Protein 3HRS (pdb70)

Foldseek 3Di:
DDDLLNLLLVLVVVCLVPAACDLVNSCVVVVDDSVVSVVSVVVCVVVQQWDQDDGHRIDGDLVVQLSNLLLVLLLQLLQQCCCVPVVDDLVRCVVPSVVVSVPDDPVVSVVSCVVSVNDQGHQQLAGRDDNRDGRDRPFDAFQVNDDDWFKKAQRHFDSDSVLVVVCVVVVHGHGFMKTWPDQDPPVQWTWIQGPNDIDTDHPVNSRGITIDHD/DVQLLVVVVVVLVQDADDCVVSCVVVVHDSVVVVVVVVVCVVVQQWDADPRRGIDGDLNVQLVNLQLVQLLQLLQQCCCVPVVDDLVRCVPPRVPVSVVDDPVNSVVSCVVVPNDQGHQFLAGHDDRSGGGDRPFSAFLLNDDDWFKKAFRGFASDSVLVCVCVVVPRGRGFIKTWPDQDPPVQWTWIQGPNDIDTDHDVNRRGITIGHD

Structure (mmCIF, N/CA/C/O backbone):
data_3HRS
#
_entry.id   3HRS
#
_cell.length_a   70.600
_cell.length_b   70.600
_cell.length_c   301.500
_cell.angle_alpha   90.000
_cell.angle_beta   90.000
_cell.angle_gamma   90.000
#
_symmetry.space_group_name_H-M   'P 41 21 2'
#
loop_
_entity.id
_entity.type
_entity.pdbx_description
1 polymer 'Metalloregulator ScaR'
2 non-polymer 'SULFATE ION'
3 water water
#
loop_
_atom_site.group_PDB
_atom_site.id
_atom_site.type_symbol
_atom_site.label_atom_id
_atom_site.label_alt_id
_atom_site.label_comp_id
_atom_site.label_asym_id
_atom_site.label_entity_id
_atom_site.label_seq_id
_atom_site.pdbx_PDB_ins_code
_atom_site.Cartn_x
_atom_site.Cartn_y
_atom_site.Cartn_z
_atom_site.occupancy
_atom_site.B_iso_or_equiv
_atom_site.auth_seq_id
_atom_site.auth_comp_id
_atom_site.auth_asym_id
_atom_site.auth_atom_id
_atom_site.pdbx_PDB_model_num
ATOM 1 N N . THR A 1 1 ? 31.485 71.854 40.563 1.00 137.34 2 THR A N 1
ATOM 2 C CA . THR A 1 1 ? 32.503 70.805 40.546 1.00 137.28 2 THR A CA 1
ATOM 3 C C . THR A 1 1 ? 33.769 71.183 39.758 1.00 132.53 2 THR A C 1
ATOM 4 O O . THR A 1 1 ? 34.868 71.142 40.318 1.00 130.37 2 THR A O 1
ATOM 8 N N . PRO A 1 2 ? 33.622 71.561 38.466 1.00 126.98 3 PRO A N 1
ATOM 9 C CA . PRO A 1 2 ? 34.773 71.958 37.639 1.00 114.91 3 PRO A CA 1
ATOM 10 C C . PRO A 1 2 ? 35.465 73.232 38.145 1.00 109.78 3 PRO A C 1
ATOM 11 O O . PRO A 1 2 ? 34.906 74.332 38.072 1.00 104.04 3 PRO A O 1
ATOM 15 N N . ASN A 1 3 ? 36.678 73.063 38.662 1.00 105.54 4 ASN A N 1
ATOM 16 C CA . ASN A 1 3 ? 37.514 74.171 39.085 1.00 101.49 4 ASN A CA 1
ATOM 17 C C . ASN A 1 3 ? 38.355 74.666 37.920 1.00 102.95 4 ASN A C 1
ATOM 18 O O . ASN A 1 3 ? 38.369 74.056 36.848 1.00 102.66 4 ASN A O 1
ATOM 23 N N . LYS A 1 4 ? 39.068 75.767 38.128 1.00 102.72 5 LYS A N 1
ATOM 24 C CA . LYS A 1 4 ? 39.833 76.366 37.039 1.00 99.82 5 LYS A CA 1
ATOM 25 C C . LYS A 1 4 ? 40.904 75.411 36.517 1.00 97.68 5 LYS A C 1
ATOM 26 O O . LYS A 1 4 ? 41.345 75.520 35.375 1.00 95.31 5 LYS A O 1
ATOM 32 N N . GLU A 1 5 ? 41.315 74.465 37.347 1.00 96.30 6 GLU A N 1
ATOM 33 C CA . GLU A 1 5 ? 42.339 73.535 36.916 1.00 97.25 6 GLU A CA 1
ATOM 34 C C . GLU A 1 5 ? 41.773 72.605 35.845 1.00 96.49 6 GLU A C 1
ATOM 35 O O . GLU A 1 5 ? 42.481 72.217 34.915 1.00 95.90 6 GLU A O 1
ATOM 41 N N . ASP A 1 6 ? 40.486 72.281 35.951 1.00 97.24 7 ASP A N 1
ATOM 42 C CA . ASP A 1 6 ? 39.846 71.379 34.992 1.00 90.76 7 ASP A CA 1
ATOM 43 C C . ASP A 1 6 ? 39.624 72.087 33.680 1.00 83.53 7 ASP A C 1
ATOM 44 O O . ASP A 1 6 ? 39.546 71.469 32.631 1.00 81.41 7 ASP A O 1
ATOM 49 N N . TYR A 1 7 ? 39.501 73.398 33.744 1.00 83.83 8 TYR A N 1
ATOM 50 C CA . TYR A 1 7 ? 39.346 74.167 32.531 1.00 84.16 8 TYR A CA 1
ATOM 51 C C . TYR A 1 7 ? 40.682 74.260 31.799 1.00 82.56 8 TYR A C 1
ATOM 52 O O . TYR A 1 7 ? 40.749 74.037 30.595 1.00 90.97 8 TYR A O 1
ATOM 61 N N . LEU A 1 8 ? 41.743 74.592 32.532 1.00 76.11 9 LEU A N 1
ATOM 62 C CA . LEU A 1 8 ? 43.064 74.771 31.937 1.00 65.44 9 LEU A CA 1
ATOM 63 C C . LEU A 1 8 ? 43.513 73.489 31.289 1.00 69.95 9 LEU A C 1
ATOM 64 O O . LEU A 1 8 ? 44.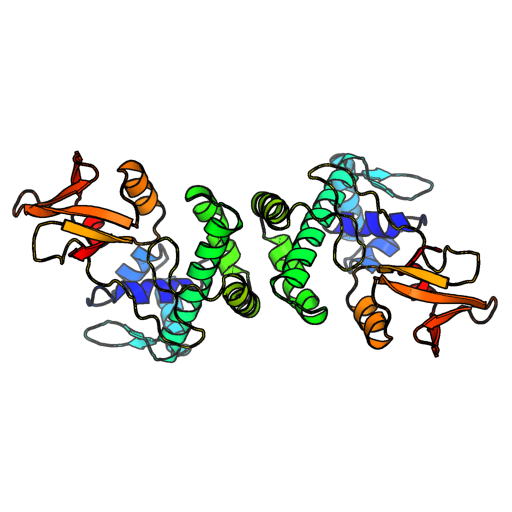134 73.531 30.228 1.00 75.62 9 LEU A O 1
ATOM 69 N N . LYS A 1 9 ? 43.222 72.350 31.924 1.00 63.91 10 LYS A N 1
ATOM 70 C CA . LYS A 1 9 ? 43.583 71.073 31.318 1.00 64.45 10 LYS A CA 1
ATOM 71 C C . LYS A 1 9 ? 42.888 71.021 29.961 1.00 76.44 10 LYS A C 1
ATOM 72 O O . LYS A 1 9 ? 43.541 70.903 28.922 1.00 78.57 10 LYS A O 1
ATOM 78 N N . CYS A 1 10 ? 41.562 71.140 29.985 1.00 77.67 11 CYS A N 1
ATOM 79 C CA . CYS A 1 10 ? 40.757 71.155 28.772 1.00 80.04 11 CYS A CA 1
ATOM 80 C C . CYS A 1 10 ? 41.357 72.074 27.693 1.00 77.29 11 CYS A C 1
ATOM 81 O O . CYS A 1 10 ? 41.858 71.616 26.673 1.00 88.06 11 CYS A O 1
ATOM 84 N N . LEU A 1 11 ? 41.314 73.370 27.935 1.00 63.64 12 LEU A N 1
ATOM 85 C CA . LEU A 1 11 ? 41.890 74.342 27.026 1.00 70.31 12 LEU A CA 1
ATOM 86 C C . LEU A 1 11 ? 43.260 73.930 26.537 1.00 66.72 12 LEU A C 1
ATOM 87 O O . LEU A 1 11 ? 43.638 74.217 25.403 1.00 65.32 12 LEU A O 1
ATOM 92 N N . TYR A 1 12 ? 44.024 73.301 27.417 1.00 64.36 13 TYR A N 1
ATOM 93 C CA . TYR A 1 12 ? 45.393 72.968 27.095 1.00 66.28 13 TYR A CA 1
ATOM 94 C C . TYR A 1 12 ? 45.397 71.937 25.994 1.00 81.01 13 TYR A C 1
ATOM 95 O O . TYR A 1 12 ? 46.026 72.141 24.961 1.00 91.12 13 TYR A O 1
ATOM 104 N N . GLU A 1 13 ? 44.687 70.833 26.219 1.00 83.03 14 GLU A N 1
ATOM 105 C CA . GLU A 1 13 ? 44.565 69.791 25.211 1.00 91.09 14 GLU A CA 1
ATOM 106 C C . GLU A 1 13 ? 43.737 70.264 24.022 1.00 92.33 14 GLU A C 1
ATOM 107 O O . GLU A 1 13 ? 43.915 69.781 22.902 1.00 93.26 14 GLU A O 1
ATOM 113 N N . LEU A 1 14 ? 42.850 71.221 24.263 1.00 87.36 15 LEU A N 1
ATOM 114 C CA . LEU A 1 14 ? 41.993 71.741 23.202 1.00 88.39 15 LEU A CA 1
ATOM 115 C C . LEU A 1 14 ? 42.799 72.537 22.187 1.00 92.97 15 LEU A C 1
ATOM 116 O O . LEU A 1 14 ? 42.270 72.985 21.173 1.00 96.96 15 LEU A O 1
ATOM 121 N N . GLY A 1 15 ? 44.088 72.699 22.461 1.00 92.43 16 GLY A N 1
ATOM 122 C CA . GLY A 1 15 ? 44.962 73.466 21.597 1.00 90.19 16 GLY A CA 1
ATOM 123 C C . GLY A 1 15 ? 46.147 72.674 21.095 1.00 100.84 16 GLY A C 1
ATOM 124 O O . GLY A 1 15 ? 47.021 73.231 20.432 1.00 103.88 16 GLY A O 1
ATOM 125 N N . THR A 1 16 ? 46.199 71.384 21.425 1.00 110.96 17 THR A N 1
ATOM 126 C CA . THR A 1 16 ? 47.165 70.494 20.792 1.00 119.96 17 THR A CA 1
ATOM 127 C C . THR A 1 16 ? 46.611 70.169 19.421 1.00 134.60 17 THR A C 1
ATOM 128 O O . THR A 1 16 ? 47.316 69.650 18.558 1.00 141.01 17 THR A O 1
ATOM 132 N N . ARG A 1 17 ? 45.329 70.476 19.239 1.00 142.94 18 ARG A N 1
ATOM 133 C CA . ARG A 1 17 ? 44.684 70.437 17.930 1.00 149.50 18 ARG A CA 1
ATOM 134 C C . ARG A 1 17 ? 44.525 71.883 17.427 1.00 152.55 18 ARG A C 1
ATOM 135 O O . ARG A 1 17 ? 43.402 72.396 17.329 1.00 149.15 18 ARG A O 1
ATOM 143 N N . HIS A 1 18 ? 45.667 72.515 17.120 1.00 156.21 19 HIS A N 1
ATOM 144 C CA . HIS A 1 18 ? 45.781 73.947 16.773 1.00 154.85 19 HIS A CA 1
ATOM 145 C C . HIS A 1 18 ? 44.660 74.484 15.885 1.00 149.29 19 HIS A C 1
ATOM 146 O O . HIS A 1 18 ? 44.875 74.800 14.708 1.00 144.30 19 HIS A O 1
ATOM 153 N N . ASN A 1 19 ? 43.469 74.582 16.455 1.00 144.90 20 ASN A N 1
ATOM 154 C CA . ASN A 1 19 ? 42.361 75.246 15.806 1.00 139.62 20 ASN A CA 1
ATOM 155 C C . ASN A 1 19 ? 42.096 76.435 16.709 1.00 127.57 20 ASN A C 1
ATOM 156 O O . ASN A 1 19 ? 42.852 76.671 17.653 1.00 118.65 20 ASN A O 1
ATOM 161 N N . LYS A 1 20 ? 41.038 77.185 16.428 1.00 124.40 21 LYS A N 1
ATOM 162 C CA . LYS A 1 20 ? 40.559 78.159 17.389 1.00 117.87 21 LYS A CA 1
ATOM 163 C C . LYS A 1 20 ? 40.122 77.414 18.650 1.00 112.02 21 LYS A C 1
ATOM 164 O O . LYS A 1 20 ? 40.475 76.255 18.861 1.00 104.73 21 LYS A O 1
ATOM 170 N N . ILE A 1 21 ? 39.371 78.108 19.491 1.00 108.77 22 ILE A N 1
ATOM 171 C CA . ILE A 1 21 ? 38.828 77.554 20.706 1.00 95.09 22 ILE A CA 1
ATOM 172 C C . ILE A 1 21 ? 37.560 78.333 20.926 1.00 101.03 22 ILE A C 1
ATOM 173 O O . ILE A 1 21 ? 37.580 79.420 21.490 1.00 100.26 22 ILE A O 1
ATOM 178 N N . THR A 1 22 ? 36.453 77.806 20.430 1.00 111.34 23 THR A N 1
ATOM 179 C CA . THR A 1 22 ? 35.176 78.465 20.627 1.00 120.28 23 THR A CA 1
ATOM 180 C C . THR A 1 22 ? 34.863 78.362 22.118 1.00 119.08 23 THR A C 1
ATOM 181 O O . THR A 1 22 ? 35.515 77.604 22.834 1.00 115.07 23 THR A O 1
ATOM 185 N N . ASN A 1 23 ? 33.893 79.128 22.602 1.00 119.36 24 ASN A N 1
ATOM 186 C CA . ASN A 1 23 ? 33.375 78.873 23.940 1.00 121.15 24 ASN A CA 1
ATOM 187 C C . ASN A 1 23 ? 32.341 77.761 23.852 1.00 126.32 24 ASN A C 1
ATOM 188 O O . ASN A 1 23 ? 32.129 77.022 24.812 1.00 127.04 24 ASN A O 1
ATOM 193 N N . LYS A 1 24 ? 31.708 77.655 22.683 1.00 130.31 25 LYS A N 1
ATOM 194 C CA . LYS A 1 24 ? 30.809 76.547 22.371 1.00 131.44 25 LYS A CA 1
ATOM 195 C C . LYS A 1 24 ? 31.562 75.252 22.680 1.00 127.79 25 LYS A C 1
ATOM 196 O O . LYS A 1 24 ? 31.063 74.387 23.404 1.00 133.18 25 LYS A O 1
ATOM 202 N N . GLU A 1 25 ? 32.780 75.147 22.153 1.00 117.98 26 GLU A N 1
ATOM 203 C CA . GLU A 1 25 ? 33.609 73.963 22.332 1.00 113.77 26 GLU A CA 1
ATOM 204 C C . GLU A 1 25 ? 33.981 73.757 23.788 1.00 109.92 26 GLU A C 1
ATOM 205 O O . GLU A 1 25 ? 33.920 72.636 24.300 1.00 111.65 26 GLU A O 1
ATOM 211 N N . ILE A 1 26 ? 34.364 74.841 24.452 1.00 100.99 27 ILE A N 1
ATOM 212 C CA . ILE A 1 26 ? 34.637 74.780 25.875 1.00 102.53 27 ILE A CA 1
ATOM 213 C C . ILE A 1 26 ? 33.387 74.348 26.628 1.00 108.14 27 ILE A C 1
ATOM 214 O O . ILE A 1 26 ? 33.457 73.543 27.547 1.00 112.03 27 ILE A O 1
ATOM 219 N N . ALA A 1 27 ? 32.241 74.882 26.235 1.00 107.61 28 ALA A N 1
ATOM 220 C CA . ALA A 1 27 ? 30.996 74.507 26.882 1.00 109.32 28 ALA A CA 1
ATOM 221 C C . ALA A 1 27 ? 30.711 73.035 26.617 1.00 105.56 28 ALA A C 1
ATOM 222 O O . ALA A 1 27 ? 30.202 72.325 27.482 1.00 101.30 28 ALA A O 1
ATOM 224 N N . GLN A 1 28 ? 31.065 72.587 25.417 1.00 107.67 29 GLN A N 1
ATOM 225 C CA . GLN A 1 28 ? 30.855 71.207 25.014 1.00 121.80 29 GLN A CA 1
ATOM 226 C C . GLN A 1 28 ? 31.724 70.243 25.811 1.00 123.93 29 GLN A C 1
ATOM 227 O O . GLN A 1 28 ? 31.223 69.287 26.408 1.00 126.84 29 GLN A O 1
ATOM 233 N N . LEU A 1 29 ? 33.029 70.490 25.808 1.00 120.28 30 LEU A N 1
ATOM 234 C CA . LEU A 1 29 ? 33.972 69.588 26.452 1.00 120.44 30 LEU A CA 1
ATOM 235 C C . LEU A 1 29 ? 33.738 69.525 27.954 1.00 123.75 30 LEU A C 1
ATOM 236 O O . LEU A 1 29 ? 33.903 68.471 28.568 1.00 128.06 30 LEU A O 1
ATOM 241 N N . MET A 1 30 ? 33.352 70.655 28.538 1.00 121.50 31 MET A N 1
ATOM 242 C CA . MET A 1 30 ? 33.225 70.768 29.986 1.00 124.52 31 MET A CA 1
ATOM 243 C C . MET A 1 30 ? 31.827 70.402 30.471 1.00 129.06 31 MET A C 1
ATOM 244 O O . MET A 1 30 ? 31.612 70.179 31.666 1.00 128.80 31 MET A O 1
ATOM 249 N N . GLN A 1 31 ? 30.884 70.342 29.534 1.00 133.37 32 GLN A N 1
ATOM 250 C CA . GLN A 1 31 ? 29.471 70.132 29.850 1.00 133.27 32 GLN A CA 1
ATOM 251 C C . GLN A 1 31 ? 28.992 71.172 30.859 1.00 131.44 32 GLN A C 1
ATOM 252 O O . GLN A 1 31 ? 28.558 70.825 31.959 1.00 134.45 32 GLN A O 1
ATOM 258 N N . VAL A 1 32 ? 29.085 72.445 30.483 1.00 124.83 33 VAL A N 1
ATOM 259 C CA . VAL A 1 32 ? 28.629 73.527 31.354 1.00 125.38 33 VAL A CA 1
ATOM 260 C C . VAL A 1 32 ? 27.788 74.597 30.652 1.00 120.71 33 VAL A C 1
ATOM 261 O O . VAL A 1 32 ? 27.674 74.630 29.424 1.00 111.90 33 VAL A O 1
ATOM 265 N N . SER A 1 33 ? 27.202 75.462 31.474 1.00 126.58 34 SER A N 1
ATOM 266 C CA . SER A 1 33 ? 26.381 76.584 31.038 1.00 133.13 34 SER A CA 1
ATOM 267 C C . SER A 1 33 ? 27.263 77.680 30.446 1.00 131.25 34 SER A C 1
ATOM 268 O O . SER A 1 33 ? 28.217 78.112 31.086 1.00 136.29 34 SER A O 1
ATOM 271 N N . PRO A 1 34 ? 26.957 78.131 29.217 1.00 122.69 35 PRO A N 1
ATOM 272 C CA . PRO A 1 34 ? 27.791 79.140 28.554 1.00 117.79 35 PRO A CA 1
ATOM 273 C C . PRO A 1 34 ? 28.102 80.376 29.410 1.00 118.70 35 PRO A C 1
ATOM 274 O O . PRO A 1 34 ? 29.225 80.873 29.314 1.00 113.36 35 PRO A O 1
ATOM 278 N N . PRO A 1 35 ? 27.138 80.866 30.219 1.00 125.80 36 PRO A N 1
ATOM 279 C CA . PRO A 1 35 ? 27.467 81.924 31.184 1.00 126.13 36 PRO A CA 1
ATOM 280 C C . PRO A 1 35 ? 28.464 81.469 32.254 1.00 128.94 36 PRO A C 1
ATOM 281 O O . PRO A 1 35 ? 29.119 82.319 32.860 1.00 132.46 36 PRO A O 1
ATOM 285 N N . ALA A 1 36 ? 28.570 80.162 32.488 1.00 126.20 37 ALA A N 1
ATOM 286 C CA . ALA A 1 36 ? 29.591 79.621 33.390 1.00 122.66 37 ALA A CA 1
ATOM 287 C C . ALA A 1 36 ? 30.974 79.693 32.740 1.00 120.05 37 ALA A C 1
ATOM 288 O O . ALA A 1 36 ? 31.953 80.076 33.383 1.00 116.78 37 ALA A O 1
ATOM 290 N N . VAL A 1 37 ? 31.043 79.312 31.467 1.00 119.53 38 VAL A N 1
ATOM 291 C CA . VAL A 1 37 ? 32.242 79.502 30.660 1.00 116.94 38 VAL A CA 1
ATOM 292 C C . VAL A 1 37 ? 32.690 80.961 30.715 1.00 114.44 38 VAL A C 1
ATOM 293 O O . VAL A 1 37 ? 33.799 81.267 31.152 1.00 109.73 38 VAL A O 1
ATOM 297 N N . THR A 1 38 ? 31.813 81.855 30.262 1.00 114.89 39 THR A N 1
ATOM 298 C CA . THR A 1 38 ? 32.112 83.280 30.211 1.00 109.47 39 THR A CA 1
ATOM 299 C C . THR A 1 38 ? 32.641 83.751 31.555 1.00 102.91 39 THR A C 1
ATOM 300 O O . THR A 1 38 ? 33.499 84.630 31.630 1.00 99.27 39 THR A O 1
ATOM 304 N N . GLU A 1 39 ? 32.138 83.140 32.617 1.00 103.04 40 GLU A N 1
ATOM 305 C CA . GLU A 1 39 ? 32.563 83.490 33.963 1.00 106.25 40 GLU A CA 1
ATOM 306 C C . GLU A 1 39 ? 33.937 82.930 34.323 1.00 99.60 40 GLU A C 1
ATOM 307 O O . GLU A 1 39 ? 34.697 83.557 35.058 1.00 96.89 40 GLU A O 1
ATOM 313 N N . MET A 1 40 ? 34.250 81.754 33.799 1.00 97.38 41 MET A N 1
ATOM 314 C CA . MET A 1 40 ? 35.504 81.083 34.115 1.00 91.67 41 MET A CA 1
ATOM 315 C C . MET A 1 40 ? 36.657 81.728 33.351 1.00 90.19 41 MET A C 1
ATOM 316 O O . MET A 1 40 ? 37.688 82.058 33.925 1.00 89.72 41 MET A O 1
ATOM 321 N N . MET A 1 41 ? 36.476 81.916 32.051 1.00 93.37 42 MET A N 1
ATOM 322 C CA . MET A 1 41 ? 37.474 82.614 31.258 1.00 92.76 42 MET A CA 1
ATOM 323 C C . MET A 1 41 ? 37.805 83.979 31.874 1.00 99.47 42 MET A C 1
ATOM 324 O O . MET A 1 41 ? 38.979 84.330 31.999 1.00 102.52 42 MET A O 1
ATOM 329 N N . LYS A 1 42 ? 36.786 84.747 32.261 1.00 101.00 43 LYS A N 1
ATOM 330 C CA . LYS A 1 42 ? 37.029 86.029 32.926 1.00 100.29 43 LYS A CA 1
ATOM 331 C C . LYS A 1 42 ? 38.071 85.850 34.029 1.00 89.62 43 LYS A C 1
ATOM 332 O O . LYS A 1 42 ? 39.062 86.602 34.090 1.00 84.08 43 LYS A O 1
ATOM 338 N N . LYS A 1 43 ? 37.842 84.844 34.879 1.00 79.36 44 LYS A N 1
ATOM 339 C CA . LYS A 1 43 ? 38.722 84.534 36.007 1.00 75.24 44 LYS A CA 1
ATOM 340 C C . LYS A 1 43 ? 40.102 84.101 35.508 1.00 75.60 44 LYS A C 1
ATOM 341 O O . LYS A 1 43 ? 41.136 84.622 35.972 1.00 70.59 44 LYS A O 1
ATOM 347 N N . LEU A 1 44 ? 40.100 83.151 34.564 1.00 72.20 45 LEU A N 1
ATOM 348 C CA . LEU A 1 44 ? 41.315 82.687 33.891 1.00 64.38 45 LEU A CA 1
ATOM 349 C C . LEU A 1 44 ? 42.079 83.844 33.238 1.00 62.61 45 LEU A C 1
ATOM 350 O O . LEU A 1 44 ? 43.301 83.933 33.372 1.00 62.20 45 LEU A O 1
ATOM 355 N N . LEU A 1 45 ? 41.384 84.741 32.546 1.00 64.63 46 LEU A N 1
ATOM 356 C CA . LEU A 1 45 ? 42.067 85.943 32.055 1.00 64.20 46 LEU A CA 1
ATOM 357 C C . LEU A 1 45 ? 42.662 86.735 33.214 1.00 64.25 46 LEU A C 1
ATOM 358 O O . LEU A 1 45 ? 43.829 87.104 33.185 1.00 65.28 46 LEU A O 1
ATOM 363 N N . ALA A 1 46 ? 41.849 87.001 34.231 1.00 64.88 47 ALA A N 1
ATOM 364 C CA . ALA A 1 46 ? 42.278 87.863 35.325 1.00 63.44 47 ALA A CA 1
ATOM 365 C C . ALA A 1 46 ? 43.478 87.294 36.059 1.00 67.55 47 ALA A C 1
ATOM 366 O O . ALA A 1 46 ? 44.314 88.049 36.551 1.00 55.74 47 ALA A O 1
ATOM 368 N N . GLU A 1 47 ? 43.564 85.965 36.142 1.00 74.63 48 GLU A N 1
ATOM 369 C CA . GLU A 1 47 ? 44.703 85.343 36.815 1.00 71.32 48 GLU A CA 1
ATOM 370 C C . GLU A 1 47 ? 45.913 85.232 35.884 1.00 73.06 48 GLU A C 1
ATOM 371 O O . GLU A 1 47 ? 46.943 84.650 36.223 1.00 70.54 48 GLU A O 1
ATOM 377 N N . GLU A 1 48 ? 45.786 85.825 34.708 1.00 68.86 49 GLU A N 1
ATOM 378 C CA . GLU A 1 48 ? 46.884 85.854 33.763 1.00 67.32 49 GLU A CA 1
ATOM 379 C C . GLU A 1 48 ? 47.399 84.437 33.453 1.00 67.02 49 GLU A C 1
ATOM 380 O O . GLU A 1 48 ? 48.579 84.251 33.164 1.00 67.80 49 GLU A O 1
ATOM 386 N N . LEU A 1 49 ? 46.497 83.454 33.504 1.00 61.09 50 LEU A N 1
ATOM 387 C CA . LEU A 1 49 ? 46.776 82.092 33.027 1.00 69.27 50 LEU A CA 1
ATOM 388 C C . LEU A 1 49 ? 46.709 81.994 31.496 1.00 75.08 50 LEU A C 1
ATOM 389 O O . LEU A 1 49 ? 47.468 81.251 30.886 1.00 81.45 50 LEU A O 1
ATOM 394 N N . LEU A 1 50 ? 45.793 82.733 30.877 1.00 70.30 51 LEU A N 1
ATOM 395 C CA . LEU A 1 50 ? 45.777 82.829 29.423 1.00 71.08 51 LEU A CA 1
ATOM 396 C C . LEU A 1 50 ? 45.460 84.245 28.955 1.00 75.01 51 LEU A C 1
ATOM 397 O O . LEU A 1 50 ? 44.995 85.067 29.745 1.00 83.29 51 LEU A O 1
ATOM 402 N N . ILE A 1 51 ? 45.744 84.533 27.684 1.00 68.23 52 ILE A N 1
ATOM 403 C CA . ILE A 1 51 ? 45.319 85.780 27.035 1.00 56.77 52 ILE A CA 1
ATOM 404 C C . ILE A 1 51 ? 44.507 85.483 25.761 1.00 67.00 52 ILE A C 1
ATOM 405 O O . ILE A 1 51 ? 44.669 84.421 25.147 1.00 74.01 52 ILE A O 1
ATOM 410 N N . LYS A 1 52 ? 43.635 86.402 25.357 1.00 70.32 53 LYS A N 1
ATOM 411 C CA . LYS A 1 52 ? 42.901 86.229 24.097 1.00 73.12 53 LYS A CA 1
ATOM 412 C C . LYS A 1 52 ? 43.869 86.276 22.914 1.00 69.45 53 LYS A C 1
ATOM 413 O O . LYS A 1 52 ? 44.895 86.940 22.969 1.00 68.86 53 LYS A O 1
ATOM 419 N N . ASP A 1 53 ? 43.555 85.562 21.846 1.00 73.01 54 ASP A N 1
ATOM 420 C CA . ASP A 1 53 ? 44.357 85.666 20.632 1.00 79.81 54 ASP A CA 1
ATOM 421 C C . ASP A 1 53 ? 43.482 85.378 19.413 1.00 79.70 54 ASP A C 1
ATOM 422 O O . ASP A 1 53 ? 42.542 84.591 19.514 1.00 78.98 54 ASP A O 1
ATOM 427 N N . LYS A 1 54 ? 43.768 86.027 18.281 1.00 85.25 55 LYS A N 1
ATOM 428 C CA . LYS A 1 54 ? 42.925 85.871 17.085 1.00 95.09 55 LYS A CA 1
ATOM 429 C C . LYS A 1 54 ? 42.870 84.427 16.555 1.00 96.62 55 LYS A C 1
ATOM 430 O O . LYS A 1 54 ? 41.811 83.785 16.593 1.00 94.56 55 LYS A O 1
ATOM 436 N N . LYS A 1 55 ? 44.004 83.909 16.079 1.00 98.80 56 LYS A N 1
ATOM 437 C CA . LYS A 1 55 ? 44.034 82.596 15.417 1.00 99.03 56 LYS A CA 1
ATOM 438 C C . LYS A 1 55 ? 43.722 81.442 16.384 1.00 96.63 56 LYS A C 1
ATOM 439 O O . LYS A 1 55 ? 43.077 80.457 16.009 1.00 103.69 56 LYS A O 1
ATOM 445 N N . ALA A 1 56 ? 44.171 81.552 17.630 1.00 83.01 57 ALA A N 1
ATOM 446 C CA . ALA A 1 56 ? 44.029 80.426 18.549 1.00 69.63 57 ALA A CA 1
ATOM 447 C C . ALA A 1 56 ? 42.890 80.565 19.571 1.00 69.86 57 ALA A C 1
ATOM 448 O O . ALA A 1 56 ? 42.540 79.590 20.264 1.00 67.09 57 ALA A O 1
ATOM 450 N N . GLY A 1 57 ? 42.326 81.765 19.682 1.00 66.03 58 GLY A N 1
ATOM 451 C CA . GLY A 1 57 ? 41.264 81.980 20.647 1.00 74.43 58 GLY A CA 1
ATOM 452 C C . GLY A 1 57 ? 41.831 82.349 21.999 1.00 79.50 58 GLY A C 1
ATOM 453 O O . GLY A 1 57 ? 41.633 83.475 22.478 1.00 86.02 58 GLY A O 1
ATOM 454 N N . TYR A 1 58 ? 42.529 81.400 22.619 1.00 70.80 59 TYR A N 1
ATOM 455 C CA . TYR A 1 58 ? 43.339 81.717 23.789 1.00 69.14 59 TYR A CA 1
ATOM 456 C C . TYR A 1 58 ? 44.717 81.103 23.654 1.00 63.99 59 TYR A C 1
ATOM 457 O O . TYR A 1 58 ? 44.871 80.046 23.044 1.00 73.33 59 TYR A O 1
ATOM 466 N N . LEU A 1 59 ? 45.712 81.779 24.211 1.00 52.82 60 LEU A N 1
ATOM 467 C CA . LEU A 1 59 ? 47.060 81.238 24.343 1.00 57.91 60 LEU A CA 1
ATOM 468 C C . LEU A 1 59 ? 47.357 81.177 25.817 1.00 62.71 60 LEU A C 1
ATOM 469 O O . LEU A 1 59 ? 46.926 82.042 26.573 1.00 72.61 60 LEU A O 1
ATOM 474 N N . LEU A 1 60 ? 48.108 80.176 26.238 1.00 64.16 61 LEU A N 1
ATOM 475 C CA . LEU A 1 60 ? 48.481 80.102 27.643 1.00 60.80 61 LEU A CA 1
ATOM 476 C C . LEU A 1 60 ? 49.756 80.886 27.926 1.00 61.69 61 LEU A C 1
ATOM 477 O O . LEU A 1 60 ? 50.691 80.947 27.102 1.00 60.27 61 LEU A O 1
ATOM 482 N N . THR A 1 61 ? 49.774 81.488 29.107 1.00 49.68 62 THR A N 1
ATOM 483 C CA . THR A 1 61 ? 50.909 82.251 29.556 1.00 56.87 62 THR A CA 1
ATOM 484 C C . THR A 1 61 ? 51.880 81.294 30.208 1.00 61.38 62 THR A C 1
ATOM 485 O O . THR A 1 61 ? 51.511 80.152 30.480 1.00 70.61 62 THR A O 1
ATOM 489 N N . ASP A 1 62 ? 53.109 81.738 30.465 1.00 55.21 63 ASP A N 1
ATOM 490 C CA . ASP A 1 62 ? 54.008 80.901 31.229 1.00 59.19 63 ASP A CA 1
ATOM 491 C C . ASP A 1 62 ? 53.351 80.467 32.557 1.00 57.90 63 ASP A C 1
ATOM 492 O O . ASP A 1 62 ? 53.377 79.287 32.921 1.00 54.70 63 ASP A O 1
ATOM 497 N N . LEU A 1 63 ? 52.728 81.385 33.272 1.00 52.96 64 LEU A N 1
ATOM 498 C CA . LEU A 1 63 ? 52.067 80.954 34.514 1.00 52.36 64 LEU A CA 1
ATOM 499 C C . LEU A 1 63 ? 51.036 79.849 34.226 1.00 59.22 64 LEU A C 1
ATOM 500 O O . LEU A 1 63 ? 50.952 78.865 34.976 1.00 61.89 64 LEU A O 1
ATOM 505 N N . GLY A 1 64 ? 50.282 79.989 33.132 1.00 51.27 65 GLY A N 1
ATOM 506 C CA . GLY A 1 64 ? 49.359 78.941 32.710 1.00 59.45 65 GLY A CA 1
ATOM 507 C C . GLY A 1 64 ? 49.982 77.546 32.517 1.00 62.46 65 GLY A C 1
ATOM 508 O O . GLY A 1 64 ? 49.587 76.584 33.175 1.00 57.92 65 GLY A O 1
ATOM 509 N N . LEU A 1 65 ? 50.946 77.443 31.605 1.00 53.13 66 LEU A N 1
ATOM 510 C CA . LEU A 1 65 ? 51.704 76.226 31.404 1.00 45.29 66 LEU A CA 1
ATOM 511 C C . LEU A 1 65 ? 52.296 75.676 32.701 1.00 58.37 66 LEU A C 1
ATOM 512 O O . LEU A 1 65 ? 52.269 74.466 32.957 1.00 64.10 66 LEU A O 1
ATOM 517 N N . LYS A 1 66 ? 52.840 76.549 33.527 1.00 54.01 67 LYS A N 1
ATOM 518 C CA . LYS A 1 66 ? 53.436 76.055 34.738 1.00 58.09 67 LYS A CA 1
ATOM 519 C C . LYS A 1 66 ? 52.361 75.355 35.585 1.00 66.07 67 LYS A C 1
ATOM 520 O O . LYS A 1 66 ? 52.645 74.348 36.257 1.00 65.59 67 LYS A O 1
ATOM 526 N N . LEU A 1 67 ? 51.125 75.857 35.520 1.00 59.37 68 LEU A N 1
ATOM 527 C CA . LEU A 1 67 ? 50.023 75.261 36.278 1.00 45.20 68 LEU A CA 1
ATOM 528 C C . LEU A 1 67 ? 49.604 73.949 35.670 1.00 55.91 68 LEU A C 1
ATOM 529 O O . LEU A 1 67 ? 49.402 72.964 36.386 1.00 68.82 68 LEU A O 1
ATOM 534 N N . VAL A 1 68 ? 49.424 73.960 34.352 1.00 51.09 69 VAL A N 1
ATOM 535 C CA . VAL A 1 68 ? 49.035 72.768 33.612 1.00 58.93 69 VAL A CA 1
ATOM 536 C C . VAL A 1 68 ? 49.977 71.649 33.992 1.00 63.44 69 VAL A C 1
ATOM 537 O O . VAL A 1 68 ? 49.546 70.546 34.276 1.00 61.02 69 VAL A O 1
ATOM 541 N N . SER A 1 69 ? 51.267 71.968 34.010 1.00 65.23 70 SER A N 1
ATOM 542 C CA . SER A 1 69 ? 52.315 71.029 34.380 1.00 61.90 70 SER A CA 1
ATOM 543 C C . SER A 1 69 ? 52.058 70.412 35.759 1.00 66.19 70 SER A C 1
ATOM 544 O O . SER A 1 69 ? 52.006 69.190 35.896 1.00 62.71 70 SER A O 1
ATOM 547 N N . ASP A 1 70 ? 51.868 71.239 36.780 1.00 69.86 71 ASP A N 1
ATOM 548 C CA . ASP A 1 70 ? 51.466 70.695 38.085 1.00 66.06 71 ASP A CA 1
ATOM 549 C C . ASP A 1 70 ? 50.298 69.723 38.044 1.00 55.67 71 ASP A C 1
ATOM 550 O O . ASP A 1 70 ? 50.343 68.682 38.694 1.00 53.84 71 ASP A O 1
ATOM 555 N N . LEU A 1 71 ? 49.232 70.100 37.342 1.00 53.10 72 LEU A N 1
ATOM 556 C CA . LEU A 1 71 ? 48.063 69.250 37.181 1.00 63.36 72 LEU A CA 1
ATOM 557 C C . LEU A 1 71 ? 48.457 67.865 36.658 1.00 65.62 72 LEU A C 1
ATOM 558 O O . LEU A 1 71 ? 47.964 66.828 37.111 1.00 52.38 72 LEU A O 1
ATOM 563 N N . TYR A 1 72 ? 49.344 67.866 35.677 1.00 61.27 73 TYR A N 1
ATOM 564 C CA . TYR A 1 72 ? 49.719 66.638 35.052 1.00 58.23 73 TYR A CA 1
ATOM 565 C C . TYR A 1 72 ? 50.640 65.849 35.985 1.00 60.23 73 TYR A C 1
ATOM 566 O O . TYR A 1 72 ? 50.504 64.608 36.084 1.00 64.60 73 TYR A O 1
ATOM 575 N N . ARG A 1 73 ? 51.540 66.547 36.694 1.00 43.50 74 ARG A N 1
ATOM 576 C CA . ARG A 1 73 ? 52.352 65.886 37.733 1.00 39.91 74 ARG A CA 1
ATOM 577 C C . ARG A 1 73 ? 51.465 65.169 38.727 1.00 50.29 74 ARG A C 1
ATOM 578 O O . ARG A 1 73 ? 51.598 63.948 38.930 1.00 62.66 74 ARG A O 1
ATOM 586 N N . LYS A 1 74 ? 50.547 65.927 39.321 1.00 43.75 75 LYS A N 1
ATOM 587 C CA . LYS A 1 74 ? 49.679 65.413 40.375 1.00 44.67 75 LYS A CA 1
ATOM 588 C C . LYS A 1 74 ? 48.955 64.175 39.877 1.00 50.82 75 LYS A C 1
ATOM 589 O O . LYS A 1 74 ? 49.064 63.083 40.463 1.00 52.96 75 LYS A O 1
ATOM 595 N N . HIS A 1 75 ? 48.266 64.345 38.753 1.00 52.39 76 HIS A N 1
ATOM 596 C CA . HIS A 1 75 ? 47.468 63.303 38.130 1.00 51.00 76 HIS A CA 1
ATOM 597 C C . HIS A 1 75 ? 48.247 62.051 37.691 1.00 57.51 76 HIS A C 1
ATOM 598 O O . HIS A 1 75 ? 47.810 60.926 37.940 1.00 48.79 76 HIS A O 1
ATOM 605 N N . ARG A 1 76 ? 49.389 62.247 37.029 1.00 52.19 77 ARG A N 1
ATOM 606 C CA . ARG A 1 76 ? 50.200 61.105 36.642 1.00 48.20 77 ARG A CA 1
ATOM 607 C C . ARG A 1 76 ? 50.972 60.458 37.810 1.00 53.41 77 ARG A C 1
ATOM 608 O O . ARG A 1 76 ? 51.148 59.256 37.830 1.00 52.32 77 ARG A O 1
ATOM 616 N N . LEU A 1 77 ? 51.448 61.219 38.786 1.00 53.97 78 LEU A N 1
ATOM 617 C CA . LEU A 1 77 ? 52.101 60.534 39.894 1.00 51.67 78 LEU A CA 1
ATOM 618 C C . LEU A 1 77 ? 51.082 59.738 40.751 1.00 57.67 78 LEU A C 1
ATOM 619 O O . LEU A 1 77 ? 51.355 58.623 41.156 1.00 57.86 78 LEU A O 1
ATOM 624 N N . ILE A 1 78 ? 49.898 60.290 40.980 1.00 56.14 79 ILE A N 1
ATOM 625 C CA . ILE A 1 78 ? 48.847 59.536 41.651 1.00 48.86 79 ILE A CA 1
ATOM 626 C C . ILE A 1 78 ? 48.515 58.298 40.811 1.00 60.13 79 ILE A C 1
ATOM 627 O O . ILE A 1 78 ? 48.311 57.203 41.330 1.00 58.76 79 ILE A O 1
ATOM 632 N N . GLU A 1 79 ? 48.459 58.463 39.501 1.00 69.71 80 GLU A N 1
ATOM 633 C CA . GLU A 1 79 ? 48.167 57.315 38.656 1.00 65.30 80 GLU A CA 1
ATOM 634 C C . GLU A 1 79 ? 49.207 56.243 38.932 1.00 55.65 80 GLU A C 1
ATOM 635 O O . GLU A 1 79 ? 48.848 55.149 39.336 1.00 51.90 80 GLU A O 1
ATOM 641 N N . VAL A 1 80 ? 50.488 56.575 38.723 1.00 50.08 81 VAL A N 1
ATO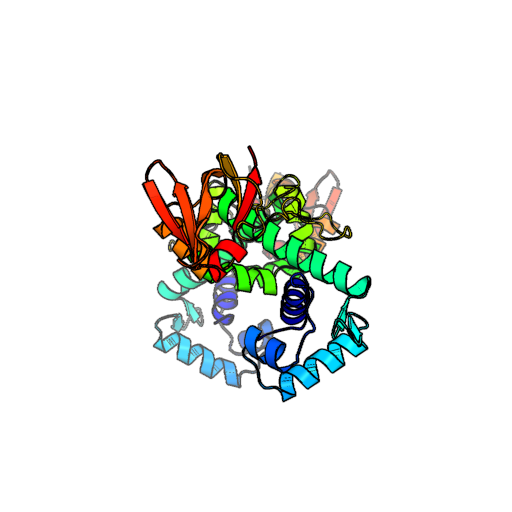M 642 C CA . VAL A 1 80 ? 51.599 55.667 38.989 1.00 42.67 81 VAL A CA 1
ATOM 643 C C . VAL A 1 80 ? 51.544 55.078 40.391 1.00 49.40 81 VAL A C 1
ATOM 644 O O . VAL A 1 80 ? 51.803 53.908 40.565 1.00 53.26 81 VAL A O 1
ATOM 648 N N . PHE A 1 81 ? 51.228 55.877 41.399 1.00 46.57 82 PHE A N 1
ATOM 649 C CA . PHE A 1 81 ? 51.172 55.318 42.745 1.00 52.56 82 PHE A CA 1
ATOM 650 C C . PHE A 1 81 ? 50.052 54.278 42.855 1.00 53.58 82 PHE A C 1
ATOM 651 O O . PHE A 1 81 ? 50.279 53.189 43.326 1.00 51.93 82 PHE A O 1
ATOM 659 N N . LEU A 1 82 ? 48.850 54.622 42.413 1.00 54.71 83 LEU A N 1
ATOM 660 C CA . LEU A 1 82 ? 47.701 53.749 42.590 1.00 53.94 83 LEU A CA 1
ATOM 661 C C . LEU A 1 82 ? 47.862 52.399 41.923 1.00 67.68 83 LEU A C 1
ATOM 662 O O . LEU A 1 82 ? 47.542 51.356 42.525 1.00 72.04 83 LEU A O 1
ATOM 667 N N . VAL A 1 83 ? 48.354 52.396 40.687 1.00 58.51 84 VAL A N 1
ATOM 668 C CA . VAL A 1 83 ? 48.441 51.125 39.989 1.00 49.80 84 VAL A CA 1
ATOM 669 C C . VAL A 1 83 ? 49.658 50.304 40.391 1.00 57.15 84 VAL A C 1
ATOM 670 O O . VAL A 1 83 ? 49.524 49.114 40.663 1.00 75.09 84 VAL A O 1
ATOM 674 N N . HIS A 1 84 ? 50.828 50.918 40.473 1.00 49.51 85 HIS A N 1
ATOM 675 C CA . HIS A 1 84 ? 52.019 50.173 40.904 1.00 51.78 85 HIS A CA 1
ATOM 676 C C . HIS A 1 84 ? 52.128 49.786 42.386 1.00 55.97 85 HIS A C 1
ATOM 677 O O . HIS A 1 84 ? 52.678 48.737 42.739 1.00 66.43 85 HIS A O 1
ATOM 684 N N . HIS A 1 85 ? 51.633 50.622 43.266 1.00 54.53 86 HIS A N 1
ATOM 685 C CA . HIS A 1 85 ? 51.853 50.348 44.679 1.00 52.41 86 HIS A CA 1
ATOM 686 C C . HIS A 1 85 ? 50.640 49.660 45.233 1.00 49.53 86 HIS A C 1
ATOM 687 O O . HIS A 1 85 ? 50.789 48.700 45.977 1.00 61.72 86 HIS A O 1
ATOM 694 N N . LEU A 1 86 ? 49.447 50.115 44.845 1.00 44.63 87 LEU A N 1
ATOM 695 C CA . LEU A 1 86 ? 48.213 49.588 45.435 1.00 45.90 87 LEU A CA 1
ATOM 696 C C . LEU A 1 86 ? 47.457 48.608 44.542 1.00 52.23 87 LEU A C 1
ATOM 697 O O . LEU A 1 86 ? 46.371 48.162 44.892 1.00 55.57 87 LEU A O 1
ATOM 702 N N . GLY A 1 87 ? 48.033 48.280 43.387 1.00 53.39 88 GLY A N 1
ATOM 703 C CA . GLY A 1 87 ? 47.398 47.418 42.405 1.00 46.37 88 GLY A CA 1
ATOM 704 C C . GLY A 1 87 ? 46.005 47.808 41.920 1.00 52.89 88 GLY A C 1
ATOM 705 O O . GLY A 1 87 ? 45.195 46.937 41.591 1.00 65.76 88 GLY A O 1
ATOM 706 N N . TYR A 1 88 ? 45.725 49.102 41.845 1.00 54.88 89 TYR A N 1
ATOM 707 C CA . TYR A 1 88 ? 44.442 49.584 41.317 1.00 60.52 89 TYR A CA 1
ATOM 708 C C . TYR A 1 88 ? 44.147 49.122 39.890 1.00 59.49 89 TYR A C 1
ATOM 709 O O . TYR A 1 88 ? 45.053 48.980 39.060 1.00 54.30 89 TYR A O 1
ATOM 718 N N . THR A 1 89 ? 42.869 48.879 39.614 1.00 62.49 90 THR A N 1
ATOM 719 C CA . THR A 1 89 ? 42.429 48.546 38.266 1.00 66.00 90 THR A CA 1
ATOM 720 C C . THR A 1 89 ? 41.852 49.775 37.627 1.00 69.70 90 THR A C 1
ATOM 721 O O . THR A 1 89 ? 41.369 50.680 38.303 1.00 76.64 90 THR A O 1
ATOM 725 N N . THR A 1 90 ? 41.876 49.779 36.309 1.00 69.14 91 THR A N 1
ATOM 726 C CA . THR A 1 90 ? 41.278 50.834 35.538 1.00 68.29 91 THR A CA 1
ATOM 727 C C . THR A 1 90 ? 39.966 51.351 36.115 1.00 70.20 91 THR A C 1
ATOM 728 O O . THR A 1 90 ? 39.768 52.574 36.248 1.00 72.61 91 THR A O 1
ATOM 732 N N . GLU A 1 91 ? 39.074 50.435 36.459 1.00 74.88 92 GLU A N 1
ATOM 733 C CA . GLU A 1 91 ? 37.792 50.832 37.032 1.00 87.26 92 GLU A CA 1
ATOM 734 C C . GLU A 1 91 ? 37.979 51.502 38.392 1.00 84.32 92 GLU A C 1
ATOM 735 O O . GLU A 1 91 ? 37.411 52.552 38.663 1.00 84.04 92 GLU A O 1
ATOM 741 N N . GLU A 1 92 ? 38.783 50.886 39.247 1.00 82.47 93 GLU A N 1
ATOM 742 C CA . GLU A 1 92 ? 39.064 51.455 40.554 1.00 77.65 93 GLU A CA 1
ATOM 743 C C . GLU A 1 92 ? 39.603 52.876 40.400 1.00 73.27 93 GLU A C 1
ATOM 744 O O . GLU A 1 92 ? 39.167 53.808 41.087 1.00 78.28 93 GLU A O 1
ATOM 750 N N . ILE A 1 93 ? 40.548 53.043 39.490 1.00 62.76 94 ILE A N 1
ATOM 751 C CA . ILE A 1 93 ? 41.163 54.346 39.288 1.00 68.58 94 ILE A CA 1
ATOM 752 C C . ILE A 1 93 ? 40.137 55.370 38.845 1.00 68.09 94 ILE A C 1
ATOM 753 O O . ILE A 1 93 ? 40.123 56.494 39.327 1.00 66.77 94 ILE A O 1
ATOM 758 N N . HIS A 1 94 ? 39.261 54.956 37.945 1.00 73.13 95 HIS A N 1
ATOM 759 C CA . HIS A 1 94 ? 38.144 55.783 37.505 1.00 75.69 95 HIS A CA 1
ATOM 760 C C . HIS A 1 94 ? 37.204 56.216 38.635 1.00 72.94 95 HIS A C 1
ATOM 761 O O . HIS A 1 94 ? 36.596 57.276 38.574 1.00 76.01 95 HIS A O 1
ATOM 768 N N . GLU A 1 95 ? 37.069 55.390 39.661 1.00 76.96 96 GLU A N 1
ATOM 769 C CA . GLU A 1 95 ? 36.155 55.695 40.752 1.00 84.36 96 GLU A CA 1
ATOM 770 C C . GLU A 1 95 ? 36.806 56.562 41.822 1.00 79.32 96 GLU A C 1
ATOM 771 O O . GLU A 1 95 ? 36.110 57.240 42.567 1.00 80.11 96 GLU A O 1
ATOM 777 N N . GLU A 1 96 ? 38.135 56.550 41.891 1.00 76.89 97 GLU A N 1
ATOM 778 C CA . GLU A 1 96 ? 38.834 57.147 43.031 1.00 73.50 97 GLU A CA 1
ATOM 779 C C . GLU A 1 96 ? 39.826 58.263 42.717 1.00 78.73 97 GLU A C 1
ATOM 780 O O . GLU A 1 96 ? 39.905 59.250 43.455 1.00 87.73 97 GLU A O 1
ATOM 786 N N . ALA A 1 97 ? 40.578 58.107 41.631 1.00 76.22 98 ALA A N 1
ATOM 787 C CA . ALA A 1 97 ? 41.662 59.035 41.308 1.00 78.31 98 ALA A CA 1
ATOM 788 C C . ALA A 1 97 ? 41.275 60.513 41.412 1.00 87.71 98 ALA A C 1
ATOM 789 O O . ALA A 1 97 ? 42.040 61.330 41.931 1.00 89.95 98 ALA A O 1
ATOM 791 N N . GLU A 1 98 ? 40.090 60.851 40.920 1.00 89.60 99 GLU A N 1
ATOM 792 C CA . GLU A 1 98 ? 39.730 62.248 40.761 1.00 92.80 99 GLU A CA 1
ATOM 793 C C . GLU A 1 98 ? 39.622 62.932 42.110 1.00 87.56 99 GLU A C 1
ATOM 794 O O . GLU A 1 98 ? 40.052 64.075 42.270 1.00 83.75 99 GLU A O 1
ATOM 800 N N . VAL A 1 99 ? 39.052 62.249 43.093 1.00 83.13 100 VAL A N 1
ATOM 801 C CA . VAL A 1 99 ? 38.886 62.915 44.380 1.00 81.55 100 VAL A CA 1
ATOM 802 C C . VAL A 1 99 ? 40.224 63.082 45.081 1.00 74.28 100 VAL A C 1
ATOM 803 O O . VAL A 1 99 ? 40.407 64.024 45.840 1.00 82.58 100 VAL A O 1
ATOM 807 N N . LEU A 1 100 ? 41.170 62.185 44.830 1.00 69.74 101 LEU A N 1
ATOM 808 C CA . LEU A 1 100 ? 42.477 62.336 45.458 1.00 70.56 101 LEU A CA 1
ATOM 809 C C . LEU A 1 100 ? 43.188 63.510 44.817 1.00 73.79 101 LEU A C 1
ATOM 810 O O . LEU A 1 100 ? 43.799 64.322 45.520 1.00 73.82 101 LEU A O 1
ATOM 815 N N . GLU A 1 101 ? 43.090 63.607 43.491 1.00 69.83 102 GLU A N 1
ATOM 816 C CA . GLU A 1 101 ? 43.642 64.750 42.765 1.00 74.36 102 GLU A CA 1
ATOM 817 C C . GLU A 1 101 ? 43.114 66.083 43.298 1.00 82.11 102 GLU A C 1
ATOM 818 O O . GLU A 1 101 ? 43.842 67.071 43.357 1.00 90.33 102 GLU A O 1
ATOM 824 N N . HIS A 1 102 ? 41.843 66.112 43.674 1.00 84.55 103 HIS A N 1
ATOM 825 C CA . HIS A 1 102 ? 41.209 67.354 44.109 1.00 91.00 103 HIS A CA 1
ATOM 826 C C . HIS A 1 102 ? 41.447 67.653 45.593 1.00 88.74 103 HIS A C 1
ATOM 827 O O . HIS A 1 102 ? 40.894 68.605 46.147 1.00 92.59 103 HIS A O 1
ATOM 834 N N . THR A 1 103 ? 42.316 66.863 46.208 1.00 79.82 104 THR A N 1
ATOM 835 C CA . THR A 1 103 ? 42.420 66.824 47.645 1.00 72.67 104 THR A CA 1
ATOM 836 C C . THR A 1 103 ? 43.854 66.873 48.140 1.00 74.15 104 THR A C 1
ATOM 837 O O . THR A 1 103 ? 44.188 67.689 48.993 1.00 80.06 104 THR A O 1
ATOM 841 N N . VAL A 1 104 ? 44.710 65.996 47.633 1.00 74.67 105 VAL A N 1
ATOM 842 C CA . VAL A 1 104 ? 46.076 65.979 48.128 1.00 68.23 105 VAL A CA 1
ATOM 843 C C . VAL A 1 104 ? 46.760 67.287 47.800 1.00 70.17 105 VAL A C 1
ATOM 844 O O . VAL A 1 104 ? 46.474 67.922 46.768 1.00 71.44 105 VAL A O 1
ATOM 848 N N . SER A 1 105 ? 47.655 67.674 48.707 1.00 69.61 106 SER A N 1
ATOM 849 C CA . SER A 1 105 ? 48.446 68.888 48.601 1.00 66.52 106 SER A CA 1
ATOM 850 C C . SER A 1 105 ? 49.637 68.727 47.670 1.00 71.31 106 SER A C 1
ATOM 851 O O . SER A 1 105 ? 50.083 67.611 47.397 1.00 75.63 106 SER A O 1
ATOM 854 N N . ASP A 1 106 ? 50.176 69.844 47.201 1.00 69.74 107 ASP A N 1
ATOM 855 C CA . ASP A 1 106 ? 51.412 69.784 46.434 1.00 82.62 107 ASP A CA 1
ATOM 856 C C . ASP A 1 106 ? 52.601 69.162 47.191 1.00 86.80 107 ASP A C 1
ATOM 857 O O . ASP A 1 106 ? 53.488 68.568 46.586 1.00 94.61 107 ASP A O 1
ATOM 862 N N . HIS A 1 107 ? 52.605 69.261 48.509 1.00 75.31 108 HIS A N 1
ATOM 863 C CA . HIS A 1 107 ? 53.680 68.659 49.284 1.00 69.98 108 HIS A CA 1
ATOM 864 C C . HIS A 1 107 ? 53.537 67.124 49.291 1.00 70.13 108 HIS A C 1
ATOM 865 O O . HIS A 1 107 ? 54.536 66.388 49.315 1.00 63.02 108 HIS A O 1
ATOM 872 N N . PHE A 1 108 ? 52.296 66.648 49.289 1.00 69.09 109 PHE A N 1
ATOM 873 C CA . PHE A 1 108 ? 52.046 65.223 49.157 1.00 71.79 109 PHE A CA 1
ATOM 874 C C . PHE A 1 108 ? 52.641 64.794 47.816 1.00 69.80 109 PHE A C 1
ATOM 875 O O . PHE A 1 108 ? 53.393 63.841 47.726 1.00 63.80 109 PHE A O 1
ATOM 883 N N . VAL A 1 109 ? 52.319 65.536 46.772 1.00 68.13 110 VAL A N 1
ATOM 884 C CA . VAL A 1 109 ? 52.751 65.150 45.454 1.00 61.01 110 VAL A CA 1
ATOM 885 C 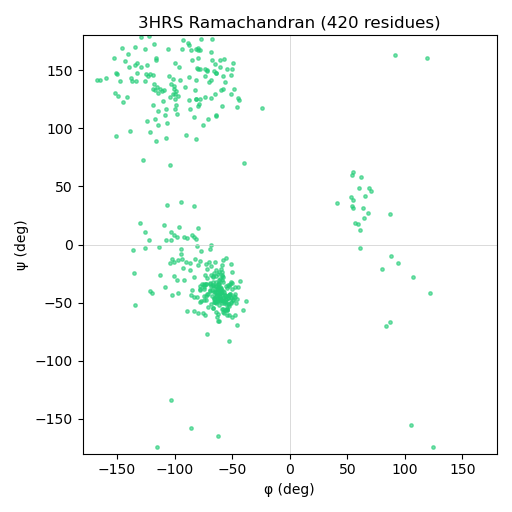C . VAL A 1 109 ? 54.266 65.151 45.368 1.00 60.88 110 VAL A C 1
ATOM 886 O O . VAL A 1 109 ? 54.854 64.259 44.780 1.00 64.54 110 VAL A O 1
ATOM 890 N N . GLU A 1 110 ? 54.914 66.109 46.001 1.00 70.82 111 GLU A N 1
ATOM 891 C CA . GLU A 1 110 ? 56.372 66.116 45.964 1.00 70.49 111 GLU A CA 1
ATOM 892 C C . GLU A 1 110 ? 56.959 64.918 46.696 1.00 59.90 111 GLU A C 1
ATOM 893 O O . GLU A 1 110 ? 57.852 64.259 46.178 1.00 58.32 111 GLU A O 1
ATOM 899 N N . ARG A 1 111 ? 56.458 64.618 47.886 1.00 53.18 112 ARG A N 1
ATOM 900 C CA . ARG A 1 111 ? 56.981 63.454 48.607 1.00 59.91 112 ARG A CA 1
ATOM 901 C C . ARG A 1 111 ? 56.725 62.158 47.804 1.00 61.29 112 ARG A C 1
ATOM 902 O O . ARG A 1 111 ? 57.628 61.331 47.628 1.00 57.80 112 ARG A O 1
ATOM 910 N N . LEU A 1 112 ? 55.488 62.020 47.320 1.00 55.27 113 LEU A N 1
ATOM 911 C CA . LEU A 1 112 ? 55.065 60.932 46.469 1.00 50.22 113 LEU A CA 1
ATOM 912 C C . LEU A 1 112 ? 56.071 60.693 45.370 1.00 54.80 113 LEU A C 1
ATOM 913 O O . LEU A 1 112 ? 56.434 59.564 45.095 1.00 54.29 113 LEU A O 1
ATOM 918 N N . ASP A 1 113 ? 56.500 61.771 44.729 1.00 61.89 114 ASP A N 1
ATOM 919 C CA . ASP A 1 113 ? 57.416 61.680 43.596 1.00 66.39 114 ASP A CA 1
ATOM 920 C C . ASP A 1 113 ? 58.669 60.964 44.037 1.00 64.23 114 ASP A C 1
ATOM 921 O O . ASP A 1 113 ? 59.150 60.065 43.371 1.00 70.90 114 ASP A O 1
ATOM 926 N N . GLN A 1 114 ? 59.188 61.378 45.178 1.00 64.18 115 GLN A N 1
ATOM 927 C CA . GLN A 1 114 ? 60.387 60.792 45.723 1.00 61.31 115 GLN A CA 1
ATOM 928 C C . GLN A 1 114 ? 60.153 59.318 46.054 1.00 58.60 115 GLN A C 1
ATOM 929 O O . GLN A 1 114 ? 61.001 58.461 45.779 1.00 58.02 115 GLN A O 1
ATOM 935 N N . LEU A 1 115 ? 59.009 59.027 46.663 1.00 47.12 116 LEU A N 1
ATOM 936 C CA . LEU A 1 115 ? 58.684 57.657 47.040 1.00 51.60 116 LEU A CA 1
ATOM 937 C C . LEU A 1 115 ? 58.690 56.736 45.817 1.00 55.73 116 LEU A C 1
ATOM 938 O O . LEU A 1 115 ? 59.146 55.594 45.893 1.00 66.22 116 LEU A O 1
ATOM 943 N N . LEU A 1 116 ? 58.172 57.251 44.704 1.00 46.72 117 LEU A N 1
ATOM 944 C CA . LEU A 1 116 ? 58.054 56.506 43.471 1.00 49.50 117 LEU A CA 1
ATOM 945 C C . LEU A 1 116 ? 59.377 56.481 42.716 1.00 54.68 117 LEU A C 1
ATOM 946 O O . LEU A 1 116 ? 59.481 55.861 41.658 1.00 51.79 117 LEU A O 1
ATOM 951 N N . ASP A 1 117 ? 60.386 57.143 43.269 1.00 52.68 118 ASP A N 1
ATOM 952 C CA . ASP A 1 117 ? 61.715 57.172 42.664 1.00 50.44 118 ASP A CA 1
ATOM 953 C C . ASP A 1 117 ? 61.736 57.894 41.329 1.00 57.52 118 ASP A C 1
ATOM 954 O O . ASP A 1 117 ? 62.388 57.443 40.382 1.00 68.73 118 ASP A O 1
ATOM 959 N N . TYR A 1 118 ? 61.016 59.010 41.265 1.00 55.75 119 TYR A N 1
ATOM 960 C CA . TYR A 1 118 ? 61.066 59.938 40.130 1.00 58.60 119 TYR A CA 1
ATOM 961 C C . TYR A 1 118 ? 60.778 59.317 38.768 1.00 57.47 119 TYR A C 1
ATOM 962 O O . TYR A 1 118 ? 61.641 59.321 37.885 1.00 56.75 119 TYR A O 1
ATOM 971 N N . PRO A 1 119 ? 59.551 58.789 38.596 1.00 53.30 120 PRO A N 1
ATOM 972 C CA . PRO A 1 119 ? 59.125 58.203 37.311 1.00 52.59 120 PRO A CA 1
ATOM 973 C C . PRO A 1 119 ? 58.980 59.265 36.215 1.00 55.76 120 PRO A C 1
ATOM 974 O O . PRO A 1 119 ? 58.261 60.249 36.384 1.00 60.47 120 PRO A O 1
ATOM 978 N N . LYS A 1 120 ? 59.645 59.051 35.091 1.00 55.72 121 LYS A N 1
ATOM 979 C CA . LYS A 1 120 ? 59.534 59.950 33.962 1.00 63.24 121 LYS A CA 1
ATOM 980 C C . LYS A 1 120 ? 58.275 59.688 33.119 1.00 66.89 121 LYS A C 1
ATOM 981 O O . LYS A 1 120 ? 58.072 60.332 32.088 1.00 75.44 121 LYS A O 1
ATOM 987 N N . ALA A 1 121 ? 57.417 58.773 33.561 1.00 54.38 122 ALA A N 1
ATOM 988 C CA . ALA A 1 121 ? 56.201 58.470 32.813 1.00 55.35 122 ALA A CA 1
ATOM 989 C C . ALA A 1 121 ? 55.197 57.641 33.609 1.00 53.16 122 ALA A C 1
ATOM 990 O O . ALA A 1 121 ? 55.602 56.748 34.354 1.00 63.39 122 ALA A O 1
ATOM 992 N N . CYS A 1 122 ? 53.898 57.937 33.453 1.00 40.18 123 CYS A N 1
ATOM 993 C CA . CYS A 1 122 ? 52.846 57.127 34.078 1.00 47.11 123 CYS A CA 1
ATOM 994 C C . CYS A 1 122 ? 52.572 55.870 33.221 1.00 65.09 123 CYS A C 1
ATOM 995 O O . CYS A 1 122 ? 53.037 55.775 32.076 1.00 65.65 123 CYS A O 1
ATOM 998 N N . PRO A 1 123 ? 51.810 54.902 33.762 1.00 71.68 124 PRO A N 1
ATOM 999 C CA . PRO A 1 123 ? 51.659 53.635 33.022 1.00 74.06 124 PRO A CA 1
ATOM 1000 C C . PRO A 1 123 ? 51.049 53.774 31.612 1.00 77.05 124 PRO A C 1
ATOM 1001 O O . PRO A 1 123 ? 51.201 52.846 30.823 1.00 85.24 124 PRO A O 1
ATOM 1005 N N . HIS A 1 124 ? 50.394 54.883 31.278 1.00 71.03 125 HIS A N 1
ATOM 1006 C CA . HIS A 1 124 ? 49.868 55.003 29.917 1.00 61.93 125 HIS A CA 1
ATOM 1007 C C . HIS A 1 124 ? 50.770 55.754 28.964 1.00 67.36 125 HIS A C 1
ATOM 1008 O O . HIS A 1 124 ? 50.322 56.166 27.892 1.00 75.90 125 HIS A O 1
ATOM 1015 N N . GLY A 1 125 ? 52.029 55.941 29.348 1.00 64.34 126 GLY A N 1
ATOM 1016 C CA . GLY A 1 125 ? 53.011 56.529 28.456 1.00 59.28 126 GLY A CA 1
ATOM 1017 C C . GLY A 1 125 ? 53.048 58.047 28.512 1.00 59.32 126 GLY A C 1
ATOM 1018 O O . GLY A 1 125 ? 53.935 58.707 27.929 1.00 51.06 126 GLY A O 1
ATOM 1019 N N . GLY A 1 126 ? 52.062 58.608 29.204 1.00 57.44 127 GLY A N 1
ATOM 1020 C CA . GLY A 1 126 ? 52.078 60.025 29.492 1.00 53.33 127 GLY A CA 1
ATOM 1021 C C . GLY A 1 126 ? 53.347 60.360 30.245 1.00 51.58 127 GLY A C 1
ATOM 1022 O O . GLY A 1 126 ? 53.730 59.669 31.224 1.00 52.96 127 GLY A O 1
ATOM 1023 N N . THR A 1 127 ? 53.994 61.430 29.806 1.00 48.91 128 THR A N 1
ATOM 1024 C CA . THR A 1 127 ? 55.231 61.882 30.429 1.00 63.45 128 THR A CA 1
ATOM 1025 C C . THR A 1 127 ? 54.978 62.683 31.718 1.00 58.28 128 THR A C 1
ATOM 1026 O O . THR A 1 127 ? 53.927 63.300 31.869 1.00 53.80 128 THR A O 1
ATOM 1030 N N . ILE A 1 128 ? 55.936 62.638 32.648 1.00 54.53 129 ILE A N 1
ATOM 1031 C CA . ILE A 1 128 ? 55.787 63.267 33.960 1.00 49.05 129 ILE A CA 1
ATOM 1032 C C . ILE A 1 128 ? 56.848 64.311 34.251 1.00 51.93 129 ILE A C 1
ATOM 1033 O O . ILE A 1 128 ? 57.937 64.005 34.728 1.00 60.33 129 ILE A O 1
ATOM 1038 N N . PRO A 1 129 ? 56.517 65.564 34.010 1.00 52.09 130 PRO A N 1
ATOM 1039 C CA . PRO A 1 129 ? 57.450 66.683 34.152 1.00 53.40 130 PRO A CA 1
ATOM 1040 C C . PRO A 1 129 ? 57.922 66.900 35.596 1.00 59.75 130 PRO A C 1
ATOM 1041 O O . PRO A 1 129 ? 57.170 66.668 36.529 1.00 64.75 130 PRO A O 1
ATOM 1045 N N . ALA A 1 130 ? 59.151 67.368 35.763 1.00 61.83 131 ALA A N 1
ATOM 1046 C CA . ALA A 1 130 ? 59.686 67.708 37.075 1.00 65.57 131 ALA A CA 1
ATOM 1047 C C . ALA A 1 130 ? 58.928 68.869 37.704 1.00 64.66 131 ALA A C 1
ATOM 1048 O O . ALA A 1 130 ? 58.355 69.689 36.978 1.00 66.83 131 ALA A O 1
ATOM 1050 N N . LYS A 1 131 ? 58.939 68.985 39.034 1.00 62.98 132 LYS A N 1
ATOM 1051 C CA . LYS A 1 131 ? 58.392 70.226 39.625 1.00 66.87 132 LYS A CA 1
ATOM 1052 C C . LYS A 1 131 ? 58.904 71.450 38.848 1.00 64.00 132 LYS A C 1
ATOM 1053 O O . LYS A 1 131 ? 60.117 71.599 38.661 1.00 65.51 132 LYS A O 1
ATOM 1059 N N . GLY A 1 132 ? 57.996 72.305 38.381 1.00 53.74 133 GLY A N 1
ATOM 1060 C CA . GLY A 1 132 ? 58.399 73.532 37.710 1.00 66.38 133 GLY A CA 1
ATOM 1061 C C . GLY A 1 132 ? 58.837 73.482 36.238 1.00 72.83 133 GLY A C 1
ATOM 1062 O O . GLY A 1 132 ? 58.828 74.488 35.556 1.00 79.24 133 GLY A O 1
ATOM 1063 N N . GLU A 1 133 ? 59.246 72.329 35.741 1.00 74.07 134 GLU A N 1
ATOM 1064 C CA . GLU A 1 133 ? 59.564 72.209 34.329 1.00 78.27 134 GLU A CA 1
ATOM 1065 C C . GLU A 1 133 ? 58.251 72.061 33.536 1.00 83.16 134 GLU A C 1
ATOM 1066 O O . GLU A 1 133 ? 57.180 71.846 34.108 1.00 78.78 134 GLU A O 1
ATOM 1072 N N . LEU A 1 134 ? 58.321 72.202 32.220 1.00 87.24 135 LEU A N 1
ATOM 1073 C CA . LEU A 1 134 ? 57.101 72.290 31.438 1.00 82.45 135 LEU A CA 1
ATOM 1074 C C . LEU A 1 134 ? 56.745 70.987 30.758 1.00 75.65 135 LEU A C 1
ATOM 1075 O O . LEU A 1 134 ? 57.591 70.338 30.140 1.00 68.81 135 LEU A O 1
ATOM 1080 N N . LEU A 1 135 ? 55.478 70.612 30.863 1.00 68.29 136 LEU A N 1
ATOM 1081 C CA . LEU A 1 135 ? 55.008 69.438 30.152 1.00 56.15 136 LEU A CA 1
ATOM 1082 C C . LEU A 1 135 ? 55.494 69.439 28.703 1.00 61.75 136 LEU A C 1
ATOM 1083 O O . LEU A 1 135 ? 55.159 70.342 27.917 1.00 59.48 136 LEU A O 1
ATOM 1088 N N . VAL A 1 136 ? 56.280 68.415 28.372 1.00 63.05 137 VAL A N 1
ATOM 1089 C CA . VAL A 1 136 ? 56.756 68.183 27.015 1.00 65.83 137 VAL A CA 1
ATOM 1090 C C . VAL A 1 136 ? 56.654 66.694 26.768 1.00 65.08 137 VAL A C 1
ATOM 1091 O O . VAL A 1 136 ? 57.538 65.928 27.167 1.00 61.79 137 VAL A O 1
ATOM 1095 N N . GLU A 1 137 ? 55.580 66.277 26.112 1.00 63.57 138 GLU A N 1
ATOM 1096 C CA . GLU A 1 137 ? 55.322 64.852 25.945 1.00 57.22 138 GLU A CA 1
ATOM 1097 C C . GLU A 1 137 ? 56.410 64.090 25.195 1.00 59.01 138 GLU A C 1
ATOM 1098 O O . GLU A 1 137 ? 56.869 64.531 24.168 1.00 60.20 138 GLU A O 1
ATOM 1104 N N . LYS A 1 138 ? 56.825 62.944 25.733 1.00 71.86 139 LYS A N 1
ATOM 1105 C CA . LYS A 1 138 ? 57.807 62.109 25.051 1.00 68.43 139 LYS A CA 1
ATOM 1106 C C . LYS A 1 138 ? 57.205 61.637 23.749 1.00 64.55 139 LYS A C 1
ATOM 1107 O O . LYS A 1 138 ? 57.894 61.577 22.739 1.00 65.26 139 LYS A O 1
ATOM 1113 N N . HIS A 1 139 ? 55.914 61.320 23.775 1.00 63.22 140 HIS A N 1
ATOM 1114 C CA . HIS A 1 139 ? 55.250 60.731 22.615 1.00 64.97 140 HIS A CA 1
ATOM 1115 C C . HIS A 1 139 ? 54.181 61.607 21.991 1.00 69.06 140 HIS A C 1
ATOM 1116 O O . HIS A 1 139 ? 53.044 61.662 22.487 1.00 65.06 140 HIS A O 1
ATOM 1123 N N . LYS A 1 140 ? 54.529 62.236 20.869 1.00 86.99 141 LYS A N 1
ATOM 1124 C CA . LYS A 1 140 ? 53.588 63.086 20.170 1.00 85.39 141 LYS A CA 1
ATOM 1125 C C . LYS A 1 140 ? 52.928 62.440 18.949 1.00 88.76 141 LYS A C 1
ATOM 1126 O O . LYS A 1 140 ? 51.806 62.799 18.600 1.00 98.05 141 LYS A O 1
ATOM 1132 N N . LEU A 1 141 ? 53.600 61.483 18.315 1.00 83.12 142 LEU A N 1
ATOM 1133 C CA . LEU A 1 141 ? 53.122 60.933 17.040 1.00 83.97 142 LEU A CA 1
ATOM 1134 C C . LEU A 1 141 ? 51.867 60.058 17.172 1.00 84.13 142 LEU A C 1
ATOM 1135 O O . LEU A 1 141 ? 51.913 58.934 17.683 1.00 77.86 142 LEU A O 1
ATOM 1140 N N . THR A 1 142 ? 50.743 60.593 16.698 1.00 90.88 143 THR A N 1
ATOM 1141 C CA . THR A 1 142 ? 49.447 59.920 16.803 1.00 92.50 143 THR A CA 1
ATOM 1142 C C . THR A 1 142 ? 49.236 58.932 15.651 1.00 90.57 143 THR A C 1
ATOM 1143 O O . THR A 1 142 ? 49.880 59.039 14.613 1.00 95.07 143 THR A O 1
ATOM 1147 N N . LEU A 1 143 ? 48.349 57.961 15.836 1.00 84.65 144 LEU A N 1
ATOM 1148 C CA . LEU A 1 143 ? 48.145 56.956 14.807 1.00 86.32 144 LEU A CA 1
ATOM 1149 C C . LEU A 1 143 ? 47.666 57.623 13.521 1.00 96.05 144 LEU A C 1
ATOM 1150 O O . LEU A 1 143 ? 48.178 57.339 12.433 1.00 102.92 144 LEU A O 1
ATOM 1155 N N . GLU A 1 144 ? 46.691 58.514 13.640 1.00 98.41 145 GLU A N 1
ATOM 1156 C CA . GLU A 1 144 ? 46.131 59.133 12.448 1.00 114.10 145 GLU A CA 1
ATOM 1157 C C . GLU A 1 144 ? 47.181 59.904 11.643 1.00 122.20 145 GLU A C 1
ATOM 1158 O O . GLU A 1 144 ? 47.154 59.886 10.407 1.00 126.12 145 GLU A O 1
ATOM 1164 N N . GLU A 1 145 ? 48.104 60.572 12.329 1.00 116.96 146 GLU A N 1
ATOM 1165 C CA . GLU A 1 145 ? 49.152 61.288 11.615 1.00 118.73 146 GLU A CA 1
ATOM 1166 C C . GLU A 1 145 ? 50.418 60.440 11.475 1.00 116.77 146 GLU A C 1
ATOM 1167 O O . GLU A 1 145 ? 51.535 60.950 11.525 1.00 119.63 146 GLU A O 1
ATOM 1173 N N . ALA A 1 146 ? 50.226 59.139 11.278 1.00 112.59 147 ALA A N 1
ATOM 1174 C CA . ALA A 1 146 ? 51.339 58.223 11.065 1.00 113.19 147 ALA A CA 1
ATOM 1175 C C . ALA A 1 146 ? 51.511 57.935 9.578 1.00 127.85 147 ALA A C 1
ATOM 1176 O O . ALA A 1 146 ? 50.620 57.362 8.939 1.00 129.26 147 ALA A O 1
ATOM 1178 N N . LYS A 1 147 ? 52.659 58.331 9.031 1.00 138.91 148 LYS A N 1
ATOM 1179 C CA . LYS A 1 147 ? 52.923 58.210 7.588 1.00 145.72 148 LYS A CA 1
ATOM 1180 C C . LYS A 1 147 ? 53.156 56.762 7.140 1.00 142.32 148 LYS A C 1
ATOM 1181 O O . LYS A 1 147 ? 52.270 56.130 6.564 1.00 136.19 148 LYS A O 1
ATOM 1187 N N . GLU A 1 148 ? 54.351 56.248 7.420 1.00 145.48 149 GLU A N 1
ATOM 1188 C CA . GLU A 1 148 ? 54.770 54.912 6.989 1.00 148.65 149 GLU A CA 1
ATOM 1189 C C . GLU A 1 148 ? 53.899 53.777 7.536 1.00 139.21 149 GLU A C 1
ATOM 1190 O O . GLU A 1 148 ? 53.310 53.893 8.608 1.00 135.98 149 GLU A O 1
ATOM 1196 N N . LYS A 1 149 ? 53.838 52.673 6.796 1.00 136.23 150 LYS A N 1
ATOM 1197 C CA . LYS A 1 149 ? 53.171 51.465 7.273 1.00 129.47 150 LYS A CA 1
ATOM 1198 C C . LYS A 1 149 ? 54.180 50.541 7.964 1.00 126.68 150 LYS A C 1
ATOM 1199 O O . LYS A 1 149 ? 55.379 50.828 7.991 1.00 122.26 150 LYS A O 1
ATOM 1205 N N . GLY A 1 150 ? 53.690 49.436 8.524 1.00 128.93 151 GLY A N 1
ATOM 1206 C CA . GLY A 1 150 ? 54.545 48.469 9.194 1.00 136.25 151 GLY A CA 1
ATOM 1207 C C . GLY A 1 150 ? 54.485 48.459 10.720 1.00 136.39 151 GLY A C 1
ATOM 1208 O O . GLY A 1 150 ? 53.492 48.864 11.332 1.00 134.88 151 GLY A O 1
ATOM 1209 N N . ASP A 1 151 ? 55.568 47.993 11.335 1.00 133.12 152 ASP A N 1
ATOM 1210 C CA . ASP A 1 151 ? 55.607 47.774 12.772 1.00 128.26 152 ASP A CA 1
ATOM 1211 C C . ASP A 1 151 ? 55.692 49.082 13.555 1.00 124.86 152 ASP A C 1
ATOM 1212 O O . ASP A 1 151 ? 56.323 50.041 13.109 1.00 133.42 152 ASP A O 1
ATOM 1217 N N . TYR A 1 152 ? 55.041 49.103 14.718 1.00 112.60 153 TYR A N 1
ATOM 1218 C CA . TYR A 1 152 ? 54.970 50.283 15.580 1.00 103.91 153 TYR A CA 1
ATOM 1219 C C . TYR A 1 152 ? 54.854 49.879 17.061 1.00 102.93 153 TYR A C 1
ATOM 1220 O O . TYR A 1 152 ? 54.255 48.850 17.385 1.00 107.19 153 TYR A O 1
ATOM 1229 N N . ILE A 1 153 ? 55.424 50.677 17.963 1.00 95.76 154 ILE A N 1
ATOM 1230 C CA . ILE A 1 153 ? 55.138 50.499 19.385 1.00 95.73 154 ILE A CA 1
ATOM 1231 C C . ILE A 1 153 ? 53.947 51.356 19.783 1.00 84.18 154 ILE A C 1
ATOM 1232 O O . ILE A 1 153 ? 53.852 52.525 19.397 1.00 76.12 154 ILE A O 1
ATOM 1237 N N . LEU A 1 154 ? 53.037 50.779 20.554 1.00 81.75 155 LEU A N 1
ATOM 1238 C CA . LEU A 1 154 ? 51.931 51.551 21.105 1.00 78.12 155 LEU A CA 1
ATOM 1239 C C . LEU A 1 154 ? 52.423 52.281 22.340 1.00 75.77 155 LEU A C 1
ATOM 1240 O O . LEU A 1 154 ? 52.354 51.755 23.448 1.00 73.39 155 LEU A O 1
ATOM 1245 N N . ALA A 1 155 ? 52.910 53.504 22.153 1.00 76.60 156 ALA A N 1
ATOM 1246 C CA . ALA A 1 155 ? 53.672 54.176 23.205 1.00 66.78 156 ALA A CA 1
ATOM 1247 C C . ALA A 1 155 ? 52.841 54.920 24.239 1.00 71.68 156 ALA A C 1
ATOM 1248 O O . ALA A 1 155 ? 53.172 54.884 25.422 1.00 83.86 156 ALA A O 1
ATOM 1250 N N . ARG A 1 156 ? 51.775 55.593 23.813 1.00 65.45 157 ARG A N 1
ATOM 1251 C CA . ARG A 1 156 ? 50.884 56.249 24.776 1.00 61.76 157 ARG A CA 1
ATOM 1252 C C . ARG A 1 156 ? 49.423 56.165 24.352 1.00 59.37 157 ARG A C 1
ATOM 1253 O O . ARG A 1 156 ? 49.118 55.946 23.194 1.00 66.91 157 ARG A O 1
ATOM 1261 N N . VAL A 1 157 ? 48.524 56.309 25.311 1.00 63.76 158 VAL A N 1
ATOM 1262 C CA . VAL A 1 157 ? 47.101 56.377 25.030 1.00 66.19 158 VAL A CA 1
ATOM 1263 C C . VAL A 1 157 ? 46.569 57.443 25.963 1.00 66.32 158 VAL A C 1
ATOM 1264 O O . VAL A 1 157 ? 47.143 57.688 27.014 1.00 66.60 158 VAL A O 1
ATOM 1268 N N . HIS A 1 158 ? 45.487 58.097 25.577 1.00 70.88 159 HIS A N 1
ATOM 1269 C CA . HIS A 1 158 ? 44.916 59.118 26.432 1.00 81.24 159 HIS A CA 1
ATOM 1270 C C . HIS A 1 158 ? 44.259 58.444 27.611 1.00 77.74 159 HIS A C 1
ATOM 1271 O O . HIS A 1 158 ? 43.789 57.333 27.495 1.00 73.23 159 HIS A O 1
ATOM 1278 N N . ASP A 1 159 ? 44.224 59.131 28.742 1.00 91.68 160 ASP A N 1
ATOM 1279 C CA . ASP A 1 159 ? 43.761 58.549 29.997 1.00 97.82 160 ASP A CA 1
ATOM 1280 C C . ASP A 1 159 ? 42.280 58.140 30.011 1.00 96.65 160 ASP A C 1
ATOM 1281 O O . ASP A 1 159 ? 41.892 57.255 30.759 1.00 96.81 160 ASP A O 1
ATOM 1286 N N . ASN A 1 160 ? 41.466 58.805 29.197 1.00 94.81 161 ASN A N 1
ATOM 1287 C CA . ASN A 1 160 ? 40.031 58.528 29.052 1.00 96.20 161 ASN A CA 1
ATOM 1288 C C . ASN A 1 160 ? 39.499 57.097 29.413 1.00 83.54 161 ASN A C 1
ATOM 1289 O O . ASN A 1 160 ? 39.841 56.082 28.771 1.00 76.93 161 ASN A O 1
ATOM 1294 N N . PHE A 1 161 ? 38.626 57.035 30.417 1.00 82.20 162 PHE A N 1
ATOM 1295 C CA . PHE A 1 161 ? 38.127 55.764 30.935 1.00 84.73 162 PHE A CA 1
ATOM 1296 C C . PHE A 1 161 ? 37.364 54.947 29.896 1.00 88.18 162 PHE A C 1
ATOM 1297 O O . PHE A 1 161 ? 37.329 53.701 29.952 1.00 75.32 162 PHE A O 1
ATOM 1305 N N . ASP A 1 162 ? 36.726 55.644 28.965 1.00 91.49 163 ASP A N 1
ATOM 1306 C CA . ASP A 1 162 ? 35.975 54.945 27.943 1.00 100.15 163 ASP A CA 1
ATOM 1307 C C . ASP A 1 162 ? 36.951 54.419 26.906 1.00 94.82 163 ASP A C 1
ATOM 1308 O O . ASP A 1 162 ? 36.815 53.299 26.413 1.00 99.47 163 ASP A O 1
ATOM 1313 N N . LEU A 1 163 ? 37.963 55.219 26.607 1.00 82.03 164 LEU A N 1
ATOM 1314 C CA . LEU A 1 163 ? 38.988 54.794 25.675 1.00 71.36 164 LEU A CA 1
ATOM 1315 C C . LEU A 1 163 ? 39.720 53.591 26.234 1.00 75.09 164 LEU A C 1
ATOM 1316 O O . LEU A 1 163 ? 39.897 52.604 25.525 1.00 82.33 164 LEU A O 1
ATOM 1321 N N . LEU A 1 164 ? 40.140 53.662 27.500 1.00 65.49 165 LEU A N 1
ATOM 1322 C CA . LEU A 1 164 ? 40.864 52.544 28.083 1.00 62.57 165 LEU A CA 1
ATOM 1323 C C . LEU A 1 164 ? 40.024 51.284 27.960 1.00 81.70 165 LEU A C 1
ATOM 1324 O O . LEU A 1 164 ? 40.511 50.240 27.504 1.00 87.05 165 LEU A O 1
ATOM 1329 N N . THR A 1 165 ? 38.759 51.389 28.360 1.00 90.72 166 THR A N 1
ATOM 1330 C CA . THR A 1 165 ? 37.845 50.247 28.325 1.00 98.84 166 THR A CA 1
ATOM 1331 C C . THR A 1 165 ? 37.775 49.663 26.911 1.00 98.12 166 THR A C 1
ATOM 1332 O O . THR A 1 165 ? 37.841 48.451 26.718 1.00 94.17 166 THR A O 1
ATOM 1336 N N . TYR A 1 166 ? 37.680 50.540 25.925 1.00 99.23 167 TYR A N 1
ATOM 1337 C CA . TYR A 1 166 ? 37.703 50.130 24.528 1.00 103.13 167 TYR A CA 1
ATOM 1338 C C . TYR A 1 166 ? 38.994 49.401 24.169 1.00 96.72 167 TYR A C 1
ATOM 1339 O O . TYR A 1 166 ? 38.980 48.436 23.412 1.00 98.68 167 TYR A O 1
ATOM 1348 N N . LEU A 1 167 ? 40.112 49.873 24.703 1.00 87.86 168 LEU A N 1
ATOM 1349 C CA . LEU A 1 167 ? 41.400 49.295 24.358 1.00 83.12 168 LEU A CA 1
ATOM 1350 C C . LEU A 1 167 ? 41.620 47.935 25.019 1.00 89.41 168 LEU A C 1
ATOM 1351 O O . LEU A 1 167 ? 42.091 47.009 24.357 1.00 89.13 168 LEU A O 1
ATOM 1356 N N . GLU A 1 168 ? 41.282 47.807 26.308 1.00 95.19 169 GLU A N 1
ATOM 1357 C CA . GLU A 1 168 ? 41.423 46.526 27.015 1.00 103.61 169 GLU A CA 1
ATOM 1358 C C . GLU A 1 168 ? 40.489 45.518 26.382 1.00 107.54 169 GLU A C 1
ATOM 1359 O O . GLU A 1 168 ? 40.790 44.333 26.311 1.00 105.37 169 GLU A O 1
ATOM 1365 N N . ARG A 1 169 ? 39.361 46.021 25.893 1.00 112.93 170 ARG A N 1
ATOM 1366 C CA . ARG A 1 169 ? 38.339 45.207 25.242 1.00 114.23 170 ARG A CA 1
ATOM 1367 C C . ARG A 1 169 ? 38.723 44.815 23.815 1.00 114.11 170 ARG A C 1
ATOM 1368 O O . ARG A 1 169 ? 38.030 44.034 23.174 1.00 124.77 170 ARG A O 1
ATOM 1376 N N . ASN A 1 170 ? 39.838 45.346 23.328 1.00 105.32 171 ASN A N 1
ATOM 1377 C CA . ASN A 1 170 ? 40.383 44.938 22.035 1.00 99.81 171 ASN A CA 1
ATOM 1378 C C . ASN A 1 170 ? 41.864 44.611 22.191 1.00 90.94 171 ASN A C 1
ATOM 1379 O O . ASN A 1 170 ? 42.623 44.604 21.216 1.00 78.36 171 ASN A O 1
ATOM 1384 N N . GLY A 1 171 ? 42.269 44.370 23.438 1.00 95.03 172 GLY A N 1
ATOM 1385 C CA . GLY A 1 171 ? 43.633 43.983 23.762 1.00 99.52 172 GLY A CA 1
ATOM 1386 C C . GLY A 1 171 ? 44.699 44.913 23.218 1.00 102.95 172 GLY A C 1
ATOM 1387 O O . GLY A 1 171 ? 45.740 44.473 22.729 1.00 108.02 172 GLY A O 1
ATOM 1388 N N . LEU A 1 172 ? 44.428 46.210 23.295 1.00 96.23 173 LEU A N 1
ATOM 1389 C CA . LEU A 1 172 ? 45.404 47.213 22.922 1.00 88.11 173 LEU A CA 1
ATOM 1390 C C . LEU A 1 172 ? 45.950 47.792 24.194 1.00 88.77 173 LEU A C 1
ATOM 1391 O O . LEU A 1 172 ? 45.196 48.220 25.057 1.00 93.86 173 LEU A O 1
ATOM 1396 N N . GLN A 1 173 ? 47.267 47.787 24.319 1.00 89.53 174 GLN A N 1
ATOM 1397 C CA . GLN A 1 173 ? 47.897 48.058 25.600 1.00 89.64 174 GLN A CA 1
ATOM 1398 C C . GLN A 1 173 ? 49.219 48.764 25.384 1.00 78.19 174 GLN A C 1
ATOM 1399 O O . GLN A 1 173 ? 49.970 48.459 24.460 1.00 75.91 174 GLN A O 1
ATOM 1405 N N . VAL A 1 174 ? 49.497 49.729 26.240 1.00 65.69 175 VAL A N 1
ATOM 1406 C CA . VAL A 1 174 ? 50.736 50.451 26.108 1.00 75.53 175 VAL A CA 1
ATOM 1407 C C . VAL A 1 174 ? 51.860 49.448 26.218 1.00 76.27 175 VAL A C 1
ATOM 1408 O O . VAL A 1 174 ? 51.995 48.781 27.244 1.00 80.90 175 VAL A O 1
ATOM 1412 N N . GLY A 1 175 ? 52.661 49.340 25.168 1.00 73.67 176 GLY A N 1
ATOM 1413 C CA . GLY A 1 175 ? 53.791 48.436 25.177 1.00 89.40 176 GLY A CA 1
ATOM 1414 C C . GLY A 1 175 ? 53.743 47.406 24.065 1.00 110.13 176 GLY A C 1
ATOM 1415 O O . GLY A 1 175 ? 54.768 47.120 23.448 1.00 116.28 176 GLY A O 1
ATOM 1416 N N . LYS A 1 176 ? 52.564 46.845 23.802 1.00 117.07 177 LYS A N 1
ATOM 1417 C CA . LYS A 1 176 ? 52.429 45.854 22.734 1.00 123.37 177 LYS A CA 1
ATOM 1418 C C . LYS A 1 176 ? 52.887 46.412 21.400 1.00 121.27 177 LYS A C 1
ATOM 1419 O O . LYS A 1 176 ? 52.967 47.625 21.211 1.00 120.06 177 LYS A O 1
ATOM 1425 N N . THR A 1 177 ? 53.197 45.512 20.477 1.00 124.38 178 THR A N 1
ATOM 1426 C CA . THR A 1 177 ? 53.651 45.914 19.160 1.00 124.36 178 THR A CA 1
ATOM 1427 C C . THR A 1 177 ? 52.462 45.904 18.206 1.00 119.68 178 THR A C 1
ATOM 1428 O O . THR A 1 177 ? 51.495 45.163 18.395 1.00 115.72 178 THR A O 1
ATOM 1432 N N . ILE A 1 178 ? 52.547 46.732 17.175 1.00 115.15 179 ILE A N 1
ATOM 1433 C CA . ILE A 1 178 ? 51.388 47.075 16.379 1.00 110.18 179 ILE A CA 1
ATOM 1434 C C . ILE A 1 178 ? 51.790 47.159 14.917 1.00 117.56 179 ILE A C 1
ATOM 1435 O O . ILE A 1 178 ? 52.754 47.847 14.579 1.00 122.48 179 ILE A O 1
ATOM 1440 N N . ARG A 1 179 ? 51.077 46.432 14.056 1.00 114.50 180 ARG A N 1
ATOM 1441 C CA . ARG A 1 179 ? 51.277 46.563 12.624 1.00 121.72 180 ARG A CA 1
ATOM 1442 C C . ARG A 1 179 ? 50.221 47.491 12.035 1.00 113.27 180 ARG A C 1
ATOM 1443 O O . ARG A 1 179 ? 49.034 47.157 12.008 1.00 109.88 180 ARG A O 1
ATOM 1451 N N . PHE A 1 180 ? 50.662 48.656 11.570 1.00 110.43 181 PHE A N 1
ATOM 1452 C CA . PHE A 1 180 ? 49.803 49.596 10.861 1.00 110.53 181 PHE A CA 1
ATOM 1453 C C . PHE A 1 180 ? 49.675 49.164 9.408 1.00 121.76 181 PHE A C 1
ATOM 1454 O O . PHE A 1 180 ? 50.684 48.990 8.728 1.00 131.20 181 PHE A O 1
ATOM 1462 N N . LEU A 1 181 ? 48.446 48.991 8.927 1.00 122.09 182 LEU A N 1
ATOM 1463 C CA . LEU A 1 181 ? 48.228 48.615 7.528 1.00 128.86 182 LEU A CA 1
ATOM 1464 C C . LEU A 1 181 ? 47.774 49.807 6.696 1.00 130.38 182 LEU A C 1
ATOM 1465 O O . LEU A 1 181 ? 47.338 49.645 5.565 1.00 131.25 182 LEU A O 1
ATOM 1470 N N . GLY A 1 182 ? 47.867 51.002 7.271 1.00 129.65 183 GLY A N 1
ATOM 1471 C CA . GLY A 1 182 ? 47.531 52.222 6.561 1.00 124.82 183 GLY A CA 1
ATOM 1472 C C . GLY A 1 182 ? 46.087 52.656 6.715 1.00 120.87 183 GLY A C 1
ATOM 1473 O O . GLY A 1 182 ? 45.218 51.886 7.128 1.00 119.50 183 GLY A O 1
ATOM 1474 N N . TYR A 1 183 ? 45.837 53.916 6.394 1.00 120.65 184 TYR A N 1
ATOM 1475 C CA . TYR A 1 183 ? 44.481 54.422 6.292 1.00 124.29 184 TYR A CA 1
ATOM 1476 C C . TYR A 1 183 ? 43.891 53.961 4.956 1.00 127.20 184 TYR A C 1
ATOM 1477 O O . TYR A 1 183 ? 44.490 54.192 3.907 1.00 126.32 184 TYR A O 1
ATOM 1486 N N . ASP A 1 184 ? 42.739 53.293 4.987 1.00 131.54 185 ASP A N 1
ATOM 1487 C CA . ASP A 1 184 ? 41.999 53.022 3.750 1.00 139.91 185 ASP A CA 1
ATOM 1488 C C . ASP A 1 184 ? 41.234 54.284 3.366 1.00 137.30 185 ASP A C 1
ATOM 1489 O O . ASP A 1 184 ? 40.394 54.758 4.128 1.00 134.14 185 ASP A O 1
ATOM 1494 N N . ASP A 1 185 ? 41.534 54.822 2.187 1.00 137.74 186 ASP A N 1
ATOM 1495 C CA . ASP A 1 185 ? 41.116 56.178 1.817 1.00 141.15 186 ASP A CA 1
ATOM 1496 C C . ASP A 1 185 ? 39.612 56.460 1.846 1.00 138.64 186 ASP A C 1
ATOM 1497 O O . ASP A 1 185 ? 39.197 57.587 2.133 1.00 128.12 186 ASP A O 1
ATOM 1502 N N . PHE A 1 186 ? 38.794 55.457 1.543 1.00 150.56 187 PHE A N 1
ATOM 1503 C CA . PHE A 1 186 ? 37.350 55.649 1.644 1.00 164.38 187 PHE A CA 1
ATOM 1504 C C . PHE A 1 186 ? 36.714 54.905 2.816 1.00 163.88 187 PHE A C 1
ATOM 1505 O O . PHE A 1 186 ? 35.770 55.409 3.431 1.00 166.20 187 PHE A O 1
ATOM 1513 N N . SER A 1 187 ? 37.224 53.709 3.110 1.00 155.43 188 SER A N 1
ATOM 1514 C CA . SER A 1 187 ? 36.817 52.947 4.291 1.00 137.68 188 SER A CA 1
ATOM 1515 C C . SER A 1 187 ? 36.722 53.896 5.485 1.00 129.25 188 SER A C 1
ATOM 1516 O O . SER A 1 187 ? 35.897 53.719 6.381 1.00 120.91 188 SER A O 1
ATOM 1519 N N . HIS A 1 188 ? 37.574 54.916 5.467 1.00 131.86 189 HIS A N 1
ATOM 1520 C CA . HIS A 1 188 ? 37.702 55.856 6.570 1.00 129.72 189 HIS A CA 1
ATOM 1521 C C . HIS A 1 188 ? 38.213 55.146 7.814 1.00 121.24 189 HIS A C 1
ATOM 1522 O O . HIS A 1 188 ? 38.016 55.619 8.930 1.00 121.42 189 HIS A O 1
ATOM 1529 N N . LEU A 1 189 ? 38.881 54.014 7.617 1.00 116.26 190 LEU A N 1
ATOM 1530 C CA . LEU A 1 189 ? 39.363 53.214 8.738 1.00 111.31 190 LEU A CA 1
ATOM 1531 C C . LEU A 1 189 ? 40.879 53.093 8.813 1.00 114.03 190 LEU A C 1
ATOM 1532 O O . LEU A 1 189 ? 41.598 53.313 7.836 1.00 116.41 190 LEU A O 1
ATOM 1537 N N . TYR A 1 190 ? 41.354 52.741 10.000 1.00 112.96 191 TYR A N 1
ATOM 1538 C CA . TYR A 1 190 ? 42.748 52.396 10.190 1.00 107.79 191 TYR A CA 1
ATOM 1539 C C . TYR A 1 190 ? 42.832 50.908 10.483 1.00 109.19 191 TYR A C 1
ATOM 1540 O O . TYR A 1 190 ? 42.080 50.376 11.300 1.00 107.81 191 TYR A O 1
ATOM 1549 N N . SER A 1 191 ? 43.741 50.234 9.793 1.00 112.25 192 SER A N 1
ATOM 1550 C CA . SER A 1 191 ? 43.902 48.799 9.951 1.00 113.07 192 SER A CA 1
ATOM 1551 C C . SER A 1 191 ? 45.110 48.485 10.829 1.00 111.30 192 SER A C 1
ATOM 1552 O O . SER A 1 191 ? 46.210 48.992 10.603 1.00 110.20 192 SER A O 1
ATOM 1555 N N . LEU A 1 192 ? 44.902 47.653 11.840 1.00 110.09 193 LEU A N 1
ATOM 1556 C CA . LEU A 1 192 ? 45.992 47.281 12.730 1.00 111.04 193 LEU A CA 1
ATOM 1557 C C . LEU A 1 192 ? 46.081 45.773 12.890 1.00 115.24 193 LEU A C 1
ATOM 1558 O O . LEU A 1 192 ? 45.079 45.066 12.779 1.00 107.47 193 LEU A O 1
ATOM 1563 N N . GLU A 1 193 ? 47.291 45.299 13.170 1.00 126.51 194 GLU A N 1
ATOM 1564 C CA . GLU A 1 193 ? 47.544 43.890 13.430 1.00 140.34 194 GLU A CA 1
ATOM 1565 C C . GLU A 1 193 ? 48.040 43.706 14.863 1.00 136.34 194 GLU A C 1
ATOM 1566 O O . GLU A 1 193 ? 49.246 43.737 15.132 1.00 134.29 194 GLU A O 1
ATOM 1572 N N . VAL A 1 194 ? 47.096 43.521 15.779 1.00 135.65 195 VAL A N 1
ATOM 1573 C CA . VAL A 1 194 ? 47.414 43.383 17.197 1.00 133.43 195 VAL A CA 1
ATOM 1574 C C . VAL A 1 194 ? 47.253 41.941 17.648 1.00 130.82 195 VAL A C 1
ATOM 1575 O O . VAL A 1 194 ? 46.135 41.459 17.835 1.00 127.48 195 VAL A O 1
ATOM 1579 N N . ASP A 1 195 ? 48.379 41.259 17.828 1.00 131.65 196 ASP A N 1
ATOM 1580 C CA . ASP A 1 195 ? 48.360 39.845 18.172 1.00 137.16 196 ASP A CA 1
ATOM 1581 C C . ASP A 1 195 ? 47.901 39.034 16.967 1.00 139.50 196 ASP A C 1
ATOM 1582 O O . ASP A 1 195 ? 47.044 38.157 17.085 1.00 136.42 196 ASP A O 1
ATOM 1587 N N . GLY A 1 196 ? 48.470 39.349 15.806 1.00 143.47 197 GLY A N 1
ATOM 1588 C CA . GLY A 1 196 ? 48.157 38.647 14.575 1.00 150.58 197 GLY A CA 1
ATOM 1589 C C . GLY A 1 196 ? 46.701 38.750 14.164 1.00 157.84 197 GLY A C 1
ATOM 1590 O O . GLY A 1 196 ? 46.310 38.248 13.108 1.00 165.30 197 GLY A O 1
ATOM 1591 N N . GLN A 1 197 ? 45.896 39.405 14.996 1.00 158.65 198 GLN A N 1
ATOM 1592 C CA . GLN A 1 197 ? 44.468 39.561 14.731 1.00 160.95 198 GLN A CA 1
ATOM 1593 C C . GLN A 1 197 ? 44.176 40.949 14.161 1.00 154.03 198 GLN A C 1
ATOM 1594 O O . GLN A 1 197 ? 44.713 41.953 14.642 1.00 147.69 198 GLN A O 1
ATOM 1600 N N . GLU A 1 198 ? 43.331 40.999 13.133 1.00 152.19 199 GLU A N 1
ATOM 1601 C CA . GLU A 1 198 ? 43.016 42.255 12.461 1.00 147.20 199 GLU A CA 1
ATOM 1602 C C . GLU A 1 198 ? 41.982 43.038 13.256 1.00 141.83 199 GLU A C 1
ATOM 1603 O O . GLU A 1 198 ? 41.165 42.459 13.972 1.00 145.10 199 GLU A O 1
ATOM 1609 N N . ILE A 1 199 ? 42.024 44.358 13.128 1.00 129.39 200 ILE A N 1
ATOM 1610 C CA . ILE A 1 199 ? 41.153 45.217 13.904 1.00 114.29 200 ILE A CA 1
ATOM 1611 C C . ILE A 1 199 ? 41.043 46.576 13.211 1.00 107.15 200 ILE A C 1
ATOM 1612 O O . ILE A 1 199 ? 42.016 47.064 12.633 1.00 103.16 200 ILE A O 1
ATOM 1617 N N . GLN A 1 200 ? 39.857 47.180 13.254 1.00 104.12 201 GLN A N 1
ATOM 1618 C CA . GLN A 1 200 ? 39.626 48.436 12.542 1.00 106.75 201 GLN A CA 1
ATOM 1619 C C . GLN A 1 200 ? 39.255 49.597 13.475 1.00 100.42 201 GLN A C 1
ATOM 1620 O O . GLN A 1 200 ? 38.245 49.539 14.174 1.00 101.13 201 GLN A O 1
ATOM 1626 N N . LEU A 1 201 ? 40.059 50.657 13.487 1.00 96.09 202 LEU A N 1
ATOM 1627 C CA . LEU A 1 201 ? 39.734 51.821 14.311 1.00 94.68 202 LEU A CA 1
ATOM 1628 C C . LEU A 1 201 ? 39.218 52.968 13.459 1.00 98.27 202 LEU A C 1
ATOM 1629 O O . LEU A 1 201 ? 39.662 53.180 12.329 1.00 100.75 202 LEU A O 1
ATOM 1634 N N . ALA A 1 202 ? 38.284 53.720 14.022 1.00 93.79 203 ALA A N 1
ATOM 1635 C CA . ALA A 1 202 ? 37.805 54.931 13.389 1.00 90.63 203 ALA A CA 1
ATOM 1636 C C . ALA A 1 202 ? 38.782 56.077 13.631 1.00 94.65 203 ALA A C 1
ATOM 1637 O O . ALA A 1 202 ? 39.699 55.971 14.444 1.00 93.47 203 ALA A O 1
ATOM 1639 N N . GLN A 1 203 ? 38.575 57.178 12.924 1.00 100.87 204 GLN A N 1
ATOM 1640 C CA . GLN A 1 203 ? 39.411 58.359 13.088 1.00 106.66 204 GLN A CA 1
ATOM 1641 C C . GLN A 1 203 ? 39.475 58.869 14.539 1.00 102.59 204 GLN A C 1
ATOM 1642 O O . GLN A 1 203 ? 40.556 59.115 15.061 1.00 100.44 204 GLN A O 1
ATOM 1648 N N . PRO A 1 204 ? 38.318 59.035 15.196 1.00 105.99 205 PRO A N 1
ATOM 1649 C CA . PRO A 1 204 ? 38.325 59.600 16.553 1.00 107.57 205 PRO A CA 1
ATOM 1650 C C . PRO A 1 204 ? 39.165 58.792 17.553 1.00 102.68 205 PRO A C 1
ATOM 1651 O O . PRO A 1 204 ? 39.674 59.372 18.513 1.00 100.07 205 PRO A O 1
ATOM 1655 N N . ILE A 1 205 ? 39.308 57.487 17.326 1.00 95.10 206 ILE A N 1
ATOM 1656 C CA . ILE A 1 205 ? 40.142 56.649 18.179 1.00 84.70 206 ILE A CA 1
ATOM 1657 C C . ILE A 1 205 ? 41.609 56.676 17.744 1.00 79.41 206 ILE A C 1
ATOM 1658 O O . ILE A 1 205 ? 42.504 56.772 18.576 1.00 76.22 206 ILE A O 1
ATOM 1663 N N . ALA A 1 206 ? 41.862 56.583 16.443 1.00 78.67 207 ALA A N 1
ATOM 1664 C CA . ALA A 1 206 ? 43.240 56.593 15.951 1.00 81.15 207 ALA A CA 1
ATOM 1665 C C . ALA A 1 206 ? 43.934 57.877 16.378 1.00 81.98 207 ALA A C 1
ATOM 1666 O O . ALA A 1 206 ? 45.158 57.945 16.487 1.00 84.71 207 ALA A O 1
ATOM 1668 N N . GLN A 1 207 ? 43.114 58.885 16.624 1.00 81.89 208 GLN A N 1
ATOM 1669 C CA . GLN A 1 207 ? 43.542 60.219 16.985 1.00 88.73 208 GLN A CA 1
ATOM 1670 C C . GLN A 1 207 ? 44.086 60.227 18.418 1.00 94.40 208 GLN A C 1
ATOM 1671 O O . GLN A 1 207 ? 44.859 61.111 18.807 1.00 93.27 208 GLN A O 1
ATOM 1677 N N . GLN A 1 208 ? 43.683 59.223 19.193 1.00 94.17 209 GLN A N 1
ATOM 1678 C CA . GLN A 1 208 ? 43.923 59.185 20.634 1.00 87.38 209 GLN A CA 1
ATOM 1679 C C . GLN A 1 208 ? 44.986 58.177 21.048 1.00 88.98 209 GLN A C 1
ATOM 1680 O O . GLN A 1 208 ? 45.225 57.964 22.228 1.00 94.57 209 GLN A O 1
ATOM 1686 N N . ILE A 1 209 ? 45.597 57.537 20.070 1.00 86.97 210 ILE A N 1
ATOM 1687 C CA . ILE A 1 209 ? 46.555 56.483 20.315 1.00 78.89 210 ILE A CA 1
ATOM 1688 C C . ILE A 1 209 ? 47.885 56.959 19.762 1.00 79.14 210 ILE A C 1
ATOM 1689 O O . ILE A 1 209 ? 47.957 57.466 18.634 1.00 83.26 210 ILE A O 1
ATOM 1694 N N . TYR A 1 210 ? 48.944 56.818 20.541 1.00 71.23 211 TYR A N 1
ATOM 1695 C CA . TYR A 1 210 ? 50.217 57.374 20.124 1.00 75.59 211 TYR A CA 1
ATOM 1696 C C . TYR A 1 210 ? 51.225 56.274 19.862 1.00 78.91 211 TYR A C 1
ATOM 1697 O O . TYR A 1 210 ? 51.411 55.391 20.712 1.00 81.37 211 TYR A O 1
ATOM 1706 N N . VAL A 1 211 ? 51.883 56.332 18.704 1.00 79.16 212 VAL A N 1
ATOM 1707 C CA . VAL A 1 211 ? 52.843 55.296 18.329 1.00 84.97 212 VAL A CA 1
ATOM 1708 C C . VAL A 1 211 ? 54.232 55.812 17.959 1.00 93.55 212 VAL A C 1
ATOM 1709 O O . VAL A 1 211 ? 54.444 57.011 17.780 1.00 99.62 212 VAL A O 1
ATOM 1713 N N . GLU A 1 212 ? 55.175 54.885 17.852 1.00 93.11 213 GLU A N 1
ATOM 1714 C CA . GLU A 1 212 ? 56.524 55.208 17.411 1.00 95.46 213 GLU A CA 1
ATOM 1715 C C . GLU A 1 212 ? 57.083 54.054 16.583 1.00 101.06 213 GLU A C 1
ATOM 1716 O O . GLU A 1 212 ? 57.151 52.920 17.059 1.00 97.85 213 GLU A O 1
ATOM 1722 N N . LYS A 1 213 ? 57.472 54.348 15.342 1.00 113.26 214 LYS A N 1
ATOM 1723 C CA . LYS A 1 213 ? 57.799 53.303 14.365 1.00 126.78 214 LYS A CA 1
ATOM 1724 C C . LYS A 1 213 ? 59.004 52.492 14.787 1.00 131.28 214 LYS A C 1
ATOM 1725 O O . LYS A 1 213 ? 60.126 52.997 14.806 1.00 135.01 214 LYS A O 1
ATOM 1731 N N . ILE A 1 214 ? 58.765 51.230 15.122 1.00 131.26 215 ILE A N 1
ATOM 1732 C CA . ILE A 1 214 ? 59.849 50.332 15.473 1.00 134.59 215 ILE A CA 1
ATOM 1733 C C . ILE A 1 214 ? 60.337 49.627 14.206 1.00 138.08 215 ILE A C 1
ATOM 1734 O O . ILE A 1 214 ? 61.541 49.553 13.943 1.00 138.98 215 ILE A O 1
ATOM 1740 N N . GLU B 1 5 ? 28.402 62.322 63.563 1.00 169.34 6 GLU B N 1
ATOM 1741 C CA . GLU B 1 5 ? 29.120 61.053 63.655 1.00 168.96 6 GLU B CA 1
ATOM 1742 C C . GLU B 1 5 ? 30.527 61.258 64.204 1.00 164.44 6 GLU B C 1
ATOM 1743 O O . GLU B 1 5 ? 31.064 60.398 64.899 1.00 159.53 6 GLU B O 1
ATOM 1749 N N . ASP B 1 6 ? 31.119 62.404 63.886 1.00 165.17 7 ASP B N 1
ATOM 1750 C CA . ASP B 1 6 ? 32.434 62.759 64.412 1.00 161.36 7 ASP B CA 1
ATOM 1751 C C . ASP B 1 6 ? 32.401 62.770 65.943 1.00 161.04 7 ASP B C 1
ATOM 1752 O O . ASP B 1 6 ? 33.441 62.812 66.602 1.00 161.18 7 ASP B O 1
ATOM 1757 N N . TYR B 1 7 ? 31.194 62.744 66.496 1.00 158.71 8 TYR B N 1
ATOM 1758 C CA . TYR B 1 7 ? 31.000 62.677 67.938 1.00 160.92 8 TYR B CA 1
ATOM 1759 C C . TYR B 1 7 ? 31.463 61.343 68.546 1.00 154.38 8 TYR B C 1
ATOM 1760 O O . TYR B 1 7 ? 32.112 61.320 69.598 1.00 151.91 8 TYR B O 1
ATOM 1769 N N . LEU B 1 8 ? 31.121 60.237 67.888 1.00 146.36 9 LEU B N 1
ATOM 1770 C CA . LEU B 1 8 ? 31.480 58.916 68.383 1.00 140.78 9 LEU B CA 1
ATOM 1771 C C . LEU B 1 8 ? 32.944 58.874 68.771 1.00 140.45 9 LEU B C 1
ATOM 1772 O O . LEU B 1 8 ? 33.322 58.230 69.747 1.00 144.50 9 LEU B O 1
ATOM 1777 N N . LYS B 1 9 ? 33.762 59.576 68.000 1.00 137.33 10 LYS B N 1
ATOM 1778 C CA . LYS B 1 9 ? 35.203 59.583 68.207 1.00 136.69 10 LYS B CA 1
ATOM 1779 C C . LYS B 1 9 ? 35.586 60.092 69.605 1.00 138.43 10 LYS B C 1
ATOM 1780 O O . LYS B 1 9 ? 36.481 59.543 70.248 1.00 138.58 10 LYS B O 1
ATOM 1786 N N . CYS B 1 10 ? 34.910 61.131 70.085 1.00 138.53 11 CYS B N 1
ATOM 1787 C CA . CYS B 1 10 ? 35.226 61.658 71.408 1.00 138.42 11 CYS B CA 1
ATOM 1788 C C . CYS B 1 10 ? 34.699 60.739 72.494 1.00 139.72 11 CYS B C 1
ATOM 1789 O O . CYS B 1 10 ? 35.303 60.611 73.565 1.00 140.72 11 CYS B O 1
ATOM 1792 N N . LEU B 1 11 ? 33.564 60.104 72.231 1.00 137.39 12 LEU B N 1
ATOM 1793 C CA . LEU B 1 11 ? 32.990 59.229 73.239 1.00 131.32 12 LEU B CA 1
ATOM 1794 C C . LEU B 1 11 ? 33.978 58.120 73.592 1.00 125.53 12 LEU B C 1
ATOM 1795 O O . LEU B 1 11 ? 34.252 57.886 74.766 1.00 131.92 12 LEU B O 1
ATOM 1800 N N . TYR B 1 12 ? 34.552 57.473 72.585 1.00 117.90 13 TYR B N 1
ATOM 1801 C CA . TYR B 1 12 ? 35.516 56.401 72.843 1.00 115.78 13 TYR B CA 1
ATOM 1802 C C . TYR B 1 12 ? 36.765 56.867 73.595 1.00 124.48 13 TYR B C 1
ATOM 1803 O O . TYR B 1 12 ? 37.309 56.135 74.425 1.00 122.56 13 TYR B O 1
ATOM 1812 N N . GLU B 1 13 ? 37.229 58.074 73.291 1.00 135.30 14 GLU B N 1
ATOM 1813 C CA . GLU B 1 13 ? 38.417 58.609 73.947 1.00 142.15 14 GLU B CA 1
ATOM 1814 C C . GLU B 1 13 ? 38.194 58.765 75.447 1.00 137.17 14 GLU B C 1
ATOM 1815 O O . GLU B 1 13 ? 38.901 58.156 76.252 1.00 137.50 14 GLU B O 1
ATOM 1821 N N . LEU B 1 14 ? 37.211 59.569 75.833 1.00 129.54 15 LEU B N 1
ATOM 1822 C CA . LEU B 1 14 ? 36.994 59.764 77.253 1.00 135.93 15 LEU B CA 1
ATOM 1823 C C . LEU B 1 14 ? 36.673 58.432 77.910 1.00 134.85 15 LEU B C 1
ATOM 1824 O O . LEU B 1 14 ? 37.007 58.220 79.068 1.00 137.41 15 LEU B O 1
ATOM 1829 N N . GLY B 1 15 ? 36.055 57.529 77.156 1.00 164.70 16 GLY B N 1
ATOM 1830 C CA . GLY B 1 15 ? 35.775 56.192 77.645 1.00 166.96 16 GLY B CA 1
ATOM 1831 C C . GLY B 1 15 ? 37.006 55.522 78.234 1.00 175.33 16 GLY B C 1
ATOM 1832 O O . GLY B 1 15 ? 36.901 54.724 79.169 1.00 173.97 16 GLY B O 1
ATOM 1833 N N . THR B 1 16 ? 38.177 55.846 77.689 1.00 185.06 17 THR B N 1
ATOM 1834 C CA . THR B 1 16 ? 39.436 55.277 78.176 1.00 190.62 17 THR B CA 1
ATOM 1835 C C . THR B 1 16 ? 39.954 56.049 79.395 1.00 195.47 17 THR B C 1
ATOM 1836 O O . THR B 1 16 ? 41.160 56.194 79.590 1.00 195.67 17 THR B O 1
ATOM 1840 N N . ARG B 1 17 ? 39.022 56.547 80.206 1.00 198.97 18 ARG B N 1
ATOM 1841 C CA . ARG B 1 17 ? 39.340 57.224 81.463 1.00 201.80 18 ARG B CA 1
ATOM 1842 C C . ARG B 1 17 ? 38.404 56.720 82.560 1.00 203.70 18 ARG B C 1
ATOM 1843 O O . ARG B 1 17 ? 38.727 56.779 83.749 1.00 204.97 18 ARG B O 1
ATOM 1851 N N . HIS B 1 18 ? 37.241 56.227 82.141 1.00 202.63 19 HIS B N 1
ATOM 1852 C CA . HIS B 1 18 ? 36.213 55.730 83.054 1.00 201.35 19 HIS B CA 1
ATOM 1853 C C . HIS B 1 18 ? 35.701 56.820 83.997 1.00 200.87 19 HIS B C 1
ATOM 1854 O O . HIS B 1 18 ? 35.775 56.695 85.221 1.00 199.63 19 HIS B O 1
ATOM 1861 N N . ASN B 1 19 ? 35.188 57.893 83.401 1.00 199.32 20 ASN B N 1
ATOM 1862 C CA . ASN B 1 19 ? 34.531 58.965 84.139 1.00 197.32 20 ASN B CA 1
ATOM 1863 C C . ASN B 1 19 ? 33.022 58.843 83.975 1.00 192.18 20 ASN B C 1
ATOM 1864 O O . ASN B 1 19 ? 32.460 57.755 84.100 1.00 190.63 20 ASN B O 1
ATOM 1869 N N . LYS B 1 20 ? 32.374 59.967 83.685 1.00 188.45 21 LYS B N 1
ATOM 1870 C CA . LYS B 1 20 ? 30.946 59.990 83.392 1.00 181.77 21 LYS B CA 1
ATOM 1871 C C . LYS B 1 20 ? 30.705 60.746 82.088 1.00 178.69 21 LYS B C 1
ATOM 1872 O O . LYS B 1 20 ? 31.647 61.251 81.476 1.00 178.49 21 LYS B O 1
ATOM 1878 N N . ILE B 1 21 ? 29.449 60.825 81.662 1.00 175.55 22 ILE B N 1
ATOM 1879 C CA . ILE B 1 21 ? 29.121 61.513 80.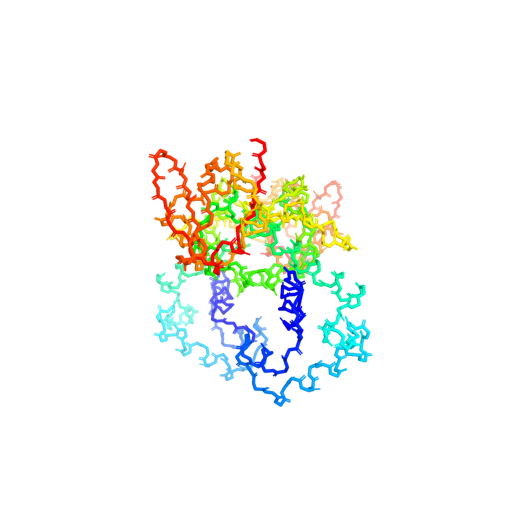415 1.00 173.55 22 ILE B CA 1
ATOM 1880 C C . ILE B 1 21 ? 28.217 62.722 80.628 1.00 175.71 22 ILE B C 1
ATOM 1881 O O . ILE B 1 21 ? 27.025 62.581 80.915 1.00 174.10 22 ILE B O 1
ATOM 1886 N N . THR B 1 22 ? 28.797 63.908 80.470 1.00 177.49 23 THR B N 1
ATOM 1887 C CA . THR B 1 22 ? 28.076 65.157 80.657 1.00 179.71 23 THR B CA 1
ATOM 1888 C C . THR B 1 22 ? 27.629 65.718 79.318 1.00 183.86 23 THR B C 1
ATOM 1889 O O . THR B 1 22 ? 28.424 65.801 78.380 1.00 184.43 23 THR B O 1
ATOM 1893 N N . ASN B 1 23 ? 26.361 66.108 79.227 1.00 186.74 24 ASN B N 1
ATOM 1894 C CA . ASN B 1 23 ? 25.889 66.858 78.066 1.00 187.00 24 ASN B CA 1
ATOM 1895 C C . ASN B 1 23 ? 26.526 68.252 78.060 1.00 190.51 24 ASN B C 1
ATOM 1896 O O . ASN B 1 23 ? 26.288 69.057 77.158 1.00 191.68 24 ASN B O 1
ATOM 1901 N N . LYS B 1 24 ? 27.343 68.511 79.082 1.00 191.50 25 LYS B N 1
ATOM 1902 C CA . LYS B 1 24 ? 28.106 69.752 79.219 1.00 194.70 25 LYS B CA 1
ATOM 1903 C C . LYS B 1 24 ? 29.540 69.546 78.723 1.00 196.03 25 LYS B C 1
ATOM 1904 O O . LYS B 1 24 ? 30.179 70.480 78.234 1.00 199.25 25 LYS B O 1
ATOM 1910 N N . GLU B 1 25 ? 30.040 68.319 78.859 1.00 192.07 26 GLU B N 1
ATOM 1911 C CA . GLU B 1 25 ? 31.349 67.948 78.321 1.00 188.04 26 GLU B CA 1
ATOM 1912 C C . GLU B 1 25 ? 31.260 67.663 76.828 1.00 186.88 26 GLU B C 1
ATOM 1913 O O . GLU B 1 25 ? 32.271 67.643 76.125 1.00 185.13 26 GLU B O 1
ATOM 1919 N N . ILE B 1 26 ? 30.039 67.436 76.356 1.00 186.69 27 ILE B N 1
ATOM 1920 C CA . ILE B 1 26 ? 29.792 67.193 74.944 1.00 186.73 27 ILE B CA 1
ATOM 1921 C C . ILE B 1 26 ? 29.877 68.499 74.155 1.00 190.85 27 ILE B C 1
ATOM 1922 O O . ILE B 1 26 ? 30.695 68.638 73.243 1.00 190.83 27 ILE B O 1
ATOM 1927 N N . ALA B 1 27 ? 29.036 69.460 74.524 1.00 193.24 28 ALA B N 1
ATOM 1928 C CA . ALA B 1 27 ? 29.027 70.762 73.870 1.00 194.98 28 ALA B CA 1
ATOM 1929 C C . ALA B 1 27 ? 30.374 71.470 74.001 1.00 200.41 28 ALA B C 1
ATOM 1930 O O . ALA B 1 27 ? 30.691 72.362 73.216 1.00 204.80 28 ALA B O 1
ATOM 1932 N N . GLN B 1 28 ? 31.163 71.066 74.993 1.00 201.32 29 GLN B N 1
ATOM 1933 C CA . GLN B 1 28 ? 32.447 71.711 75.272 1.00 204.36 29 GLN B CA 1
ATOM 1934 C C . GLN B 1 28 ? 33.593 71.195 74.402 1.00 204.16 29 GLN B C 1
ATOM 1935 O O . GLN B 1 28 ? 34.247 71.969 73.702 1.00 207.45 29 GLN B O 1
ATOM 1941 N N . LEU B 1 29 ? 33.837 69.889 74.458 1.00 199.28 30 LEU B N 1
ATOM 1942 C CA . LEU B 1 29 ? 34.964 69.292 73.750 1.00 195.26 30 LEU B CA 1
ATOM 1943 C C . LEU B 1 29 ? 34.682 69.079 72.268 1.00 193.20 30 LEU B C 1
ATOM 1944 O O . LEU B 1 29 ? 35.409 68.355 71.596 1.00 192.66 30 LEU B O 1
ATOM 1949 N N . MET B 1 30 ? 33.628 69.706 71.759 1.00 194.96 31 MET B N 1
ATOM 1950 C CA . MET B 1 30 ? 33.305 69.597 70.341 1.00 199.05 31 MET B CA 1
ATOM 1951 C C . MET B 1 30 ? 32.920 70.956 69.753 1.00 208.53 31 MET B C 1
ATOM 1952 O O . MET B 1 30 ? 32.699 71.083 68.546 1.00 208.47 31 MET B O 1
ATOM 1957 N N . GLN B 1 31 ? 32.853 71.966 70.619 1.00 215.59 32 GLN B N 1
ATOM 1958 C CA . GLN B 1 31 ? 32.541 73.342 70.221 1.00 219.00 32 GLN B CA 1
ATOM 1959 C C . GLN B 1 31 ? 31.236 73.498 69.437 1.00 220.09 32 GLN B C 1
ATOM 1960 O O . GLN B 1 31 ? 31.153 74.300 68.506 1.00 221.71 32 GLN B O 1
ATOM 1966 N N . VAL B 1 32 ? 30.222 72.733 69.828 1.00 219.28 33 VAL B N 1
ATOM 1967 C CA . VAL B 1 32 ? 28.885 72.862 69.255 1.00 220.59 33 VAL B CA 1
ATOM 1968 C C . VAL B 1 32 ? 27.829 72.804 70.352 1.00 224.56 33 VAL B C 1
ATOM 1969 O O . VAL B 1 32 ? 27.941 72.025 71.298 1.00 223.32 33 VAL B O 1
ATOM 1973 N N . SER B 1 33 ? 26.801 73.633 70.211 1.00 231.11 34 SER B N 1
ATOM 1974 C CA . SER B 1 33 ? 25.840 73.871 71.285 1.00 236.73 34 SER B CA 1
ATOM 1975 C C . SER B 1 33 ? 24.911 72.679 71.535 1.00 233.89 34 SER B C 1
ATOM 1976 O O . SER B 1 33 ? 24.599 71.926 70.610 1.00 230.29 34 SER B O 1
ATOM 1979 N N . PRO B 1 34 ? 24.469 72.513 72.797 1.00 235.06 35 PRO B N 1
ATOM 1980 C CA . PRO B 1 34 ? 23.568 71.459 73.288 1.00 233.84 35 PRO B CA 1
ATOM 1981 C C . PRO B 1 34 ? 22.249 71.230 72.519 1.00 237.36 35 PRO B C 1
ATOM 1982 O O . PRO B 1 34 ? 21.633 70.183 72.727 1.00 236.86 35 PRO B O 1
ATOM 1986 N N . PRO B 1 35 ? 21.804 72.184 71.678 1.00 240.38 36 PRO B N 1
ATOM 1987 C CA . PRO B 1 35 ? 20.669 71.840 70.809 1.00 238.48 36 PRO B CA 1
ATOM 1988 C C . PRO B 1 35 ? 21.012 70.744 69.795 1.00 234.99 36 PRO B C 1
ATOM 1989 O O . PRO B 1 35 ? 20.108 70.168 69.187 1.00 233.04 36 PRO B O 1
ATOM 1993 N N . ALA B 1 36 ? 22.301 70.469 69.616 1.00 232.97 37 ALA B N 1
ATOM 1994 C CA . ALA B 1 36 ? 22.744 69.394 68.734 1.00 226.56 37 ALA B CA 1
ATOM 1995 C C . ALA B 1 36 ? 23.107 68.145 69.540 1.00 222.12 37 ALA B C 1
ATOM 1996 O O . ALA B 1 36 ? 23.237 67.052 68.987 1.00 218.34 37 ALA B O 1
ATOM 1998 N N . VAL B 1 37 ? 23.274 68.319 70.848 1.00 221.81 38 VAL B N 1
ATOM 1999 C CA . VAL B 1 37 ? 23.555 67.204 71.743 1.00 216.76 38 VAL B CA 1
ATOM 2000 C C . VAL B 1 37 ? 22.375 66.246 71.754 1.00 215.04 38 VAL B C 1
ATOM 2001 O O . VAL B 1 37 ? 22.517 65.066 71.434 1.00 213.68 38 VAL B O 1
ATOM 2005 N N . THR B 1 38 ? 21.207 66.769 72.110 1.00 216.05 39 THR B N 1
ATOM 2006 C CA . THR B 1 38 ? 20.005 65.953 72.253 1.00 213.99 39 THR B CA 1
ATOM 2007 C C . THR B 1 38 ? 19.588 65.284 70.939 1.00 210.84 39 THR B C 1
ATOM 2008 O O . THR B 1 38 ? 18.933 64.239 70.948 1.00 208.78 39 THR B O 1
ATOM 2012 N N . GLU B 1 39 ? 19.976 65.882 69.814 1.00 208.96 40 GLU B N 1
ATOM 2013 C CA . GLU B 1 39 ? 19.609 65.356 68.497 1.00 203.25 40 GLU B CA 1
ATOM 2014 C C . GLU B 1 39 ? 20.666 64.404 67.932 1.00 197.55 40 GLU B C 1
ATOM 2015 O O . GLU B 1 39 ? 20.378 63.598 67.045 1.00 193.36 40 GLU B O 1
ATOM 2021 N N . MET B 1 40 ? 21.890 64.502 68.441 1.00 196.94 41 MET B N 1
ATOM 2022 C CA . MET B 1 40 ? 22.935 63.561 68.060 1.00 192.95 41 MET B CA 1
ATOM 2023 C C . MET B 1 40 ? 22.732 62.253 68.814 1.00 186.95 41 MET B C 1
ATOM 2024 O O . MET B 1 40 ? 22.727 61.175 68.219 1.00 184.24 41 MET B O 1
ATOM 2029 N N . MET B 1 41 ? 22.549 62.360 70.127 1.00 183.79 42 MET B N 1
ATOM 2030 C CA . MET B 1 41 ? 22.370 61.190 70.976 1.00 176.74 42 MET B CA 1
ATOM 2031 C C . MET B 1 41 ? 21.146 60.360 70.586 1.00 175.60 42 MET B C 1
ATOM 2032 O O . MET B 1 41 ? 21.181 59.129 70.654 1.00 174.51 42 MET B O 1
ATOM 2037 N N . LYS B 1 42 ? 20.070 61.022 70.168 1.00 174.55 43 LYS B N 1
ATOM 2038 C CA . LYS B 1 42 ? 18.878 60.298 69.728 1.00 170.74 43 LYS B CA 1
ATOM 2039 C C . LYS B 1 42 ? 19.141 59.477 68.461 1.00 168.19 43 LYS B C 1
ATOM 2040 O O . LYS B 1 42 ? 18.806 58.293 68.406 1.00 167.73 43 LYS B O 1
ATOM 2046 N N . LYS B 1 43 ? 19.742 60.097 67.449 1.00 165.43 44 LYS B N 1
ATOM 2047 C CA . LYS B 1 43 ? 20.091 59.373 66.229 1.00 157.88 44 LYS B CA 1
ATOM 2048 C C . LYS B 1 43 ? 20.907 58.144 66.629 1.00 146.43 44 LYS B C 1
ATOM 2049 O O . LYS B 1 43 ? 20.573 57.015 66.276 1.00 134.60 44 LYS B O 1
ATOM 2055 N N . LEU B 1 44 ? 21.957 58.378 67.406 1.00 150.57 45 LEU B N 1
ATOM 2056 C CA . LEU B 1 44 ? 22.833 57.307 67.867 1.00 154.42 45 LEU B CA 1
ATOM 2057 C C . LEU B 1 44 ? 22.080 56.159 68.547 1.00 161.37 45 LEU B C 1
ATOM 2058 O O . LEU B 1 44 ? 22.368 54.987 68.296 1.00 161.17 45 LEU B O 1
ATOM 2063 N N . LEU B 1 45 ? 21.120 56.495 69.404 1.00 166.89 46 LEU B N 1
ATOM 2064 C CA . LEU B 1 45 ? 20.383 55.479 70.156 1.00 167.77 46 LEU B CA 1
ATOM 2065 C C . LEU B 1 45 ? 19.493 54.614 69.261 1.00 170.97 46 LEU B C 1
ATOM 2066 O O . LEU B 1 45 ? 19.379 53.405 69.468 1.00 167.76 46 LEU B O 1
ATOM 2071 N N . ALA B 1 46 ? 18.867 55.238 68.267 1.00 168.39 47 ALA B N 1
ATOM 2072 C CA . ALA B 1 46 ? 17.932 54.541 67.384 1.00 169.72 47 ALA B CA 1
ATOM 2073 C C . ALA B 1 46 ? 18.629 53.783 66.247 1.00 169.44 47 ALA B C 1
ATOM 2074 O O . ALA B 1 46 ? 18.001 52.980 65.552 1.00 169.51 47 ALA B O 1
ATOM 2076 N N . GLU B 1 47 ? 19.919 54.045 66.052 1.00 166.34 48 GLU B N 1
ATOM 2077 C CA . GLU B 1 47 ? 20.719 53.260 65.115 1.00 161.18 48 GLU B CA 1
ATOM 2078 C C . GLU B 1 47 ? 21.665 52.336 65.875 1.00 154.51 48 GLU B C 1
ATOM 2079 O O . GLU B 1 47 ? 22.780 52.067 65.429 1.00 153.16 48 GLU B O 1
ATOM 2085 N N . GLU B 1 48 ? 21.204 51.862 67.029 1.00 148.85 49 GLU B N 1
ATOM 2086 C CA . GLU B 1 48 ? 21.954 50.907 67.837 1.00 139.88 49 GLU B CA 1
ATOM 2087 C C . GLU B 1 48 ? 23.448 51.203 67.908 1.00 134.38 49 GLU B C 1
ATOM 2088 O O . GLU B 1 48 ? 24.254 50.278 67.940 1.00 138.62 49 GLU B O 1
ATOM 2094 N N . LEU B 1 49 ? 23.825 52.476 67.939 1.00 126.28 50 LEU B N 1
ATOM 2095 C CA . LEU B 1 49 ? 25.243 52.816 67.987 1.00 125.19 50 LEU B CA 1
ATOM 2096 C C . LEU B 1 49 ? 25.729 52.970 69.419 1.00 117.53 50 LEU B C 1
ATOM 2097 O O . LEU B 1 49 ? 26.890 52.701 69.729 1.00 109.37 50 LEU B O 1
ATOM 2102 N N . LEU B 1 50 ? 24.835 53.394 70.299 1.00 124.26 51 LEU B N 1
ATOM 2103 C CA . LEU B 1 50 ? 25.163 53.450 71.720 1.00 127.21 51 LEU B CA 1
ATOM 2104 C C . LEU B 1 50 ? 23.958 53.128 72.603 1.00 119.61 51 LEU B C 1
ATOM 2105 O O . LEU B 1 50 ? 22.823 53.026 72.130 1.00 115.74 51 LEU B O 1
ATOM 2110 N N . ILE B 1 51 ? 24.221 52.943 73.888 1.00 117.77 52 ILE B N 1
ATOM 2111 C CA . ILE B 1 51 ? 23.152 52.793 74.854 1.00 120.23 52 ILE B CA 1
ATOM 2112 C C . ILE B 1 51 ? 23.462 53.692 76.024 1.00 122.01 52 ILE B C 1
ATOM 2113 O O . ILE B 1 51 ? 24.618 54.045 76.259 1.00 119.78 52 ILE B O 1
ATOM 2118 N N . LYS B 1 52 ? 22.419 54.064 76.753 1.00 125.76 53 LYS B N 1
ATOM 2119 C CA . LYS B 1 52 ? 22.561 54.928 77.911 1.00 127.56 53 LYS B CA 1
ATOM 2120 C C . LYS B 1 52 ? 22.853 54.089 79.151 1.00 120.62 53 LYS B C 1
ATOM 2121 O O . LYS B 1 52 ? 22.109 53.164 79.481 1.00 117.93 53 LYS B O 1
ATOM 2127 N N . ASP B 1 53 ? 23.948 54.407 79.829 1.00 118.07 54 ASP B N 1
ATOM 2128 C CA . ASP B 1 53 ? 24.276 53.749 81.080 1.00 120.63 54 ASP B CA 1
ATOM 2129 C C . ASP B 1 53 ? 24.152 54.774 82.190 1.00 129.87 54 ASP B C 1
ATOM 2130 O O . ASP B 1 53 ? 24.633 55.902 82.052 1.00 128.54 54 ASP B O 1
ATOM 2135 N N . LYS B 1 54 ? 23.499 54.390 83.283 1.00 136.05 55 LYS B N 1
ATOM 2136 C CA . LYS B 1 54 ? 23.359 55.279 84.429 1.00 140.53 55 LYS B CA 1
ATOM 2137 C C . LYS B 1 54 ? 24.732 55.605 85.000 1.00 140.79 55 LYS B C 1
ATOM 2138 O O . LYS B 1 54 ? 25.056 56.770 85.229 1.00 142.19 55 LYS B O 1
ATOM 2144 N N . LYS B 1 55 ? 25.542 54.571 85.207 1.00 139.67 56 LYS B N 1
ATOM 2145 C CA . LYS B 1 55 ? 26.856 54.736 85.819 1.00 141.71 56 LYS B CA 1
ATOM 2146 C C . LYS B 1 55 ? 27.835 55.495 84.934 1.00 144.44 56 LYS B C 1
ATOM 2147 O O . LYS B 1 55 ? 28.469 56.453 85.376 1.00 146.45 56 LYS B O 1
ATOM 2153 N N . ALA B 1 56 ? 27.959 55.056 83.685 1.00 143.32 57 ALA B N 1
ATOM 2154 C CA . ALA B 1 56 ? 28.964 55.597 82.779 1.00 142.72 57 ALA B CA 1
ATOM 2155 C C . ALA B 1 56 ? 28.430 56.728 81.893 1.00 143.32 57 ALA B C 1
ATOM 2156 O O . ALA B 1 56 ? 29.183 57.343 81.132 1.00 138.87 57 ALA B O 1
ATOM 2158 N N . GLY B 1 57 ? 27.132 57.002 81.999 1.00 145.09 58 GLY B N 1
ATOM 2159 C CA . GLY B 1 57 ? 26.506 58.042 81.203 1.00 147.97 58 GLY B CA 1
ATOM 2160 C C . GLY B 1 57 ? 26.135 57.533 79.824 1.00 150.25 58 GLY B C 1
ATOM 2161 O O . GLY B 1 57 ? 24.952 57.370 79.508 1.00 152.83 58 GLY B O 1
ATOM 2162 N N . TYR B 1 58 ? 27.154 57.289 79.002 1.00 148.06 59 TYR B N 1
ATOM 2163 C CA . TYR B 1 58 ? 26.973 56.641 77.703 1.00 145.72 59 TYR B CA 1
ATOM 2164 C C . TYR B 1 58 ? 27.997 55.520 77.472 1.00 132.82 59 TYR B C 1
ATOM 2165 O O . TYR B 1 58 ? 29.167 55.634 77.842 1.00 128.53 59 TYR B O 1
ATOM 2174 N N . LEU B 1 59 ? 27.534 54.428 76.875 1.00 124.40 60 LEU B N 1
ATOM 2175 C CA . LEU B 1 59 ? 28.411 53.356 76.423 1.00 112.78 60 LEU B CA 1
ATOM 2176 C C . LEU B 1 59 ? 28.134 53.108 74.941 1.00 106.73 60 LEU B C 1
ATOM 2177 O O . LEU B 1 59 ? 26.981 53.155 74.501 1.00 106.38 60 LEU B O 1
ATOM 2182 N N . LEU B 1 60 ? 29.186 52.857 74.170 1.00 97.65 61 LEU B N 1
ATOM 2183 C CA . LEU B 1 60 ? 29.019 52.502 72.773 1.00 101.50 61 LEU B CA 1
ATOM 2184 C C . LEU B 1 60 ? 28.679 51.029 72.638 1.00 109.12 61 LEU B C 1
ATOM 2185 O O . LEU B 1 60 ? 29.215 50.200 73.372 1.00 107.69 61 LEU B O 1
ATOM 2190 N N . THR B 1 61 ? 27.785 50.694 71.712 1.00 113.81 62 THR B N 1
ATOM 2191 C CA . THR B 1 61 ? 27.477 49.290 71.473 1.00 113.48 62 THR B CA 1
ATOM 2192 C C . THR B 1 61 ? 28.613 48.702 70.665 1.00 107.99 62 THR B C 1
ATOM 2193 O O . THR B 1 61 ? 29.542 49.415 70.282 1.00 98.97 62 THR B O 1
ATOM 2197 N N . ASP B 1 62 ? 28.538 47.402 70.406 1.00 110.68 63 ASP B N 1
ATOM 2198 C CA . ASP B 1 62 ? 29.581 46.742 69.647 1.00 109.59 63 ASP B CA 1
ATOM 2199 C C . ASP B 1 62 ? 29.647 47.365 68.266 1.00 109.07 63 ASP B C 1
ATOM 2200 O O . ASP B 1 62 ? 30.723 47.543 67.697 1.00 102.77 63 ASP B O 1
ATOM 2205 N N . LEU B 1 63 ? 28.476 47.696 67.740 1.00 111.43 64 LEU B N 1
ATOM 2206 C CA . LEU B 1 63 ? 28.367 48.327 66.438 1.00 113.11 64 LEU B CA 1
ATOM 2207 C C . LEU B 1 63 ? 29.139 49.644 66.430 1.00 116.89 64 LEU B C 1
ATOM 2208 O O . LEU B 1 63 ? 29.863 49.953 65.476 1.00 118.24 64 LEU B O 1
ATOM 2213 N N . GLY B 1 64 ? 28.982 50.412 67.504 1.00 113.89 65 GLY B N 1
ATOM 2214 C CA . GLY B 1 64 ? 29.711 51.655 67.665 1.00 114.22 65 GLY B CA 1
ATOM 2215 C C . GLY B 1 64 ? 31.216 51.467 67.804 1.00 116.69 65 GLY B C 1
ATOM 2216 O O . GLY B 1 64 ? 31.991 52.237 67.233 1.00 124.50 65 GLY B O 1
ATOM 2217 N N . LEU B 1 65 ? 31.640 50.455 68.559 1.00 108.38 66 LEU B N 1
ATOM 2218 C CA . LEU B 1 65 ? 33.070 50.201 68.750 1.00 103.07 66 LEU B CA 1
ATOM 2219 C C . LEU B 1 65 ? 33.754 49.718 67.473 1.00 103.14 66 LEU B C 1
ATOM 2220 O O . LEU B 1 65 ? 34.918 50.049 67.230 1.00 98.81 66 LEU B O 1
ATOM 2225 N N . LYS B 1 66 ? 33.029 48.930 66.677 1.00 102.85 67 LYS B N 1
ATOM 2226 C CA . LYS B 1 66 ? 33.496 48.485 65.368 1.00 106.25 67 LYS B CA 1
ATOM 2227 C C . LYS B 1 66 ? 33.638 49.680 64.425 1.00 119.51 67 LYS B C 1
ATOM 2228 O O . LYS B 1 66 ? 34.572 49.758 63.615 1.00 118.92 67 LYS B O 1
ATOM 2234 N N . LEU B 1 67 ? 32.685 50.599 64.521 1.00 124.87 68 LEU B N 1
ATOM 2235 C CA . LEU B 1 67 ? 32.717 51.809 63.721 1.00 125.74 68 LEU B CA 1
ATOM 2236 C C . LEU B 1 67 ? 33.947 52.614 64.117 1.00 119.53 68 LEU B C 1
ATOM 2237 O O . LEU B 1 67 ? 34.839 52.831 63.306 1.00 120.58 68 LEU B O 1
ATOM 2242 N N . VAL B 1 68 ? 33.997 53.032 65.378 1.00 115.58 69 VAL B N 1
ATOM 2243 C CA . VAL B 1 68 ? 35.132 53.790 65.906 1.00 113.58 69 VAL B CA 1
ATOM 2244 C C . VAL B 1 68 ? 36.482 53.102 65.666 1.00 115.93 69 VAL B C 1
ATOM 2245 O O . VAL B 1 68 ? 37.489 53.768 65.434 1.00 117.35 69 VAL B O 1
ATOM 2249 N N . SER B 1 69 ? 36.501 51.773 65.729 1.00 116.49 70 SER B N 1
ATOM 2250 C CA . SER B 1 69 ? 37.730 51.013 65.517 1.00 112.71 70 SER B CA 1
ATOM 2251 C C . SER B 1 69 ? 38.218 51.147 64.079 1.00 112.24 70 SER B C 1
ATOM 2252 O O . SER B 1 69 ? 39.419 51.165 63.814 1.00 109.40 70 SER B O 1
ATOM 2255 N N . ASP B 1 70 ? 37.273 51.235 63.153 1.00 116.43 71 ASP B N 1
ATOM 2256 C CA . ASP B 1 70 ? 37.591 51.338 61.734 1.00 117.19 71 ASP B CA 1
ATOM 2257 C C . ASP B 1 70 ? 38.222 52.680 61.462 1.00 110.65 71 ASP B C 1
ATOM 2258 O O . ASP B 1 70 ? 39.169 52.788 60.691 1.00 98.90 71 ASP B O 1
ATOM 2263 N N . LEU B 1 71 ? 37.673 53.697 62.115 1.00 82.66 72 LEU B N 1
ATOM 2264 C CA . LEU B 1 71 ? 38.183 55.055 62.050 1.00 90.58 72 LEU B CA 1
ATOM 2265 C C . LEU B 1 71 ? 39.647 55.127 62.474 1.00 91.64 72 LEU B C 1
ATOM 2266 O O . LEU B 1 71 ? 40.472 55.710 61.766 1.00 96.58 72 LEU B O 1
ATOM 2271 N N . TYR B 1 72 ? 39.969 54.548 63.626 1.00 87.21 73 TYR B N 1
ATOM 2272 C CA . TYR B 1 72 ? 41.352 54.519 64.106 1.00 84.90 73 TYR B CA 1
ATOM 2273 C C . TYR B 1 72 ? 42.299 53.806 63.145 1.00 80.82 73 TYR B C 1
ATOM 2274 O O . TYR B 1 72 ? 43.424 54.265 62.922 1.00 76.59 73 TYR B O 1
ATOM 2283 N N . ARG B 1 73 ? 41.838 52.681 62.598 1.00 75.97 74 ARG B N 1
ATOM 2284 C CA . ARG B 1 73 ? 42.591 51.906 61.625 1.00 72.71 74 ARG B CA 1
ATOM 2285 C C . ARG B 1 73 ? 42.960 52.778 60.433 1.00 77.99 74 ARG B C 1
ATOM 2286 O O . ARG B 1 73 ? 44.135 52.924 60.075 1.00 83.20 74 ARG B O 1
ATOM 2294 N N . LYS B 1 74 ? 41.943 53.369 59.819 1.00 76.83 75 LYS B N 1
ATOM 2295 C CA . LYS B 1 74 ? 42.159 54.295 58.713 1.00 75.56 75 LYS B CA 1
ATOM 2296 C C . LYS B 1 74 ? 43.198 55.344 59.135 1.00 75.58 75 LYS B C 1
ATOM 2297 O O . LYS B 1 74 ? 44.181 55.583 58.440 1.00 70.73 75 LYS B O 1
ATOM 2303 N N . HIS B 1 75 ? 43.000 55.940 60.305 1.00 79.40 76 HIS B N 1
ATOM 2304 C CA . HIS B 1 75 ? 43.884 57.004 60.758 1.00 79.10 76 HIS B CA 1
ATOM 2305 C C . HIS B 1 75 ? 45.297 56.536 61.059 1.00 80.05 76 HIS B C 1
ATOM 2306 O O . HIS B 1 75 ? 46.253 57.292 60.891 1.00 79.37 76 HIS B O 1
ATOM 2313 N N . ARG B 1 76 ? 45.445 55.300 61.515 1.00 79.43 77 ARG B N 1
ATOM 2314 C CA . ARG B 1 76 ? 46.772 54.858 61.913 1.00 75.50 77 ARG B CA 1
ATOM 2315 C C . ARG B 1 76 ? 47.622 54.384 60.739 1.00 78.97 77 ARG B C 1
ATOM 2316 O O . ARG B 1 76 ? 48.782 54.770 60.624 1.00 74.87 77 ARG B O 1
ATOM 2324 N N . LEU B 1 77 ? 47.044 53.583 59.848 1.00 80.77 78 LEU B N 1
ATOM 2325 C CA . LEU B 1 77 ? 47.743 53.233 58.621 1.00 73.19 78 LEU B CA 1
ATOM 2326 C C . LEU B 1 77 ? 48.231 54.504 57.883 1.00 75.78 78 LEU B C 1
ATOM 2327 O O . LEU B 1 77 ? 49.407 54.617 57.537 1.00 80.57 78 LEU B O 1
ATOM 2332 N N . ILE B 1 78 ? 47.341 55.466 57.665 1.00 66.73 79 ILE B N 1
ATOM 2333 C CA . ILE B 1 78 ? 47.729 56.721 57.028 1.00 64.74 79 ILE B CA 1
ATOM 2334 C C . ILE B 1 78 ? 48.952 57.360 57.706 1.00 68.67 79 ILE B C 1
ATOM 2335 O O . ILE B 1 78 ? 49.882 57.823 57.039 1.00 70.45 79 ILE B O 1
ATOM 2340 N N . GLU B 1 79 ? 48.941 57.391 59.033 1.00 76.75 80 GLU B N 1
ATOM 2341 C CA . GLU B 1 79 ? 50.086 57.869 59.801 1.00 80.24 80 GLU B CA 1
ATOM 2342 C C . GLU B 1 79 ? 51.379 57.141 59.407 1.00 69.61 80 GLU B C 1
ATOM 2343 O O . GLU B 1 79 ? 52.399 57.787 59.117 1.00 60.56 80 GLU B O 1
ATOM 2349 N N . VAL B 1 80 ? 51.334 55.804 59.408 1.00 59.46 81 VAL B N 1
ATOM 2350 C CA . VAL B 1 80 ? 52.493 54.983 59.056 1.00 56.95 81 VAL B CA 1
ATOM 2351 C C . VAL B 1 80 ? 52.996 55.371 57.679 1.00 72.63 81 VAL B C 1
ATOM 2352 O O . VAL B 1 80 ? 54.183 55.642 57.475 1.00 76.81 81 VAL B O 1
ATOM 2356 N N . PHE B 1 81 ? 52.074 55.404 56.728 1.00 80.05 82 PHE B N 1
ATOM 2357 C CA . PHE B 1 81 ? 52.431 55.770 55.372 1.00 79.02 82 PHE B CA 1
ATOM 2358 C C . PHE B 1 81 ? 53.066 57.158 55.304 1.00 71.11 82 PHE B C 1
ATOM 2359 O O . PHE B 1 81 ? 54.179 57.281 54.803 1.00 70.17 82 PHE B O 1
ATOM 2367 N N . LEU B 1 82 ? 52.381 58.187 55.810 1.00 69.59 83 LEU B N 1
ATOM 2368 C CA . LEU B 1 82 ? 52.933 59.562 55.782 1.00 70.77 83 LEU B CA 1
ATOM 2369 C C . LEU B 1 82 ? 54.257 59.704 56.536 1.00 79.15 83 LEU B C 1
ATOM 2370 O O . LEU B 1 82 ? 55.146 60.413 56.084 1.00 78.53 83 LEU B O 1
ATOM 2375 N N . VAL B 1 83 ? 54.399 59.022 57.675 1.00 83.55 84 VAL B N 1
ATOM 2376 C CA . VAL B 1 83 ? 55.607 59.174 58.485 1.00 76.51 84 VAL B CA 1
ATOM 2377 C C . VAL B 1 83 ? 56.754 58.362 57.936 1.00 73.82 84 VAL B C 1
ATOM 2378 O O . VAL B 1 83 ? 57.812 58.899 57.611 1.00 79.38 84 VAL B O 1
ATOM 2382 N N . HIS B 1 84 ? 56.534 57.059 57.847 1.00 70.70 85 HIS B N 1
ATOM 2383 C CA . HIS B 1 84 ? 57.537 56.137 57.342 1.00 79.70 85 HIS B CA 1
ATOM 2384 C C . HIS B 1 84 ? 57.923 56.357 55.885 1.00 76.66 85 HIS B C 1
ATOM 2385 O O . HIS B 1 84 ? 59.102 56.256 55.533 1.00 79.22 85 HIS B O 1
ATOM 2392 N N . HIS B 1 85 ? 56.943 56.640 55.032 1.00 67.94 86 HIS B N 1
ATOM 2393 C CA . HIS B 1 85 ? 57.232 56.664 53.607 1.00 65.68 86 HIS B CA 1
ATOM 2394 C C . HIS B 1 85 ? 57.179 57.992 52.842 1.00 67.97 86 HIS B C 1
ATOM 2395 O O . HIS B 1 85 ? 57.876 58.136 51.834 1.00 75.80 86 HIS B O 1
ATOM 2402 N N . LEU B 1 86 ? 56.398 58.965 53.299 1.00 60.28 87 LEU B N 1
ATOM 2403 C CA . LEU B 1 86 ? 56.501 60.288 52.677 1.00 58.93 87 LEU B CA 1
ATOM 2404 C C . LEU B 1 86 ? 57.337 61.213 53.553 1.00 67.68 87 LEU B C 1
ATOM 2405 O O . LEU B 1 86 ? 57.438 62.414 53.288 1.00 65.78 87 LEU B O 1
ATOM 2410 N N . GLY B 1 87 ? 57.947 60.646 54.595 1.00 74.11 88 GLY B N 1
ATOM 2411 C CA . GLY B 1 87 ? 58.843 61.415 55.454 1.00 77.47 88 GLY B CA 1
ATOM 2412 C C . GLY B 1 87 ? 58.252 62.634 56.155 1.00 73.02 88 GLY B C 1
ATOM 2413 O O . GLY B 1 87 ? 58.982 63.519 56.624 1.00 79.65 88 GLY B O 1
ATOM 2414 N N . TYR B 1 88 ? 56.925 62.680 56.219 1.00 70.87 89 TYR B N 1
ATOM 2415 C CA . TYR B 1 88 ? 56.201 63.721 56.947 1.00 78.81 89 TYR B CA 1
ATOM 2416 C C . TYR B 1 88 ? 56.702 63.896 58.375 1.00 82.33 89 TYR B C 1
ATOM 2417 O O . TYR B 1 88 ? 57.110 62.926 59.018 1.00 87.23 89 TYR B O 1
ATOM 2426 N N . THR B 1 89 ? 56.667 65.131 58.866 1.00 79.96 90 THR B N 1
ATOM 2427 C CA . THR B 1 89 ? 56.956 65.393 60.273 1.00 84.28 90 THR B CA 1
ATOM 2428 C C . THR B 1 89 ? 55.682 65.714 61.032 1.00 91.73 90 THR B C 1
ATOM 2429 O O . THR B 1 89 ? 54.641 65.978 60.428 1.00 98.52 90 THR B O 1
ATOM 2433 N N . THR B 1 90 ? 55.786 65.724 62.358 1.00 90.92 91 THR B N 1
ATOM 2434 C CA . THR B 1 90 ? 54.636 65.979 63.221 1.00 92.88 91 THR B CA 1
ATOM 2435 C C . THR B 1 90 ? 53.864 67.188 62.732 1.00 89.05 91 THR B C 1
ATOM 2436 O O . THR B 1 90 ? 52.635 67.164 62.665 1.00 90.19 91 THR B O 1
ATOM 2440 N N . GLU B 1 91 ? 54.587 68.248 62.393 1.00 85.15 92 GLU B N 1
ATOM 2441 C CA . GLU B 1 91 ? 53.945 69.451 61.897 1.00 93.43 92 GLU B CA 1
ATOM 2442 C C . GLU B 1 91 ? 53.160 69.171 60.602 1.00 92.70 92 GLU B C 1
ATOM 2443 O O . GLU B 1 91 ? 51.996 69.586 60.458 1.00 89.42 92 GLU B O 1
ATOM 2449 N N . GLU B 1 92 ? 53.785 68.443 59.677 1.00 88.11 93 GLU B N 1
ATOM 2450 C CA . GLU B 1 92 ? 53.177 68.186 58.373 1.00 79.30 93 GLU B CA 1
ATOM 2451 C C . GLU B 1 92 ? 51.930 67.330 58.512 1.00 74.14 93 GLU B C 1
ATOM 2452 O O . GLU B 1 92 ? 50.885 67.633 57.920 1.00 70.78 93 GLU B O 1
ATOM 2458 N N . ILE B 1 93 ? 52.042 66.255 59.288 1.00 73.36 94 ILE B N 1
ATOM 2459 C CA . ILE B 1 93 ? 50.879 65.466 59.651 1.00 74.79 94 ILE B CA 1
ATOM 2460 C C . ILE B 1 93 ? 49.802 66.354 60.265 1.00 77.52 94 ILE B C 1
ATOM 2461 O O . ILE B 1 93 ? 48.612 66.132 60.057 1.00 78.25 94 ILE B O 1
ATOM 2466 N N . HIS B 1 94 ? 50.206 67.377 61.010 1.00 87.29 95 HIS B N 1
ATOM 2467 C CA . HIS B 1 94 ? 49.206 68.276 61.568 1.00 96.20 95 HIS B CA 1
ATOM 2468 C C . HIS B 1 94 ? 48.381 68.951 60.475 1.00 96.77 95 HIS B C 1
ATOM 2469 O O . HIS B 1 94 ? 47.158 68.987 60.551 1.00 96.97 95 HIS B O 1
ATOM 2476 N N . GLU B 1 95 ? 49.041 69.472 59.451 1.00 99.88 96 GLU B N 1
ATOM 2477 C CA . GLU B 1 95 ? 48.311 70.022 58.307 1.00 102.64 96 GLU B CA 1
ATOM 2478 C C . GLU B 1 95 ? 47.437 68.990 57.527 1.00 108.91 96 GLU B C 1
ATOM 2479 O O . GLU B 1 95 ? 46.209 69.075 57.531 1.00 111.19 96 GLU B O 1
ATOM 2485 N N . GLU B 1 96 ? 48.037 68.003 56.877 1.00 102.07 97 GLU B N 1
ATOM 2486 C CA . GLU B 1 96 ? 47.252 67.239 55.904 1.00 102.64 97 GLU B CA 1
ATOM 2487 C C . GLU B 1 96 ? 46.636 65.925 56.360 1.00 112.32 97 GLU B C 1
ATOM 2488 O O . GLU B 1 96 ? 45.773 65.379 55.669 1.00 111.95 97 GLU B O 1
ATOM 2494 N N . ALA B 1 97 ? 47.065 65.416 57.508 1.00 118.01 98 ALA B N 1
ATOM 2495 C CA . ALA B 1 97 ? 46.659 64.071 57.910 1.00 112.13 98 ALA B CA 1
ATOM 2496 C C . ALA B 1 97 ? 45.162 63.860 57.749 1.00 109.36 98 ALA B C 1
ATOM 2497 O O . ALA B 1 97 ? 44.734 63.004 56.983 1.00 109.52 98 ALA B O 1
ATOM 2499 N N . GLU B 1 98 ? 44.362 64.654 58.449 1.00 107.39 99 GLU B N 1
ATOM 2500 C CA . GLU B 1 98 ? 42.951 64.324 58.557 1.00 104.40 99 GLU B CA 1
ATOM 2501 C C . GLU B 1 98 ? 42.128 64.541 57.287 1.00 92.23 99 GLU B C 1
ATOM 2502 O O . GLU B 1 98 ? 41.030 64.011 57.164 1.00 88.50 99 GLU B O 1
ATOM 2508 N N . VAL B 1 99 ? 42.635 65.297 56.328 1.00 90.01 100 VAL B N 1
ATOM 2509 C CA . VAL B 1 99 ? 41.828 65.487 55.136 1.00 90.90 100 VAL B CA 1
ATOM 2510 C C . VAL B 1 99 ? 41.842 64.209 54.323 1.00 90.31 100 VAL B C 1
ATOM 2511 O O . VAL B 1 99 ? 40.800 63.590 54.116 1.00 98.79 100 VAL B O 1
ATOM 2515 N N . LEU B 1 100 ? 43.014 63.777 53.890 1.00 80.87 101 LEU B N 1
ATOM 2516 C CA . LEU B 1 100 ? 43.022 62.632 53.008 1.00 90.81 101 LEU B CA 1
ATOM 2517 C C . LEU B 1 100 ? 42.589 61.402 53.791 1.00 88.19 101 LEU B C 1
ATOM 2518 O O . LEU B 1 100 ? 42.150 60.403 53.227 1.00 89.72 101 LEU B O 1
ATOM 2523 N N . GLU B 1 101 ? 42.676 61.508 55.104 1.00 89.04 102 GLU B N 1
ATOM 2524 C CA . GLU B 1 101 ? 42.171 60.467 55.990 1.00 91.65 102 GLU B CA 1
ATOM 2525 C C . GLU B 1 101 ? 40.648 60.369 55.911 1.00 89.26 102 GLU B C 1
ATOM 2526 O O . GLU B 1 101 ? 40.070 59.299 56.114 1.00 87.68 102 GLU B O 1
ATOM 2532 N N . HIS B 1 102 ? 40.018 61.495 55.592 1.00 92.24 103 HIS B N 1
ATOM 2533 C CA . HIS B 1 102 ? 38.573 61.593 55.466 1.00 102.38 103 HIS B CA 1
ATOM 2534 C C . HIS B 1 102 ? 38.106 61.481 54.015 1.00 103.85 103 HIS B C 1
ATOM 2535 O O . HIS B 1 102 ? 36.921 61.658 53.729 1.00 107.31 103 HIS B O 1
ATOM 2542 N N . THR B 1 103 ? 39.028 61.191 53.102 1.00 97.12 104 THR B N 1
ATOM 2543 C CA . THR B 1 103 ? 38.687 61.108 51.687 1.00 85.91 104 THR B CA 1
ATOM 2544 C C . THR B 1 103 ? 38.962 59.735 51.105 1.00 86.38 104 THR B C 1
ATOM 2545 O O . THR B 1 103 ? 38.178 59.213 50.315 1.00 86.74 104 THR B O 1
ATOM 2549 N N . VAL B 1 104 ? 40.095 59.160 51.486 1.00 86.92 105 VAL B N 1
ATOM 2550 C CA . VAL B 1 104 ? 40.479 57.852 50.989 1.00 79.77 105 VAL B CA 1
ATOM 2551 C C . VAL B 1 104 ? 39.392 56.846 51.285 1.00 76.84 105 VAL B C 1
ATOM 2552 O O . VAL B 1 104 ? 38.801 56.863 52.357 1.00 83.35 105 VAL B O 1
ATOM 2556 N N . SER B 1 105 ? 39.144 55.971 50.318 1.00 78.30 106 SER B N 1
ATOM 2557 C CA . SER B 1 105 ? 38.145 54.920 50.438 1.00 82.66 106 SER B CA 1
ATOM 2558 C C . SER B 1 105 ? 38.651 53.760 51.272 1.00 79.43 106 SER B C 1
ATOM 2559 O O . SER B 1 105 ? 39.833 53.654 51.544 1.00 81.98 106 SER B O 1
ATOM 2562 N N . ASP B 1 106 ? 37.748 52.876 51.666 1.00 90.55 107 ASP B N 1
ATOM 2563 C CA . ASP B 1 106 ? 38.141 51.677 52.397 1.00 94.21 107 ASP B CA 1
ATOM 2564 C C . ASP B 1 106 ? 39.064 50.809 51.538 1.00 83.83 107 ASP B C 1
ATOM 2565 O O . ASP B 1 106 ? 39.980 50.168 52.039 1.00 85.15 107 ASP B O 1
ATOM 2570 N N . HIS B 1 107 ? 38.826 50.807 50.237 1.00 72.89 108 HIS B N 1
ATOM 2571 C CA . HIS B 1 107 ? 39.712 50.124 49.310 1.00 72.53 108 HIS B CA 1
ATOM 2572 C C . HIS B 1 107 ? 41.160 50.609 49.475 1.00 74.29 108 HIS B C 1
ATOM 2573 O O . HIS B 1 107 ? 42.082 49.819 49.724 1.00 72.26 108 HIS B O 1
ATOM 2580 N N . PHE B 1 108 ? 41.346 51.918 49.344 1.00 72.54 109 PHE B N 1
ATOM 2581 C CA . PHE B 1 108 ? 42.662 52.528 49.458 1.00 66.09 109 PHE B CA 1
ATOM 2582 C C . PHE B 1 108 ? 43.307 51.988 50.722 1.00 65.96 109 PHE B C 1
ATOM 2583 O O . PHE B 1 108 ? 44.467 51.602 50.740 1.00 68.51 109 PHE B O 1
ATOM 2591 N N . VAL B 1 109 ? 42.529 51.935 51.783 1.00 69.75 110 VAL B N 1
ATOM 2592 C CA . VAL B 1 109 ? 43.093 51.643 53.079 1.00 71.34 110 VAL B CA 1
ATOM 2593 C C . VAL B 1 109 ? 43.449 50.177 53.182 1.00 76.39 110 VAL B C 1
ATOM 2594 O O . VAL B 1 109 ? 44.456 49.819 53.796 1.00 81.86 110 VAL B O 1
ATOM 2598 N N . GLU B 1 110 ? 42.629 49.327 52.579 1.00 76.72 111 GLU B N 1
ATOM 2599 C CA . GLU B 1 110 ? 42.964 47.914 52.508 1.00 78.41 111 GLU B CA 1
ATOM 2600 C C . GLU B 1 110 ? 44.310 47.776 51.803 1.00 74.79 111 GLU B C 1
ATOM 2601 O O . GLU B 1 110 ? 45.210 47.095 52.311 1.00 74.30 111 GLU B O 1
ATOM 2607 N N . ARG B 1 111 ? 44.457 48.446 50.652 1.00 55.45 112 ARG B N 1
ATOM 2608 C CA . ARG B 1 111 ? 45.636 48.251 49.825 1.00 51.27 112 ARG B CA 1
ATOM 2609 C C . ARG B 1 111 ? 46.869 48.833 50.498 1.00 63.40 112 ARG B C 1
ATOM 2610 O O . ARG B 1 111 ? 47.974 48.306 50.381 1.00 72.19 112 ARG B O 1
ATOM 2618 N N . LEU B 1 112 ? 46.666 49.918 51.226 1.00 64.05 113 LEU B N 1
ATOM 2619 C CA . LEU B 1 112 ? 47.745 50.561 51.943 1.00 62.40 113 LEU B CA 1
ATOM 2620 C C . LEU B 1 112 ? 48.263 49.575 52.968 1.00 63.99 113 LEU B C 1
ATOM 2621 O O . LEU B 1 112 ? 49.468 49.443 53.174 1.00 62.63 113 LEU B O 1
ATOM 2626 N N . ASP B 1 113 ? 47.330 48.873 53.604 1.00 69.04 114 ASP B N 1
ATOM 2627 C CA . ASP B 1 113 ? 47.657 47.826 54.562 1.00 69.42 114 ASP B CA 1
ATOM 2628 C C . ASP B 1 113 ? 48.574 46.780 53.958 1.00 68.23 114 ASP B C 1
ATOM 2629 O O . ASP B 1 113 ? 49.551 46.381 54.568 1.00 75.27 114 ASP B O 1
ATOM 2634 N N . GLN B 1 114 ? 48.264 46.314 52.760 1.00 68.31 115 GLN B N 1
ATOM 2635 C CA . GLN B 1 114 ? 49.153 45.342 52.139 1.00 68.48 115 GLN B CA 1
ATOM 2636 C C . GLN B 1 114 ? 50.512 45.983 51.836 1.00 61.11 115 GLN B C 1
ATOM 2637 O O . GLN B 1 114 ? 51.567 45.452 52.184 1.00 56.96 115 GLN B O 1
ATOM 2643 N N . LEU B 1 115 ? 50.498 47.143 51.200 1.00 58.10 116 LEU B N 1
ATOM 2644 C CA . LEU B 1 115 ? 51.759 47.732 50.779 1.00 58.65 116 LEU B CA 1
ATOM 2645 C C . LEU B 1 115 ? 52.694 47.885 51.977 1.00 71.71 116 LEU B C 1
ATOM 2646 O O . LEU B 1 115 ? 53.908 47.720 51.85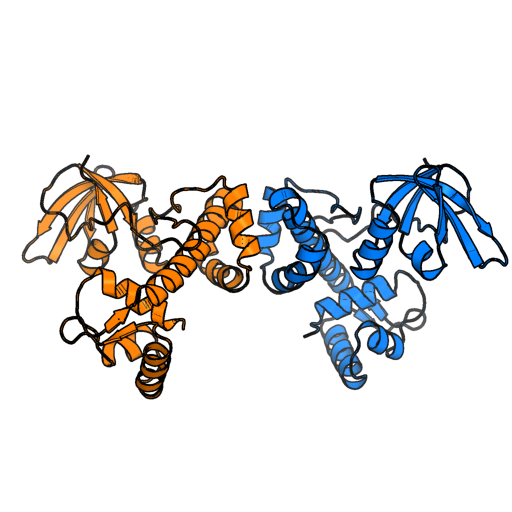3 1.00 75.87 116 LEU B O 1
ATOM 2651 N N . LEU B 1 116 ? 52.135 48.189 53.143 1.00 72.08 117 LEU B N 1
ATOM 2652 C CA . LEU B 1 116 ? 52.976 48.390 54.315 1.00 72.07 117 LEU B CA 1
ATOM 2653 C C . LEU B 1 116 ? 53.211 47.082 55.058 1.00 79.82 117 LEU B C 1
ATOM 2654 O O . LEU B 1 116 ? 53.809 47.068 56.129 1.00 90.25 117 LEU B O 1
ATOM 2659 N N . ASP B 1 117 ? 52.733 45.987 54.481 1.00 72.42 118 ASP B N 1
ATOM 2660 C CA . ASP B 1 117 ? 52.911 44.669 55.061 1.00 78.44 118 ASP B CA 1
ATOM 2661 C C . ASP B 1 117 ? 52.233 44.473 56.427 1.00 81.10 118 ASP B C 1
ATOM 2662 O O . ASP B 1 117 ? 52.706 43.700 57.272 1.00 78.91 118 ASP B O 1
ATOM 2667 N N . TYR B 1 118 ? 51.111 45.158 56.622 1.00 78.87 119 TYR B N 1
ATOM 2668 C CA . TYR B 1 118 ? 50.216 44.890 57.753 1.00 75.85 119 TYR B CA 1
ATOM 2669 C C . TYR B 1 118 ? 50.810 45.286 59.081 1.00 73.82 119 TYR B C 1
ATOM 2670 O O . TYR B 1 118 ? 50.759 44.515 60.021 1.00 81.62 119 TYR B O 1
ATOM 2679 N N . PRO B 1 119 ? 51.355 46.500 59.169 1.00 75.17 120 PRO B N 1
ATOM 2680 C CA . PRO B 1 119 ? 52.089 46.931 60.367 1.00 77.79 120 PRO B CA 1
ATOM 2681 C C . PRO B 1 119 ? 51.215 46.748 61.584 1.00 86.28 120 PRO B C 1
ATOM 2682 O O . PRO B 1 119 ? 49.992 46.849 61.454 1.00 87.15 120 PRO B O 1
ATOM 2686 N N . LYS B 1 120 ? 51.820 46.514 62.746 1.00 94.08 121 LYS B N 1
ATOM 2687 C CA . LYS B 1 120 ? 51.048 46.303 63.968 1.00 91.77 121 LYS B CA 1
ATOM 2688 C C . LYS B 1 120 ? 50.834 47.587 64.773 1.00 88.27 121 LYS B C 1
ATOM 2689 O O . LYS B 1 120 ? 49.998 47.621 65.678 1.00 92.60 121 LYS B O 1
ATOM 2695 N N . ALA B 1 121 ? 51.563 48.646 64.436 1.00 79.45 122 ALA B N 1
ATOM 2696 C CA . ALA B 1 121 ? 51.445 49.895 65.194 1.00 82.84 122 ALA B CA 1
ATOM 2697 C C . ALA B 1 121 ? 51.780 51.130 64.376 1.00 81.18 122 ALA B C 1
ATOM 2698 O O . ALA B 1 121 ? 52.437 51.041 63.343 1.00 81.27 122 ALA B O 1
ATOM 2700 N N . CYS B 1 122 ? 51.331 52.289 64.846 1.00 74.65 123 CYS B N 1
ATOM 2701 C CA . CYS B 1 122 ? 51.736 53.519 64.218 1.00 72.77 123 CYS B CA 1
ATOM 2702 C C . CYS B 1 122 ? 52.948 54.028 64.971 1.00 85.40 123 CYS B C 1
ATOM 2703 O O . CYS B 1 122 ? 53.291 53.509 66.038 1.00 85.20 123 CYS B O 1
ATOM 2706 N N . PRO B 1 123 ? 53.631 55.023 64.405 1.00 93.87 124 PRO B N 1
ATOM 2707 C CA . PRO B 1 123 ? 54.844 55.548 65.032 1.00 99.64 124 PRO B CA 1
ATOM 2708 C C . PRO B 1 123 ? 54.642 56.024 66.472 1.00 94.90 124 PRO B C 1
ATOM 2709 O O . PRO B 1 123 ? 55.645 56.279 67.142 1.00 90.61 124 PRO B O 1
ATOM 2713 N N . HIS B 1 124 ? 53.402 56.140 66.944 1.00 90.10 125 HIS B N 1
ATOM 2714 C CA . HIS B 1 124 ? 53.195 56.659 68.294 1.00 94.97 125 HIS B CA 1
ATOM 2715 C C . HIS B 1 124 ? 52.726 55.613 69.301 1.00 101.37 125 HIS B C 1
ATOM 2716 O O . HIS B 1 124 ? 52.237 55.945 70.385 1.00 110.20 125 HIS B O 1
ATOM 2723 N N . GLY B 1 125 ? 52.888 54.349 68.945 1.00 90.99 126 GLY B N 1
ATOM 2724 C CA . GLY B 1 125 ? 52.561 53.273 69.854 1.00 88.76 126 GLY B CA 1
ATOM 2725 C C . GLY B 1 125 ? 51.152 52.763 69.650 1.00 87.69 126 GLY B C 1
ATOM 2726 O O . GLY B 1 125 ? 50.806 51.684 70.125 1.00 89.75 126 GLY B O 1
ATOM 2727 N N . GLY B 1 126 ? 50.337 53.546 68.951 1.00 88.23 127 GLY B N 1
ATOM 2728 C CA . GLY B 1 126 ? 48.963 53.162 68.680 1.00 93.45 127 GLY B CA 1
ATOM 2729 C C . GLY B 1 126 ? 48.878 51.757 68.117 1.00 101.29 127 GLY B C 1
ATOM 2730 O O . GLY B 1 126 ? 49.812 51.293 67.464 1.00 112.48 127 GLY B O 1
ATOM 2731 N N . THR B 1 127 ? 47.768 51.071 68.373 1.00 95.46 128 THR B N 1
ATOM 2732 C CA . THR B 1 127 ? 47.572 49.724 67.841 1.00 92.76 128 THR B CA 1
ATOM 2733 C C . THR B 1 127 ? 46.656 49.765 66.632 1.00 85.56 128 THR B C 1
ATOM 2734 O O . THR B 1 127 ? 45.705 50.535 66.581 1.00 88.62 128 THR B O 1
ATOM 2738 N N . ILE B 1 128 ? 46.943 48.939 65.646 1.00 83.23 129 ILE B N 1
ATOM 2739 C CA . ILE B 1 128 ? 46.127 48.942 64.446 1.00 81.26 129 ILE B CA 1
ATOM 2740 C C . ILE B 1 128 ? 45.252 47.698 64.341 1.00 90.59 129 ILE B C 1
ATOM 2741 O O . ILE B 1 128 ? 45.755 46.594 64.123 1.00 99.90 129 ILE B O 1
ATOM 2746 N N . PRO B 1 129 ? 43.929 47.880 64.480 1.00 90.32 130 PRO B N 1
ATOM 2747 C CA . PRO B 1 129 ? 42.946 46.800 64.375 1.00 92.91 130 PRO B CA 1
ATOM 2748 C C . PRO B 1 129 ? 42.837 46.259 62.949 1.00 96.26 130 PRO B C 1
ATOM 2749 O O . PRO B 1 129 ? 42.907 47.012 61.968 1.00 100.97 130 PRO B O 1
ATOM 2753 N N . ALA B 1 130 ? 42.670 44.950 62.845 1.00 92.14 131 ALA B N 1
ATOM 2754 C CA . ALA B 1 130 ? 42.346 44.327 61.579 1.00 92.48 131 ALA B CA 1
ATOM 2755 C C . ALA B 1 130 ? 41.016 44.873 61.076 1.00 98.55 131 ALA B C 1
ATOM 2756 O O . ALA B 1 130 ? 40.221 45.397 61.863 1.00 99.84 131 ALA B O 1
ATOM 2758 N N . LYS B 1 131 ? 40.777 44.761 59.771 1.00 97.39 132 LYS B N 1
ATOM 2759 C CA . LYS B 1 131 ? 39.518 45.231 59.215 1.00 96.58 132 LYS B CA 1
ATOM 2760 C C . LYS B 1 131 ? 38.376 44.632 60.029 1.00 100.96 132 LYS B C 1
ATOM 2761 O O . LYS B 1 131 ? 38.362 43.421 60.287 1.00 99.02 132 LYS B O 1
ATOM 2767 N N . GLY B 1 132 ? 37.449 45.489 60.460 1.00 96.87 133 GLY B N 1
ATOM 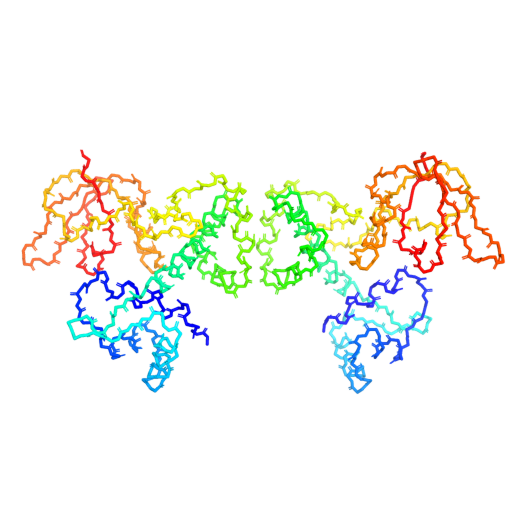2768 C CA . GLY B 1 132 ? 36.240 45.048 61.133 1.00 95.41 133 GLY B CA 1
ATOM 2769 C C . GLY B 1 132 ? 36.447 44.291 62.436 1.00 103.21 133 GLY B C 1
ATOM 2770 O O . GLY B 1 132 ? 35.519 43.672 62.962 1.00 103.74 133 GLY B O 1
ATOM 2771 N N . GLU B 1 133 ? 37.664 44.331 62.964 1.00 109.43 134 GLU B N 1
ATOM 2772 C CA . GLU B 1 133 ? 37.934 43.765 64.279 1.00 115.21 134 GLU B CA 1
ATOM 2773 C C . GLU B 1 133 ? 37.618 44.839 65.318 1.00 119.24 134 GLU B C 1
ATOM 2774 O O . GLU B 1 133 ? 36.858 45.764 65.042 1.00 124.47 134 GLU B O 1
ATOM 2780 N N . LEU B 1 134 ? 38.199 44.729 66.508 1.00 115.78 135 LEU B N 1
ATOM 2781 C CA . LEU B 1 134 ? 37.910 45.678 67.575 1.00 106.52 135 LEU B CA 1
ATOM 2782 C C . LEU B 1 134 ? 39.215 46.292 68.076 1.00 101.11 135 LEU B C 1
ATOM 2783 O O . LEU B 1 134 ? 40.267 45.641 68.082 1.00 101.34 135 LEU B O 1
ATOM 2788 N N . LEU B 1 135 ? 39.162 47.550 68.493 1.00 91.26 136 LEU B N 1
ATOM 2789 C CA . LEU B 1 135 ? 40.386 48.201 68.915 1.00 85.49 136 LEU B CA 1
ATOM 2790 C C . LEU B 1 135 ? 40.744 47.877 70.358 1.00 90.22 136 LEU B C 1
ATOM 2791 O O . LEU B 1 135 ? 40.069 48.316 71.300 1.00 92.39 136 LEU B O 1
ATOM 2796 N N . VAL B 1 136 ? 41.810 47.099 70.518 1.00 94.86 137 VAL B N 1
ATOM 2797 C CA . VAL B 1 136 ? 42.338 46.777 71.838 1.00 107.92 137 VAL B CA 1
ATOM 2798 C C . VAL B 1 136 ? 43.813 47.166 71.949 1.00 107.54 137 VAL B C 1
ATOM 2799 O O . VAL B 1 136 ? 44.682 46.497 71.392 1.00 110.67 137 VAL B O 1
ATOM 2803 N N . GLU B 1 137 ? 44.081 48.249 72.675 1.00 103.40 138 GLU B N 1
ATOM 2804 C CA . GLU B 1 137 ? 45.413 48.840 72.730 1.00 99.60 138 GLU B CA 1
ATOM 2805 C C . GLU B 1 137 ? 46.423 47.922 73.382 1.00 93.20 138 GLU B C 1
ATOM 2806 O O . GLU B 1 137 ? 46.184 47.440 74.479 1.00 98.22 138 GLU B O 1
ATOM 2812 N N . LYS B 1 138 ? 47.564 47.713 72.729 1.00 97.37 139 LYS B N 1
ATOM 2813 C CA . LYS B 1 138 ? 48.638 46.923 73.331 1.00 101.84 139 LYS B CA 1
ATOM 2814 C C . LYS B 1 138 ? 49.216 47.584 74.594 1.00 107.05 139 LYS B C 1
ATOM 2815 O O . LYS B 1 138 ? 49.429 46.911 75.605 1.00 111.88 139 LYS B O 1
ATOM 2821 N N . HIS B 1 139 ? 49.463 48.891 74.539 1.00 106.28 140 HIS B N 1
ATOM 2822 C CA . HIS B 1 139 ? 50.000 49.618 75.694 1.00 103.71 140 HIS B CA 1
ATOM 2823 C C . HIS B 1 139 ? 48.936 50.510 76.337 1.00 104.93 140 HIS B C 1
ATOM 2824 O O . HIS B 1 139 ? 48.447 51.456 75.701 1.00 95.56 140 HIS B O 1
ATOM 2831 N N . LYS B 1 140 ? 48.592 50.214 77.596 1.00 105.97 141 LYS B N 1
ATOM 2832 C CA . LYS B 1 140 ? 47.468 50.873 78.254 1.00 107.98 141 LYS B CA 1
ATOM 2833 C C . LYS B 1 140 ? 47.863 51.504 79.569 1.00 112.07 141 LYS B C 1
ATOM 2834 O O . LYS B 1 140 ? 47.040 52.143 80.230 1.00 114.16 141 LYS B O 1
ATOM 2840 N N . LEU B 1 141 ? 49.123 51.326 79.949 1.00 113.68 142 LEU B N 1
ATOM 2841 C CA . LEU B 1 141 ? 49.587 51.736 81.278 1.00 110.19 142 LEU B CA 1
ATOM 2842 C C . LEU B 1 141 ? 50.115 53.172 81.288 1.00 110.76 142 LEU B C 1
ATOM 2843 O O . LEU B 1 141 ? 51.281 53.415 80.980 1.00 111.41 142 LEU B O 1
ATOM 2848 N N . THR B 1 142 ? 49.258 54.125 81.641 1.00 109.98 143 THR B N 1
ATOM 2849 C CA . THR B 1 142 ? 49.674 55.524 81.667 1.00 106.48 143 THR B CA 1
ATOM 2850 C C . THR B 1 142 ? 50.704 55.756 82.771 1.00 99.48 143 THR B C 1
ATOM 2851 O O . THR B 1 142 ? 50.808 54.968 83.701 1.00 99.37 143 THR B O 1
ATOM 2855 N N . LEU B 1 143 ? 51.479 56.826 82.644 1.00 96.50 144 LEU B N 1
ATOM 2856 C CA . LEU B 1 143 ? 52.495 57.156 83.622 1.00 101.02 144 LEU B CA 1
ATOM 2857 C C . LEU B 1 143 ? 51.781 57.349 84.938 1.00 105.48 144 LEU B C 1
ATOM 2858 O O . LEU B 1 143 ? 52.184 56.801 85.962 1.00 102.62 144 LEU B O 1
ATOM 2863 N N . GLU B 1 144 ? 50.701 58.122 84.889 1.00 111.08 145 GLU B N 1
ATOM 2864 C CA . GLU B 1 144 ? 49.845 58.335 86.044 1.00 117.50 145 GLU B CA 1
ATOM 2865 C C . GLU B 1 144 ? 49.484 57.010 86.702 1.00 118.69 145 GLU B C 1
ATOM 2866 O O . GLU B 1 144 ? 49.588 56.851 87.916 1.00 115.66 145 GLU B O 1
ATOM 2872 N N . GLU B 1 145 ? 49.070 56.067 85.866 1.00 121.19 146 GLU B N 1
ATOM 2873 C CA . GLU B 1 145 ? 48.554 54.771 86.280 1.00 127.74 146 GLU B CA 1
ATOM 2874 C C . GLU B 1 145 ? 49.618 53.910 86.965 1.00 123.75 146 GLU B C 1
ATOM 2875 O O . GLU B 1 145 ? 49.290 53.012 87.743 1.00 123.77 146 GLU B O 1
ATOM 2881 N N . ALA B 1 146 ? 50.889 54.176 86.671 1.00 122.66 147 ALA B N 1
ATOM 2882 C CA . ALA B 1 146 ? 51.982 53.333 87.164 1.00 126.62 147 ALA B CA 1
ATOM 2883 C C . ALA B 1 146 ? 52.391 53.668 88.592 1.00 132.89 147 ALA B C 1
ATOM 2884 O O . ALA B 1 146 ? 52.584 54.837 88.941 1.00 128.98 147 ALA B O 1
ATOM 2886 N N . LYS B 1 147 ? 52.534 52.631 89.411 1.00 142.31 148 LYS B N 1
ATOM 2887 C CA . LYS B 1 147 ? 52.830 52.810 90.829 1.00 148.88 148 LYS B CA 1
ATOM 2888 C C . LYS B 1 147 ? 54.334 52.864 91.089 1.00 149.17 148 LYS B C 1
ATOM 2889 O O . LYS B 1 147 ? 54.845 53.838 91.645 1.00 145.06 148 LYS B O 1
ATOM 2895 N N . GLU B 1 148 ? 55.041 51.818 90.675 1.00 152.02 149 GLU B N 1
ATOM 2896 C CA . GLU B 1 148 ? 56.445 51.666 91.046 1.00 154.96 149 GLU B CA 1
ATOM 2897 C C . GLU B 1 148 ? 57.419 52.529 90.248 1.00 155.47 149 GLU B C 1
ATOM 2898 O O . GLU B 1 148 ? 57.177 52.868 89.090 1.00 155.76 149 GLU B O 1
ATOM 2904 N N . LYS B 1 149 ? 58.527 52.867 90.897 1.00 154.93 150 LYS B N 1
ATOM 2905 C CA . LYS B 1 149 ? 59.578 53.678 90.305 1.00 151.42 150 LYS B CA 1
ATOM 2906 C C . LYS B 1 149 ? 60.565 52.780 89.559 1.00 150.68 150 LYS B C 1
ATOM 2907 O O . LYS B 1 149 ? 60.480 51.553 89.639 1.00 150.53 150 LYS B O 1
ATOM 2913 N N . GLY B 1 150 ? 61.490 53.388 88.822 1.00 149.34 151 GLY B N 1
ATOM 2914 C CA . GLY B 1 150 ? 62.475 52.628 88.072 1.00 149.47 151 GLY B CA 1
ATOM 2915 C C . GLY B 1 150 ? 62.503 52.959 86.589 1.00 150.44 151 GLY B C 1
ATOM 2916 O O . GLY B 1 150 ? 61.825 53.873 86.118 1.00 151.07 151 GLY B O 1
ATOM 2917 N N . ASP B 1 151 ? 63.296 52.211 85.838 1.00 149.19 152 ASP B N 1
ATOM 2918 C CA . ASP B 1 151 ? 63.408 52.473 84.412 1.00 150.40 152 ASP B CA 1
ATOM 2919 C C . ASP B 1 151 ? 62.244 51.853 83.639 1.00 149.40 152 ASP B C 1
ATOM 2920 O O . ASP B 1 151 ? 61.969 50.656 83.751 1.00 152.05 152 ASP B O 1
ATOM 2925 N N . TYR B 1 152 ? 61.558 52.692 82.868 1.00 142.34 153 TYR B N 1
ATOM 2926 C CA . TYR B 1 152 ? 60.418 52.283 82.054 1.00 131.99 153 TYR B CA 1
ATOM 2927 C C . TYR B 1 152 ? 60.719 52.510 80.581 1.00 124.25 153 TYR B C 1
ATOM 2928 O O . TYR B 1 152 ? 61.735 53.110 80.237 1.00 126.89 153 TYR B O 1
ATOM 2937 N N . ILE B 1 153 ? 59.834 52.045 79.707 1.00 115.94 154 ILE B N 1
ATOM 2938 C CA . ILE B 1 153 ? 59.917 52.440 78.306 1.00 120.68 154 ILE B CA 1
ATOM 2939 C C . ILE B 1 153 ? 58.699 53.256 77.900 1.00 116.90 154 ILE B C 1
ATOM 2940 O O . ILE B 1 153 ? 57.569 52.925 78.249 1.00 119.37 154 ILE B O 1
ATOM 2945 N N . LEU B 1 154 ? 58.944 54.335 77.173 1.00 107.59 155 LEU B N 1
ATOM 2946 C CA . LEU B 1 154 ? 57.878 55.173 76.671 1.00 101.26 155 LEU B CA 1
ATOM 2947 C C . LEU B 1 154 ? 57.255 54.409 75.498 1.00 102.55 155 LEU B C 1
ATOM 2948 O O . LEU B 1 154 ? 57.826 54.365 74.408 1.00 106.16 155 LEU B O 1
ATOM 2953 N N . ALA B 1 155 ? 56.093 53.796 75.710 1.00 96.47 156 ALA B N 1
ATOM 2954 C CA . ALA B 1 155 ? 55.559 52.867 74.705 1.00 95.62 156 ALA B CA 1
ATOM 2955 C C . ALA B 1 155 ? 54.408 53.400 73.852 1.00 94.67 156 ALA B C 1
ATOM 2956 O O . ALA B 1 155 ? 54.074 52.818 72.814 1.00 95.69 156 ALA B O 1
ATOM 2958 N N . ARG B 1 156 ? 53.785 54.485 74.287 1.00 88.35 157 ARG B N 1
ATOM 2959 C CA . ARG B 1 156 ? 52.741 55.091 73.485 1.00 87.92 157 ARG B CA 1
ATOM 2960 C C . ARG B 1 156 ? 52.452 56.481 73.986 1.00 92.12 157 ARG B C 1
ATOM 2961 O O . ARG B 1 156 ? 52.462 56.724 75.186 1.00 100.92 157 ARG B O 1
ATOM 2969 N N . VAL B 1 157 ? 52.205 57.398 73.061 1.00 90.78 158 VAL B N 1
ATOM 2970 C CA . VAL B 1 157 ? 51.703 58.714 73.428 1.00 92.49 158 VAL B CA 1
ATOM 2971 C C . VAL B 1 157 ? 50.375 58.942 72.731 1.00 89.32 158 VAL B C 1
ATOM 2972 O O . VAL B 1 157 ? 50.161 58.449 71.621 1.00 80.58 158 VAL B O 1
ATOM 2976 N N . HIS B 1 158 ? 49.477 59.664 73.396 1.00 93.07 159 HIS B N 1
ATOM 2977 C CA . HIS B 1 158 ? 48.282 60.158 72.741 1.00 105.14 159 HIS B CA 1
ATOM 2978 C C . HIS B 1 158 ? 48.760 60.831 71.447 1.00 109.39 159 HIS B C 1
ATOM 2979 O O . HIS B 1 158 ? 49.920 61.238 71.352 1.00 105.86 159 HIS B O 1
ATOM 2986 N N . ASP B 1 159 ? 47.885 60.937 70.450 1.00 117.13 160 ASP B N 1
ATOM 2987 C CA . ASP B 1 159 ? 48.313 61.332 69.100 1.00 120.17 160 ASP B CA 1
ATOM 2988 C C . ASP B 1 159 ? 48.357 62.845 68.902 1.00 118.13 160 ASP B C 1
ATOM 2989 O O . ASP B 1 159 ? 48.980 63.331 67.957 1.00 109.56 160 ASP B O 1
ATOM 2994 N N . ASN B 1 160 ? 47.706 63.577 69.807 1.00 118.38 161 ASN B N 1
ATOM 2995 C CA . ASN B 1 160 ? 47.554 65.032 69.696 1.00 113.12 161 ASN B CA 1
ATOM 2996 C C . ASN B 1 160 ? 48.832 65.840 69.383 1.00 98.24 161 ASN B C 1
ATOM 2997 O O . ASN B 1 160 ? 49.887 65.633 69.989 1.00 88.55 161 ASN B O 1
ATOM 3002 N N . PHE B 1 161 ? 48.708 66.767 68.433 1.00 95.17 162 PHE B N 1
ATOM 3003 C CA . PHE B 1 161 ? 49.805 67.635 67.998 1.00 90.96 162 PHE B CA 1
ATOM 3004 C C . PHE B 1 161 ? 50.399 68.474 69.143 1.00 91.32 162 PHE B C 1
ATOM 3005 O O . PHE B 1 161 ? 51.623 68.573 69.295 1.00 83.40 162 PHE B O 1
ATOM 3013 N N . ASP B 1 162 ? 49.534 69.081 69.947 1.00 98.20 163 ASP B N 1
ATOM 3014 C CA . ASP B 1 162 ? 50.001 69.903 71.063 1.00 105.24 163 ASP B CA 1
ATOM 3015 C C . ASP B 1 162 ? 50.828 69.072 72.032 1.00 104.81 163 ASP B C 1
ATOM 3016 O O . ASP B 1 162 ? 51.869 69.516 72.524 1.00 103.40 163 ASP B O 1
ATOM 3021 N N . LEU B 1 163 ? 50.364 67.853 72.283 1.00 102.02 164 LEU B N 1
ATOM 3022 C CA . LEU B 1 163 ? 51.089 66.912 73.120 1.00 96.85 164 LEU B CA 1
ATOM 3023 C C . LEU B 1 163 ? 52.457 66.555 72.539 1.00 97.22 164 LEU B C 1
ATOM 3024 O O . LEU B 1 163 ? 53.474 66.650 73.231 1.00 96.77 164 LEU B O 1
ATOM 3029 N N . LEU B 1 164 ? 52.470 66.144 71.270 1.00 96.71 165 LEU B N 1
ATOM 3030 C CA . LEU B 1 164 ? 53.704 65.745 70.591 1.00 99.63 165 LEU B CA 1
ATOM 3031 C C . LEU B 1 164 ? 54.714 66.880 70.590 1.00 99.20 165 LEU B C 1
ATOM 3032 O O . LEU B 1 164 ? 55.851 66.715 71.032 1.00 99.20 165 LEU B O 1
ATOM 3037 N N . THR B 1 165 ? 54.290 68.028 70.076 1.00 96.62 166 THR B N 1
ATOM 3038 C CA . THR B 1 165 ? 55.059 69.253 70.196 1.00 97.67 166 THR B CA 1
ATOM 3039 C C . THR B 1 165 ? 55.651 69.340 71.597 1.00 96.43 166 THR B C 1
ATOM 3040 O O . THR B 1 165 ? 56.863 69.456 71.769 1.00 93.19 166 THR B O 1
ATOM 3044 N N . TYR B 1 166 ? 54.790 69.267 72.603 1.00 97.12 167 TYR B N 1
ATOM 3045 C CA . TYR B 1 166 ? 55.274 69.245 73.969 1.00 100.48 167 TYR B CA 1
ATOM 3046 C C . TYR B 1 166 ? 56.366 68.197 74.116 1.00 95.64 167 TYR B C 1
ATOM 3047 O O . TYR B 1 166 ? 57.509 68.522 74.423 1.00 93.12 167 TYR B O 1
ATOM 3056 N N . LEU B 1 167 ? 56.016 66.939 73.878 1.00 96.45 168 LEU B N 1
ATOM 3057 C CA . LEU B 1 167 ? 56.951 65.843 74.112 1.00 101.03 168 LEU B CA 1
ATOM 3058 C C . LEU B 1 167 ? 58.276 65.967 73.361 1.00 107.18 168 LEU B C 1
ATOM 3059 O O . LEU B 1 167 ? 59.336 65.704 73.921 1.00 111.27 168 LEU B O 1
ATOM 3064 N N . GLU B 1 168 ? 58.225 66.343 72.092 1.00 109.65 169 GLU B N 1
ATOM 3065 C CA . GLU B 1 168 ? 59.456 66.453 71.320 1.00 114.16 169 GLU B CA 1
ATOM 3066 C C . GLU B 1 168 ? 60.250 67.663 71.776 1.00 107.63 169 GLU B C 1
ATOM 3067 O O . GLU B 1 168 ? 61.465 67.595 71.940 1.00 105.88 169 GLU B O 1
ATOM 3073 N N . ARG B 1 169 ? 59.553 68.767 72.002 1.00 104.85 170 ARG B N 1
ATOM 3074 C CA . ARG B 1 169 ? 60.175 69.943 72.584 1.00 109.09 170 ARG B CA 1
ATOM 3075 C C . ARG B 1 169 ? 60.954 69.558 73.844 1.00 109.19 170 ARG B C 1
ATOM 3076 O O . ARG B 1 169 ? 61.895 70.249 74.231 1.00 105.79 170 ARG B O 1
ATOM 3084 N N . ASN B 1 170 ? 60.568 68.436 74.457 1.00 109.70 171 ASN B N 1
ATOM 3085 C CA . ASN B 1 170 ? 61.145 67.972 75.717 1.00 108.93 171 ASN B CA 1
ATOM 3086 C C . ASN B 1 170 ? 61.938 66.664 75.629 1.00 111.09 171 ASN B C 1
ATOM 3087 O O . ASN B 1 170 ? 62.475 66.195 76.632 1.00 110.39 171 ASN B O 1
ATOM 3092 N N . GLY B 1 171 ? 61.982 66.066 74.441 1.00 114.07 172 GLY B N 1
ATOM 3093 C CA . GLY B 1 171 ? 62.834 64.912 74.183 1.00 118.04 172 GLY B CA 1
ATOM 3094 C C . GLY B 1 171 ? 62.280 63.526 74.487 1.00 120.42 172 GLY B C 1
ATOM 3095 O O . GLY B 1 171 ? 63.040 62.588 74.745 1.00 124.21 172 GLY B O 1
ATOM 3096 N N . LEU B 1 172 ? 60.962 63.379 74.440 1.00 115.90 173 LEU B N 1
ATOM 3097 C CA . LEU B 1 172 ? 60.335 62.117 74.805 1.00 111.55 173 LEU B CA 1
ATOM 3098 C C . LEU B 1 172 ? 59.798 61.376 73.600 1.00 114.06 173 LEU B C 1
ATOM 3099 O O . LEU B 1 172 ? 58.655 61.582 73.201 1.00 118.67 173 LEU B O 1
ATOM 3104 N N . GLN B 1 173 ? 60.616 60.508 73.022 1.00 113.33 174 GLN B N 1
ATOM 3105 C CA . GLN B 1 173 ? 60.199 59.800 71.822 1.00 115.22 174 GLN B CA 1
ATOM 3106 C C . GLN B 1 173 ? 59.715 58.398 72.178 1.00 107.34 174 GLN B C 1
ATOM 3107 O O . GLN B 1 173 ? 60.392 57.661 72.897 1.00 103.23 174 GLN B O 1
ATOM 3113 N N . VAL B 1 174 ? 58.530 58.045 71.691 1.00 101.44 175 VAL B N 1
ATOM 3114 C CA . VAL B 1 174 ? 58.035 56.688 71.831 1.00 103.35 175 VAL B CA 1
ATOM 3115 C C . VAL B 1 174 ? 59.191 55.759 71.500 1.00 111.66 175 VAL B C 1
ATOM 3116 O O . VAL B 1 174 ? 59.785 55.871 70.434 1.00 114.20 175 VAL B O 1
ATOM 3120 N N . GLY B 1 175 ? 59.527 54.854 72.410 1.00 118.50 176 GLY B N 1
ATOM 3121 C CA . GLY B 1 175 ? 60.677 53.986 72.215 1.00 124.10 176 GLY B CA 1
ATOM 3122 C C . GLY B 1 175 ? 61.866 54.347 73.096 1.00 135.26 176 GLY B C 1
ATOM 3123 O O . GLY B 1 175 ? 62.670 53.476 73.441 1.00 140.13 176 GLY B O 1
ATOM 3124 N N . LYS B 1 176 ? 61.982 55.624 73.461 1.00 137.04 177 LYS B N 1
ATOM 3125 C CA . LYS B 1 176 ? 63.056 56.069 74.342 1.00 138.93 177 LYS B CA 1
ATOM 3126 C C . LYS B 1 176 ? 62.856 55.560 75.763 1.00 142.84 177 LYS B C 1
ATOM 3127 O O . LYS B 1 176 ? 61.738 55.533 76.278 1.00 144.21 177 LYS B O 1
ATOM 3133 N N . THR B 1 177 ? 63.950 55.158 76.395 1.00 143.38 178 THR B N 1
ATOM 3134 C CA . THR B 1 177 ? 63.900 54.701 77.775 1.00 139.51 178 THR B CA 1
ATOM 3135 C C . THR B 1 177 ? 63.706 55.886 78.707 1.00 130.48 178 THR B C 1
ATOM 3136 O O . THR B 1 177 ? 64.123 57.000 78.399 1.00 128.70 178 THR B O 1
ATOM 3140 N N . ILE B 1 178 ? 63.072 55.631 79.847 1.00 129.20 179 ILE B N 1
ATOM 3141 C CA . ILE B 1 178 ? 62.675 56.675 80.792 1.00 126.53 179 ILE B CA 1
ATOM 3142 C C . ILE B 1 178 ? 62.694 56.146 82.225 1.00 132.67 179 ILE B C 1
ATOM 3143 O O . ILE B 1 178 ? 62.088 55.116 82.510 1.00 136.59 179 ILE B O 1
ATOM 3148 N N . ARG B 1 179 ? 63.382 56.836 83.130 1.00 133.02 180 ARG B N 1
ATOM 3149 C CA . ARG B 1 179 ? 63.373 56.421 84.531 1.00 138.33 180 ARG B CA 1
ATOM 3150 C C . ARG B 1 179 ? 62.392 57.249 85.362 1.00 134.96 180 ARG B C 1
ATOM 3151 O O . ARG B 1 179 ? 62.452 58.479 85.383 1.00 134.35 180 ARG B O 1
ATOM 3159 N N . PHE B 1 180 ? 61.490 56.558 86.050 1.00 131.03 181 PHE B N 1
ATOM 3160 C CA . PHE B 1 180 ? 60.446 57.213 86.827 1.00 127.66 181 PHE B CA 1
ATOM 3161 C C . PHE B 1 180 ? 60.938 57.544 88.230 1.00 135.84 181 PHE B C 1
ATOM 3162 O O . PHE B 1 180 ? 61.259 56.649 89.014 1.00 139.06 181 PHE B O 1
ATOM 3170 N N . LEU B 1 181 ? 60.993 58.839 88.535 1.00 137.70 182 LEU B N 1
ATOM 3171 C CA . LEU B 1 181 ? 61.482 59.320 89.827 1.00 139.29 182 LEU B CA 1
ATOM 3172 C C . LEU B 1 181 ? 60.378 59.559 90.863 1.00 137.54 182 LEU B C 1
ATOM 3173 O O . LEU B 1 181 ? 60.667 59.835 92.026 1.00 139.75 182 LEU B O 1
ATOM 3178 N N . GLY B 1 182 ? 59.121 59.466 90.445 1.00 134.09 183 GLY B N 1
ATOM 3179 C CA . GLY B 1 182 ? 58.024 59.471 91.396 1.00 134.70 183 GLY B CA 1
ATOM 3180 C C . GLY B 1 182 ? 57.021 60.597 91.257 1.00 129.27 183 GLY B C 1
ATOM 3181 O O . GLY B 1 182 ? 57.307 61.628 90.639 1.00 124.59 183 GLY B O 1
ATOM 3182 N N . TYR B 1 183 ? 55.838 60.385 91.836 1.00 124.68 184 TYR B N 1
ATOM 3183 C CA . TYR B 1 183 ? 54.794 61.400 91.868 1.00 121.77 184 TYR B CA 1
ATOM 3184 C C . TYR B 1 183 ? 54.813 62.104 93.218 1.00 125.35 184 TYR B C 1
ATOM 3185 O O . TYR B 1 183 ? 54.651 61.471 94.256 1.00 130.24 184 TYR B O 1
ATOM 3194 N N . ASP B 1 184 ? 55.035 63.415 93.194 1.00 124.47 185 ASP B N 1
ATOM 3195 C CA . ASP B 1 184 ? 55.036 64.230 94.401 1.00 125.30 185 ASP B CA 1
ATOM 3196 C C . ASP B 1 184 ? 53.595 64.512 94.816 1.00 133.76 185 ASP B C 1
ATOM 3197 O O . ASP B 1 184 ? 52.820 65.095 94.051 1.00 130.16 185 ASP B O 1
ATOM 3202 N N . ASP B 1 185 ? 53.249 64.096 96.034 1.00 142.35 186 ASP B N 1
ATOM 3203 C CA . ASP B 1 185 ? 51.853 64.039 96.472 1.00 143.54 186 ASP B CA 1
ATOM 3204 C C . ASP B 1 185 ? 51.194 65.404 96.598 1.00 141.69 186 ASP B C 1
ATOM 3205 O O . ASP B 1 185 ? 49.977 65.529 96.450 1.00 143.24 186 ASP B O 1
ATOM 3210 N N . PHE B 1 186 ? 51.997 66.426 96.863 1.00 139.55 187 PHE B N 1
ATOM 3211 C CA . PHE B 1 186 ? 51.461 67.771 96.962 1.00 146.54 187 PHE B CA 1
ATOM 3212 C C . PHE B 1 186 ? 51.747 68.563 95.700 1.00 152.89 187 PHE B C 1
ATOM 3213 O O . PHE B 1 186 ? 50.877 69.273 95.186 1.00 153.43 187 PHE B O 1
ATOM 3221 N N . SER B 1 187 ? 52.973 68.428 95.204 1.00 155.77 188 SER B N 1
ATOM 3222 C CA . SER B 1 187 ? 53.431 69.183 94.043 1.00 151.90 188 SER B CA 1
ATOM 3223 C C . SER B 1 187 ? 52.557 68.919 92.822 1.00 145.78 188 SER B C 1
ATOM 3224 O O . SER B 1 187 ? 52.451 69.761 91.932 1.00 143.33 188 SER B O 1
ATOM 3227 N N . HIS B 1 188 ? 51.928 67.748 92.792 1.00 146.51 189 HIS B N 1
ATOM 3228 C CA . HIS B 1 188 ? 51.125 67.333 91.649 1.00 144.03 189 HIS B CA 1
ATOM 3229 C C . HIS B 1 188 ? 52.006 67.093 90.441 1.00 135.84 189 HIS B C 1
ATOM 3230 O O . HIS B 1 188 ? 51.559 67.230 89.306 1.00 142.31 189 HIS B O 1
ATOM 3237 N N . LEU B 1 189 ? 53.260 66.733 90.682 1.00 125.42 190 LEU B N 1
ATOM 3238 C CA . LEU B 1 189 ? 54.201 66.574 89.583 1.00 122.27 190 LEU B CA 1
ATOM 3239 C C . LEU B 1 189 ? 54.845 65.195 89.517 1.00 118.99 190 LEU B C 1
ATOM 3240 O O . LEU B 1 189 ? 55.118 64.577 90.540 1.00 118.99 190 LEU B O 1
ATOM 3245 N N . TYR B 1 190 ? 55.087 64.723 88.299 1.00 115.78 191 TYR B N 1
ATOM 3246 C CA . TYR B 1 190 ? 55.789 63.465 88.090 1.00 114.81 191 TYR B CA 1
ATOM 3247 C C . TYR B 1 190 ? 57.231 63.756 87.664 1.00 121.89 191 TYR B C 1
ATOM 3248 O O . TYR B 1 190 ? 57.477 64.663 86.865 1.00 124.27 191 TYR B O 1
ATOM 3257 N N . SER B 1 191 ? 58.182 62.999 88.207 1.00 125.50 192 SER B N 1
ATOM 3258 C CA . SER B 1 191 ? 59.602 63.237 87.927 1.00 124.54 192 SER B CA 1
ATOM 3259 C C . SER B 1 191 ? 60.274 62.163 87.062 1.00 126.22 192 SER B C 1
ATOM 3260 O O . SER B 1 191 ? 60.290 60.984 87.414 1.00 129.78 192 SER B O 1
ATOM 3263 N N . LEU B 1 192 ? 60.850 62.575 85.940 1.00 120.63 193 LEU B N 1
ATOM 3264 C CA . LEU B 1 192 ? 61.516 61.627 85.070 1.00 121.79 193 LEU B CA 1
ATOM 3265 C C . LEU B 1 192 ? 63.001 61.919 84.962 1.00 131.80 193 LEU B C 1
ATOM 3266 O O . LEU B 1 192 ? 63.440 63.029 85.239 1.00 132.00 193 LEU B O 1
ATOM 3271 N N . GLU B 1 193 ? 63.767 60.907 84.565 1.00 143.71 194 GLU B N 1
ATOM 3272 C CA . GLU B 1 193 ? 65.207 61.042 84.373 1.00 153.01 194 GLU B CA 1
ATOM 3273 C C . GLU B 1 193 ? 65.586 60.536 82.989 1.00 151.95 194 GLU B C 1
ATOM 3274 O O . GLU B 1 193 ? 66.180 59.468 82.846 1.00 150.54 194 GLU B O 1
ATOM 3280 N N . VAL B 1 194 ? 65.231 61.304 81.967 1.00 154.98 195 VAL B N 1
ATOM 3281 C CA . VAL B 1 194 ? 65.525 60.923 80.589 1.00 160.75 195 VAL B CA 1
ATOM 3282 C C . VAL B 1 194 ? 66.789 61.602 80.073 1.00 162.76 195 VAL B C 1
ATOM 3283 O O . VAL B 1 194 ? 66.926 62.822 80.161 1.00 166.67 195 VAL B O 1
ATOM 3287 N N . ASP B 1 195 ? 67.707 60.807 79.533 1.00 158.42 196 ASP B N 1
ATOM 3288 C CA . ASP B 1 195 ? 68.980 61.331 79.058 1.00 157.84 196 ASP B CA 1
ATOM 3289 C C . ASP B 1 195 ? 69.740 61.993 80.209 1.00 159.16 196 ASP B C 1
ATOM 3290 O O . ASP B 1 195 ? 70.216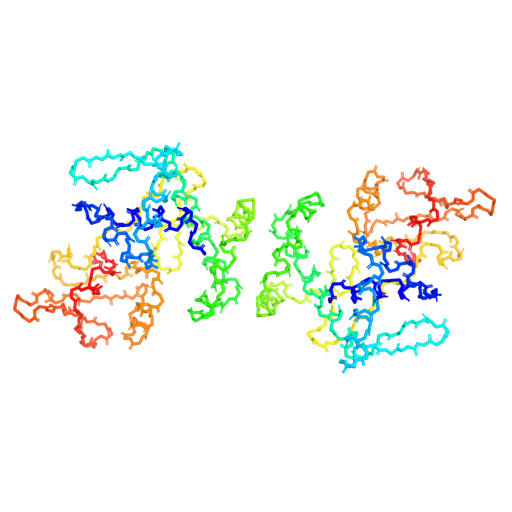 63.124 80.093 1.00 156.76 196 ASP B O 1
ATOM 3295 N N . GLY B 1 196 ? 69.831 61.281 81.328 1.00 163.17 197 GLY B N 1
ATOM 3296 C CA . GLY B 1 196 ? 70.561 61.751 82.494 1.00 165.43 197 GLY B CA 1
ATOM 3297 C C . GLY B 1 196 ? 70.119 63.098 83.037 1.00 165.25 197 GLY B C 1
ATOM 3298 O O . GLY B 1 196 ? 70.859 63.735 83.791 1.00 165.34 197 GLY B O 1
ATOM 3299 N N . GLN B 1 197 ? 68.915 63.532 82.666 1.00 164.39 198 GLN B N 1
ATOM 3300 C CA . GLN B 1 197 ? 68.409 64.838 83.094 1.00 163.98 198 GLN B CA 1
ATOM 3301 C C . GLN B 1 197 ? 66.960 64.786 83.600 1.00 160.66 198 GLN B C 1
ATOM 3302 O O . GLN B 1 197 ? 66.190 63.906 83.202 1.00 158.09 198 GLN B O 1
ATOM 3308 N N . GLU B 1 198 ? 66.601 65.739 84.467 1.00 156.02 199 GLU B N 1
ATOM 3309 C CA . GLU B 1 198 ? 65.305 65.726 85.156 1.00 146.78 199 GLU B CA 1
ATOM 3310 C C . GLU B 1 198 ? 64.215 66.563 84.479 1.00 140.97 199 GLU B C 1
ATOM 3311 O O . GLU B 1 198 ? 64.473 67.648 83.958 1.00 140.90 199 GLU B O 1
ATOM 3317 N N . ILE B 1 199 ? 62.991 66.042 84.505 1.00 134.48 200 ILE B N 1
ATOM 3318 C CA . ILE B 1 199 ? 61.848 66.684 83.869 1.00 126.52 200 ILE B CA 1
ATOM 3319 C C . ILE B 1 199 ? 60.621 66.603 84.769 1.00 126.80 200 ILE B C 1
ATOM 3320 O O . ILE B 1 199 ? 60.408 65.597 85.446 1.00 128.65 200 ILE B O 1
ATOM 3325 N N . GLN B 1 200 ? 59.813 67.659 84.766 1.00 126.70 201 GLN B N 1
ATOM 3326 C CA . GLN B 1 200 ? 58.623 67.728 85.616 1.00 128.38 201 GLN B CA 1
ATOM 3327 C C . GLN B 1 200 ? 57.339 67.756 84.778 1.00 122.47 201 GLN B C 1
ATOM 3328 O O . GLN B 1 200 ? 57.091 68.709 84.037 1.00 126.98 201 GLN B O 1
ATOM 3334 N N . LEU B 1 201 ? 56.522 66.714 84.894 1.00 111.90 202 LEU B N 1
ATOM 3335 C CA . LEU B 1 201 ? 55.321 66.614 84.072 1.00 105.08 202 LEU B CA 1
ATOM 3336 C C . LEU B 1 201 ? 54.075 66.829 84.900 1.00 100.22 202 LEU B C 1
ATOM 3337 O O . LEU B 1 201 ? 53.929 66.238 85.970 1.00 104.49 202 LEU B O 1
ATOM 3342 N N . ALA B 1 202 ? 53.171 67.661 84.392 1.00 95.83 203 ALA B N 1
ATOM 3343 C CA . ALA B 1 202 ? 51.876 67.882 85.031 1.00 100.65 203 ALA B CA 1
ATOM 3344 C C . ALA B 1 202 ? 51.003 66.625 84.961 1.00 105.55 203 ALA B C 1
ATOM 3345 O O . ALA B 1 202 ? 51.396 65.616 84.383 1.00 108.90 203 ALA B O 1
ATOM 3347 N N . GLN B 1 203 ? 49.822 66.683 85.561 1.00 109.76 204 GLN B N 1
ATOM 3348 C CA . GLN B 1 203 ? 48.937 65.528 85.580 1.00 118.49 204 GLN B CA 1
ATOM 3349 C C . GLN B 1 203 ? 48.362 65.294 84.186 1.00 117.87 204 GLN B C 1
ATOM 3350 O O . GLN B 1 203 ? 48.482 64.194 83.639 1.00 117.54 204 GLN B O 1
ATOM 3356 N N . PRO B 1 204 ? 47.745 66.332 83.599 1.00 117.39 205 PRO B N 1
ATOM 3357 C CA . PRO B 1 204 ? 47.113 66.175 82.286 1.00 118.08 205 PRO B CA 1
ATOM 3358 C C . PRO B 1 204 ? 48.047 65.563 81.247 1.00 114.24 205 PRO B C 1
ATOM 3359 O O . PRO B 1 204 ? 47.583 64.817 80.389 1.00 116.75 205 PRO B O 1
ATOM 3363 N N . ILE B 1 205 ? 49.338 65.870 81.320 1.00 106.46 206 ILE B N 1
ATOM 3364 C CA . ILE B 1 205 ? 50.293 65.284 80.390 1.00 100.89 206 ILE B CA 1
ATOM 3365 C C . ILE B 1 205 ? 50.647 63.846 80.774 1.00 102.23 206 ILE B C 1
ATOM 3366 O O . ILE B 1 205 ? 50.792 62.982 79.915 1.00 106.42 206 ILE B O 1
ATOM 3371 N N . ALA B 1 206 ? 50.785 63.576 82.064 1.00 101.57 207 ALA B N 1
ATOM 3372 C CA . ALA B 1 206 ? 51.180 62.238 82.485 1.00 103.90 207 ALA B CA 1
ATOM 3373 C C . ALA B 1 206 ? 50.073 61.225 82.253 1.00 105.77 207 ALA B C 1
ATOM 3374 O O . ALA B 1 206 ? 50.308 60.020 82.305 1.00 107.96 207 ALA B O 1
ATOM 3376 N N . GLN B 1 207 ? 48.862 61.706 82.009 1.00 108.96 208 GLN B N 1
ATOM 3377 C CA . GLN B 1 207 ? 47.751 60.789 81.790 1.00 117.84 208 GLN B CA 1
ATOM 3378 C C . GLN B 1 207 ? 47.583 60.475 80.313 1.00 109.54 208 GLN B C 1
ATOM 3379 O O . GLN B 1 207 ? 46.629 59.816 79.922 1.00 108.28 208 GLN B O 1
ATOM 3385 N N . GLN B 1 208 ? 48.522 60.949 79.500 1.00 106.82 209 GLN B N 1
ATOM 3386 C CA . GLN B 1 208 ? 48.453 60.773 78.055 1.00 110.46 209 GLN B CA 1
ATOM 3387 C C . GLN B 1 208 ? 49.713 60.120 77.515 1.00 106.69 209 GLN B C 1
ATOM 3388 O O . GLN B 1 208 ? 49.932 60.079 76.311 1.00 111.15 209 GLN B O 1
ATOM 3394 N N . ILE B 1 209 ? 50.550 59.626 78.415 1.00 102.12 210 ILE B N 1
ATOM 3395 C CA . ILE B 1 209 ? 51.737 58.885 78.028 1.00 100.15 210 ILE B CA 1
ATOM 3396 C C . ILE B 1 209 ? 51.596 57.482 78.580 1.00 102.24 210 ILE B C 1
ATOM 3397 O O . ILE B 1 209 ? 51.149 57.302 79.703 1.00 106.07 210 ILE B O 1
ATOM 3402 N N . TYR B 1 210 ? 51.964 56.483 77.795 1.00 100.31 211 TYR B N 1
ATOM 3403 C CA . TYR B 1 210 ? 51.846 55.109 78.247 1.00 104.53 211 TYR B CA 1
ATOM 3404 C C . TYR B 1 210 ? 53.217 54.477 78.284 1.00 111.02 211 TYR B C 1
ATOM 3405 O O . TYR B 1 210 ? 53.992 54.614 77.336 1.00 117.59 211 TYR B O 1
ATOM 3414 N N . VAL B 1 211 ? 53.517 53.788 79.380 1.00 107.73 212 VAL B N 1
ATOM 3415 C CA . VAL B 1 211 ? 54.855 53.254 79.597 1.00 108.28 212 VAL B CA 1
ATOM 3416 C C . VAL B 1 211 ? 54.834 51.751 79.791 1.00 114.87 212 VAL B C 1
ATOM 3417 O O . VAL B 1 211 ? 53.777 51.134 79.741 1.00 116.58 212 VAL B O 1
ATOM 3421 N N . GLU B 1 212 ? 56.017 51.171 79.985 1.00 124.99 213 GLU B N 1
ATOM 3422 C CA . GLU B 1 212 ? 56.169 49.743 80.278 1.00 138.58 213 GLU B CA 1
ATOM 3423 C C . GLU B 1 212 ? 57.442 49.536 81.102 1.00 148.88 213 GLU B C 1
ATOM 3424 O O . GLU B 1 212 ? 58.507 50.034 80.728 1.00 150.83 213 GLU B O 1
ATOM 3430 N N . LYS B 1 213 ? 57.337 48.804 82.212 1.00 154.33 214 LYS B N 1
ATOM 3431 C CA . LYS B 1 213 ? 58.467 48.649 83.129 1.00 159.47 214 LYS B CA 1
ATOM 3432 C C . LYS B 1 213 ? 59.717 48.180 82.401 1.00 171.31 214 LYS B C 1
ATOM 3433 O O . LYS B 1 213 ? 60.572 48.992 82.037 1.00 173.33 214 LYS B O 1
ATOM 3439 N N . ILE B 1 214 ? 59.809 46.870 82.185 1.00 179.41 215 ILE B N 1
ATOM 3440 C CA . ILE B 1 214 ? 60.997 46.258 81.592 1.00 187.41 215 ILE B CA 1
ATOM 3441 C C . ILE B 1 214 ? 62.276 46.951 82.073 1.00 192.53 215 ILE B C 1
ATOM 3442 O O . ILE B 1 214 ? 62.784 47.892 81.455 1.00 193.31 215 ILE B O 1
#

Organism: Streptococcus gordonii (NCBI:txid1302)

Radius of gyration: 28.59 Å; Cα contacts (8 Å, |Δi|>4): 650; chains: 2; bounding box: 53×49×95 Å

CATH classification: 1.10.10.10 (+1 more: 2.30.30.90)

B-factor: mean 108.45, std 39.52, range [29.89, 246.67]

Nearest PDB structures (foldseek):
  3hru-assembly1_A  TM=1.001E+00  e=2.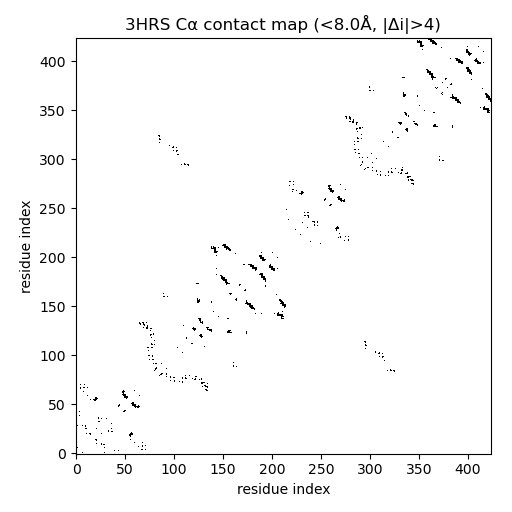723E-37  Streptococcus gordonii
  3hrt-assembly1_A  TM=9.981E-01  e=3.434E-37  Streptococcus gordonii
  3hrs-assembly1_B  TM=9.889E-01  e=1.466E-36  Streptococcus gordonii
  5cvi-assembly1_B  TM=9.217E-01  e=2.716E-28  Streptococcus mutans
  6o5c-assembly1_A  TM=9.227E-01  e=2.561E-25  Streptococcus pyogenes serotype M3

InterPro domains:
  IPR001367 Iron dependent repressor, metal binding and dimerisation domain [PF02742] (62-130)
  IPR007167 Ferrous iron transporter FeoA-like domain [PF04023] (143-214)
  IPR007167 Ferrous iron transporter FeoA-like domain [SM00899] (142-214)
  IPR008988 Transcriptional repressor, C-terminal [SSF50037] (144-214)
  IPR022687 DTXR-type, HTH domain [PF01325] (2-58)
  IPR022687 DTXR-type, HTH domain [PS50944] (1-62)
  IPR022689 Iron dependent repressor [SM00529] (23-122)
  IPR036388 Winged helix-like DNA-binding domain superfamily [G3DSA:1.10.10.10] (1-130)
  IPR036390 Winged helix DNA-binding domain superfamily [SSF46785] (1-59)
  IPR036421 Iron dependent repressor, metal binding and dimerisation domain superfamily [SSF47979] (62-138)
  IPR038157 Ferrous iron transporter, core domain [G3DSA:2.30.30.90] (140-215)
  IPR050536 MntR/IdeR Metal-Dependent Regulators [PTHR33238] (2-140)

Solvent-accessible surface area: 23746 Å² total; per-residue (Å²): 153,55,55,52,53,44,7,0,69,8,2,46,39,9,32,80,116,169,103,122,12,63,55,165,56,0,15,114,84,30,160,39,62,87,92,40,0,78,112,19,6,144,104,0,50,81,68,123,3,1,91,160,49,169,152,29,17,22,70,40,29,86,105,0,53,87,44,1,0,45,22,17,10,20,32,17,0,2,5,8,2,0,39,124,54,0,45,12,71,34,105,42,22,101,113,20,9,104,68,8,33,83,46,11,42,82,62,6,5,52,81,0,13,90,46,20,114,122,28,173,44,7,44,29,10,2,16,13,5,51,146,30,94,61,19,101,26,156,20,136,54,10,0,65,108,11,198,107,151,30,67,7,72,1,12,15,5,41,49,77,59,102,8,12,49,59,4,106,174,54,28,5,104,36,50,71,69,2,128,5,90,10,78,78,128,177,56,111,56,9,17,2,35,8,116,64,133,111,23,89,0,38,65,69,36,0,64,44,1,23,1,58,119,118,89,87,20,0,52,22,12,35,50,17,36,57,103,166,96,152,25,60,72,149,64,7,18,97,92,54,154,69,73,66,108,46,2,96,124,32,12,148,129,5,70,76,92,121,24,2,86,134,45,209,161,25,19,51,81,28,31,78,103,0,60,80,57,1,3,47,39,34,12,31,43,16,0,2,1,4,2,0,42,120,88,1,41,8,75,41,92,42,18,106,120,20,8,117,68,4,19,119,47,5,39,83,52,2,6,57,63,0,12,95,68,23,113,124,30,184,47,7,41,24,9,3,25,21,4,55,145,47,98,62,19,105,12,160,26,115,65,18,1,76,93,14,189,103,144,12,70,10,48,1,9,19,4,44,46,64,57,101,7,13,61,67,1,80,207,51,29,3,121,44,49,82,68,2,109,5,73,11,82,78,126,181,58,112,53,10,20,1,63,6,106,70,130,104,28,84,0,42,51,79,40,0,58,48,0,19,0,61,78,166

Sequence (424 aa):
TPNKEDYLKCLYELGTRHNKITNKEIAQLMQVSPPAVTEMMKKLLAEELLIKDKKAGYLLTDLGLKLVSDLYRKHRLIEVFLVHHLGYTTEEIHEEAEVLEHTVSDHFVERLDQLLDYPKACPHGGTIPAKGELLVEKHKLTLEEAKEKGDYILARVHDNFDLLTYLERNGLQVGKTIRFLGYDDFSHLYSLEVDGQEIQLAQPIAQQIYVEKIEDYLKCLYELGTRHNKITNKEIAQLMQVSPPAVTEMMKKLLAEELLIKDKKAGYLLTDLGLKLVSDLYRKHRLIEVFLVHHLGYTTEEIHEEAEVLEHTVSDHFVERLDQLLDYPKACPHGGTIPAKGELLVEKHKLTLEEAKEKGDYILARVHDNFDLLTYLERNGLQVGKTIRFLGYDDFSHLYSLEVDGQEIQLAQPIAQQIYVEKI

Secondary structure (DSSP, 8-state):
---HHHHHHHHHHTTSS-S---HHHHHHHHT--HHHHHHHHHHHHHTTSEEEETTTEEEE-HHHHHHHHHHHHHHHHHHHHHHHTT---HHHHHHHHHHHHTTS-HHHHHHHHHHTT--SB-TTS-B---TTSPP--S---BSTT--S-EEEEEEEE---HHHHHHHHTTT--TT-EEEEEEEETTTTEEEEEETTEEEEE-HHHHTTEEEE--/-HHHHHHHHHHTT-----HHHHHHTTT--TTTHHHHHHHHHHTTSEEEETTTEEEE-HHHHHHHHHHHHHHHHHHHIIIIIS---HHHHHHHHHHHHTTS-HHHHHHHHHHTT--SB-TTS-B-PPTT-----S---BTTT--S-EEEEEEEE---HHHHHHHHHTT--TT-EEEEEEEETTTTEEEEEETTEEEEE-HHHHTTEEEE--

=== Feature glossary ===
Key to the feature types in this record:

— What the protein is —

Primary structure: the covalent order of the twenty standard amino acids along the backbone. Two proteins with the same sequence will (almost always) fold to the same structure; two with 30% identity often share a fold but not the details.

Database cross-references. InterPro integrates a dozen domain/family signature databases into unified entries with residue-range hits. GO terms attach function/process/location labels with evidence codes. CATH codes position the fold in a four-level structural taxonomy. Organism is the NCBI-taxonomy species name.

— Where its atoms are —

The mmCIF block holds the 3D Cartesian coordinates of each backbone atom (N, Cα, C, O) in ångströms. mmCIF is the PDB's canonical archive format — a tagged-loop text representation of the atomic model.

Six rendered views show the 3D structure from the faces of a cube — i.e. along ±x, ±y, ±z. Rendering representation is drawn randomly per protein from cartoon (secondary-structure ribbons), sticks (backbone bonds), or molecular surface; coloring is either N→C rainbow (blue at the N-terminus through red at the C-terminus) or one color per chain.

— Local backbone conformation —

DSSP 8-state secondary structure assigns each residue one of H (α-helix), G (3₁₀-helix), I (π-helix), E (extended β-strand), B (isolated β-bridge), T (hydrogen-bonded turn), S (bend), or '-' (coil). The assignment is computed from backbone hydrogen-bond geometry via the Kabsch–Sander algorithm.

P-SEA three-state annotation labels each residue as helix, strand, or coil based purely on the geometry of the Cα trace. It serves as a fallback when the full backbone (and thus DSSP) is unavailable.

The φ/ψ torsion pair specifies the backbone conformation at each residue. φ rotates about the N–Cα bond, ψ about the Cα–C bond. Steric clashes forbid most of the (φ, ψ) plane — the allowed regions (α-helix basin, β-sheet basin, left-handed helix) are the Ramachandran-allowed regions.

— Global shape and packing —

The geometric summary reports three shape descriptors. Rg (radius of gyration) measures how spread out the Cα atoms are about their centre of mass; compact globular proteins have small Rg, elongated or unfolded ones large. Cα contacts (<8 Å, |i−j|>4) count long-range residue pairs in spatial proximity — high for tightly packed folds, near zero for rods or random coil. The bounding-box extents give the protein's footprint along x, y, z in Å.

Accessible surface area quantifies burial. A residue with SASA near zero is packed into the hydrophobic core; one with SASA >100 Å² sits on the surface. Computed here via the Shrake–Rupley numerical algorithm with a 1.4 Å probe.

Plot images: a contact map (which residues are close in 3D, as an N×N binary image), a Ramachandran scatter (backbone torsion angles, revealing secondary-structure composition at a glance), and — for AlphaFold structures — a PAE heatmap (pairwise prediction confidence).

— Structural neighborhood —

The Foldseek 3Di string encodes local tertiary geometry as a 20-letter alphabet — one character per residue — derived from the relative positions of nearby Cα atoms. Unlike the amino-acid sequence, 3Di is a direct function of the 3D structure, so two proteins with the same fold have similar 3Di strings even at low sequence identity.

Nearest PDB neighbors are the top structural matches found by Foldseek when searching this structure against the entire Protein Data Bank. Each hit reports a TM-score (0 to 1; >0.5 almost always implies the same fold) and an E-value. These are *structural* homologs — they may share no detectable sequence similarity.

— Confidence and disorder —

For AlphaFold models, the B-factor field carries pLDDT — the model's own estimate of local accuracy on a 0–100 scale. Regions with pLDDT<50 should be treated as essentially unmodeled; they often correspond to intrinsically disordered segments.

B-factor (Debye–Waller factor) reflects atomic displacement in the crystal lattice. It is an experimental observable (units Å²), not a prediction; low values mean the atom is pinned down, high values mean it moves or is heterogeneous across the crystal.

Predicted aligned error is AlphaFold's pairwise confidence. Unlike pLDDT (per-residue), PAE is per-residue-pair and captures whether two parts of the structure are correctly placed relative to each other. Units are ångströms of expected positional error.